Protein AF-A0A8S3Y6R0-F1 (afdb_monomer_lite)

Radius of gyration: 35.99 Å; chains: 1; bounding box: 86×63×118 Å

Structure (mmCIF, N/CA/C/O backbone):
data_AF-A0A8S3Y6R0-F1
#
_entry.id   AF-A0A8S3Y6R0-F1
#
loop_
_atom_site.group_PDB
_atom_site.id
_atom_site.type_symbol
_atom_site.label_atom_id
_atom_site.label_alt_id
_atom_site.label_comp_id
_atom_site.label_asym_id
_atom_site.label_entity_id
_atom_site.label_seq_id
_atom_site.pdbx_PDB_ins_code
_atom_site.Cartn_x
_atom_site.Cartn_y
_atom_site.Cartn_z
_atom_site.occupancy
_atom_site.B_iso_or_equiv
_atom_site.auth_seq_id
_atom_site.auth_comp_id
_atom_site.auth_asym_id
_atom_site.auth_atom_id
_atom_site.pdbx_PDB_model_num
ATOM 1 N N . MET A 1 1 ? -21.509 32.539 35.809 1.00 35.03 1 MET A N 1
ATOM 2 C CA . MET A 1 1 ? -20.696 31.309 35.693 1.00 35.03 1 MET A CA 1
ATOM 3 C C . MET A 1 1 ? -19.245 31.745 35.645 1.00 35.03 1 MET A C 1
ATOM 5 O O . MET A 1 1 ? -18.861 32.397 34.685 1.00 35.03 1 MET A O 1
ATOM 9 N N . VAL A 1 2 ? -18.490 31.516 36.717 1.00 31.42 2 VAL A N 1
ATOM 10 C CA . VAL A 1 2 ? -17.070 31.881 36.786 1.00 31.42 2 VAL A CA 1
ATOM 11 C C . VAL A 1 2 ? -16.285 30.729 36.167 1.00 31.42 2 VAL A C 1
ATOM 13 O O . VAL A 1 2 ? -16.270 29.633 36.720 1.00 31.42 2 VAL A O 1
ATOM 16 N N . CYS A 1 3 ? -15.688 30.940 34.996 1.00 41.03 3 CYS A N 1
ATOM 17 C CA . CYS A 1 3 ? -14.695 30.011 34.465 1.00 41.03 3 CYS A CA 1
ATOM 18 C C . CYS A 1 3 ? -13.420 30.182 35.296 1.00 41.03 3 CYS A C 1
ATOM 20 O O . CYS A 1 3 ? -12.807 31.248 35.270 1.00 41.03 3 CYS A O 1
ATOM 22 N N . GLY A 1 4 ? -13.058 29.162 36.075 1.00 45.16 4 GLY A N 1
ATOM 23 C CA . GLY A 1 4 ? -11.838 29.178 36.875 1.00 45.16 4 GLY A CA 1
ATOM 24 C C . GLY A 1 4 ? -10.602 29.279 35.981 1.00 45.16 4 GLY A C 1
ATOM 25 O O . GLY A 1 4 ? -10.435 28.489 35.058 1.00 45.16 4 GLY A O 1
ATOM 26 N N . THR A 1 5 ? -9.727 30.240 36.267 1.00 46.44 5 THR A N 1
ATOM 27 C CA . THR A 1 5 ? -8.434 30.458 35.591 1.00 46.44 5 THR A CA 1
ATOM 28 C C . THR A 1 5 ? -7.310 29.597 36.184 1.00 46.44 5 THR A C 1
ATOM 30 O O . THR A 1 5 ? -6.139 29.961 36.107 1.00 46.44 5 THR A O 1
ATOM 33 N N . GLY A 1 6 ? -7.657 28.489 36.842 1.00 59.38 6 GLY A N 1
ATOM 34 C CA . GLY A 1 6 ? -6.695 27.612 37.504 1.00 59.38 6 GLY A CA 1
ATOM 35 C C . GLY A 1 6 ? -5.974 26.681 36.522 1.00 59.38 6 GLY A C 1
ATOM 36 O O . GLY A 1 6 ? -6.516 26.380 35.453 1.00 59.38 6 GLY A O 1
ATOM 37 N N . PRO A 1 7 ? -4.767 26.197 36.872 1.00 64.19 7 PRO A N 1
ATOM 38 C CA . PRO A 1 7 ? -4.139 25.098 36.146 1.00 64.19 7 PRO A CA 1
ATOM 39 C C . PRO A 1 7 ? -5.074 23.880 36.125 1.00 64.19 7 PRO A C 1
ATOM 41 O O . PRO A 1 7 ? -5.887 23.694 37.033 1.00 64.19 7 PRO A O 1
ATOM 44 N N . ALA A 1 8 ? -4.978 23.060 35.073 1.00 62.59 8 ALA A N 1
ATOM 45 C CA . ALA A 1 8 ? -5.769 21.837 34.979 1.00 62.59 8 ALA A CA 1
ATOM 46 C C . ALA A 1 8 ? -5.551 20.976 36.242 1.00 62.59 8 ALA A C 1
ATOM 48 O O . ALA A 1 8 ? -4.398 20.824 36.659 1.00 62.59 8 ALA A O 1
ATOM 49 N N . PRO A 1 9 ? -6.622 20.434 36.855 1.00 68.75 9 PRO A N 1
ATOM 50 C CA . PRO A 1 9 ? -6.489 19.604 38.044 1.00 68.75 9 PRO A CA 1
ATOM 51 C C . PRO A 1 9 ? -5.610 18.396 37.728 1.00 68.75 9 PRO A C 1
ATOM 53 O O . PRO A 1 9 ? -5.658 17.846 36.622 1.00 68.75 9 PRO A O 1
ATOM 56 N N . ASN A 1 10 ? -4.788 17.992 38.696 1.00 77.50 10 ASN A N 1
ATOM 57 C CA . ASN A 1 10 ? -3.932 16.833 38.513 1.00 77.50 10 ASN A CA 1
ATOM 58 C C . ASN A 1 10 ? -4.805 15.559 38.361 1.00 77.50 10 ASN A C 1
ATOM 60 O O . ASN A 1 10 ? -5.987 15.525 38.735 1.00 77.50 10 ASN A O 1
ATOM 64 N N . GLN A 1 11 ? -4.238 14.500 37.778 1.00 72.94 11 GLN A N 1
ATOM 65 C CA . GLN A 1 11 ? -4.975 13.257 37.531 1.00 72.94 11 GLN A CA 1
ATOM 66 C C . GLN A 1 11 ? -5.464 12.598 38.832 1.00 72.94 11 GLN A C 1
ATOM 68 O O . GLN A 1 11 ? -6.577 12.078 38.858 1.00 72.94 11 GLN A O 1
ATOM 73 N N . ALA A 1 12 ? -4.666 12.636 39.901 1.00 75.56 12 ALA A N 1
ATOM 74 C CA . ALA A 1 12 ? -5.002 12.036 41.189 1.00 75.56 12 ALA A CA 1
ATOM 75 C C . ALA A 1 12 ? -6.194 12.741 41.856 1.00 75.56 12 ALA A C 1
ATOM 77 O O . ALA A 1 12 ? -7.135 12.068 42.262 1.00 75.56 12 ALA A O 1
ATOM 78 N N . ASP A 1 13 ? -6.213 14.072 41.871 1.00 80.69 13 ASP A N 1
ATOM 79 C CA . ASP A 1 13 ? -7.293 14.895 42.424 1.00 80.69 13 ASP A CA 1
ATOM 80 C C . ASP A 1 13 ? -8.588 14.682 41.640 1.00 80.69 13 ASP A C 1
ATOM 82 O O . ASP A 1 13 ? -9.667 14.550 42.213 1.00 80.69 13 ASP A O 1
ATOM 86 N N . THR A 1 14 ? -8.478 14.587 40.311 1.00 79.44 14 THR A N 1
ATOM 87 C CA . THR A 1 14 ? -9.626 14.312 39.440 1.00 79.44 14 THR A CA 1
ATOM 88 C C . THR A 1 14 ? -10.205 12.927 39.727 1.00 79.44 14 THR A C 1
ATOM 90 O O . THR A 1 14 ? -11.421 12.773 39.842 1.00 79.44 14 THR A O 1
ATOM 93 N N . VAL A 1 15 ? -9.348 11.912 39.873 1.00 77.31 15 VAL A N 1
ATOM 94 C CA . VAL A 1 15 ? -9.775 10.552 40.227 1.00 77.31 15 VAL A CA 1
ATOM 95 C C . VAL A 1 15 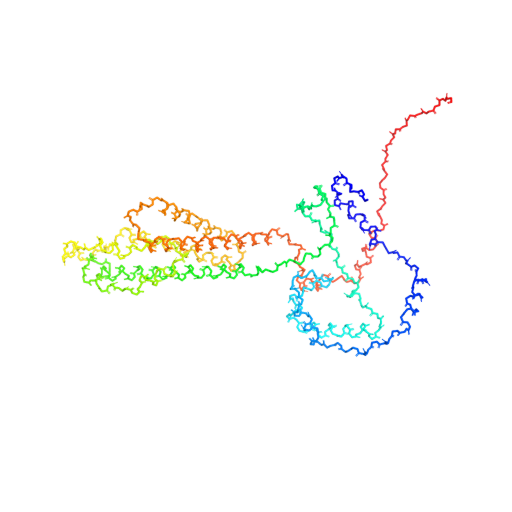? -10.381 10.518 41.628 1.00 77.31 15 VAL A C 1
ATOM 97 O O . VAL A 1 15 ? -11.434 9.911 41.795 1.00 77.31 15 VAL A O 1
ATOM 100 N N . ALA A 1 16 ? -9.768 11.177 42.612 1.00 81.81 16 ALA A N 1
ATOM 101 C CA . ALA A 1 16 ? -10.259 11.227 43.987 1.00 81.81 16 ALA A CA 1
ATOM 102 C C . ALA A 1 16 ? -11.643 11.886 44.069 1.00 81.81 16 ALA A C 1
ATOM 104 O O . ALA A 1 16 ? -12.551 11.328 44.685 1.00 81.81 16 ALA A O 1
ATOM 105 N N . PHE A 1 17 ? -11.832 13.012 43.375 1.00 83.12 17 PHE A N 1
ATOM 106 C CA . PHE A 1 17 ? -13.116 13.706 43.297 1.00 83.12 17 PHE A CA 1
ATOM 107 C C . PHE A 1 17 ? -14.223 12.810 42.728 1.00 83.12 17 PHE A C 1
ATOM 109 O O . PHE A 1 17 ? -15.272 12.640 43.349 1.00 83.12 17 PHE A O 1
ATOM 116 N N . TRP A 1 18 ? -13.994 12.199 41.559 1.00 81.25 18 TRP A N 1
ATOM 117 C CA . TRP A 1 18 ? -15.008 11.347 40.935 1.00 81.25 18 TRP A CA 1
ATOM 118 C C . TRP A 1 18 ? -15.233 10.046 41.709 1.00 81.25 18 TRP A C 1
ATOM 120 O O . TRP A 1 18 ? -16.369 9.593 41.815 1.00 81.25 18 TRP A O 1
ATOM 130 N N . ARG A 1 19 ? -14.188 9.461 42.300 1.00 78.94 19 ARG A N 1
ATOM 131 C CA . ARG A 1 19 ? -14.316 8.270 43.147 1.00 78.94 19 ARG A CA 1
ATOM 132 C C . ARG A 1 19 ? -15.222 8.537 44.348 1.00 78.94 19 ARG A C 1
ATOM 134 O O . ARG A 1 19 ? -16.120 7.741 44.594 1.00 78.94 19 ARG A O 1
ATOM 141 N N . GLY A 1 20 ? -15.056 9.673 45.025 1.00 80.69 20 GLY A N 1
ATOM 142 C CA . GLY A 1 20 ? -15.903 10.040 46.166 1.00 80.69 20 GLY A CA 1
ATOM 143 C C . GLY A 1 20 ? -17.387 10.215 45.818 1.00 80.69 20 GLY A C 1
ATOM 144 O O . GLY A 1 20 ? -18.236 10.032 46.680 1.00 80.69 20 GLY A O 1
ATOM 145 N N . LEU A 1 21 ? -17.712 10.536 44.560 1.00 79.69 21 LEU A N 1
ATOM 146 C CA . LEU A 1 21 ? -19.098 10.673 44.094 1.00 79.69 21 LEU A CA 1
ATOM 147 C C . LEU A 1 21 ? -19.716 9.355 43.614 1.00 79.69 21 LEU A C 1
ATOM 149 O O . LEU A 1 21 ? -20.906 9.139 43.813 1.00 79.69 21 LEU A O 1
ATOM 153 N N . TRP A 1 22 ? -18.938 8.515 42.925 1.00 74.69 22 TRP A N 1
ATOM 154 C CA . TRP A 1 22 ? -19.471 7.375 42.167 1.00 74.69 22 TRP A CA 1
ATOM 155 C C . TRP A 1 22 ? -19.109 6.004 42.743 1.00 74.69 22 TRP A C 1
ATOM 157 O O . TRP A 1 22 ? -19.702 5.011 42.330 1.00 74.69 22 TRP A O 1
ATOM 167 N N . SER A 1 23 ? -18.108 5.910 43.622 1.00 74.00 23 SER A N 1
ATOM 168 C CA . SER A 1 23 ? -17.627 4.626 44.159 1.00 74.00 23 SER A CA 1
ATOM 169 C C . SER A 1 23 ? -18.140 4.318 45.560 1.00 74.00 23 SER A C 1
ATOM 171 O O . SER A 1 23 ? -18.177 3.148 45.932 1.00 74.00 23 SER A O 1
ATOM 173 N N . GLU A 1 24 ? -18.558 5.334 46.312 1.00 77.44 24 GLU A N 1
ATOM 174 C CA . GLU A 1 24 ? -19.148 5.145 47.633 1.00 77.44 24 GLU A CA 1
ATOM 175 C C . GLU A 1 24 ? -20.645 4.819 47.494 1.00 77.44 24 GLU A C 1
ATOM 177 O O . GLU A 1 24 ? -21.389 5.604 46.897 1.00 77.44 24 GLU A O 1
ATOM 182 N N . PRO A 1 25 ? -21.123 3.671 48.006 1.00 73.56 25 PRO A N 1
ATOM 183 C CA . PRO A 1 25 ? -22.537 3.332 47.958 1.00 73.56 25 PRO A CA 1
ATOM 184 C C . PRO A 1 25 ? -23.331 4.273 48.870 1.00 73.56 25 PRO A C 1
ATOM 186 O O . PRO A 1 25 ? -23.147 4.292 50.086 1.00 73.56 25 PRO A O 1
ATOM 189 N N . VAL A 1 26 ? -24.247 5.042 48.282 1.00 76.38 26 VAL A N 1
ATOM 190 C CA . VAL A 1 26 ? -25.153 5.934 49.013 1.00 76.38 26 VAL A CA 1
ATOM 191 C C . VAL A 1 26 ? -26.560 5.343 48.999 1.00 76.38 26 VAL A C 1
ATOM 193 O O . VAL A 1 26 ? -27.099 5.021 47.942 1.00 76.38 26 VAL A O 1
ATOM 196 N N . ASN A 1 27 ? -27.182 5.225 50.173 1.00 75.62 27 ASN A N 1
ATOM 197 C CA . ASN A 1 27 ? -28.593 4.859 50.273 1.00 75.62 27 ASN A CA 1
ATOM 198 C C . ASN A 1 27 ? -29.457 6.081 49.951 1.00 75.62 27 ASN A C 1
ATOM 200 O O . ASN A 1 27 ? -29.492 7.051 50.710 1.00 75.62 27 ASN A O 1
ATOM 204 N N . HIS A 1 28 ? -30.160 6.037 48.825 1.00 69.50 28 HIS A N 1
ATOM 205 C CA . HIS A 1 28 ? -31.119 7.069 48.448 1.00 69.50 28 HIS A CA 1
ATOM 206 C C . HIS A 1 28 ? -32.488 6.778 49.088 1.00 69.50 28 HIS A C 1
ATOM 208 O O . HIS A 1 28 ? -32.971 5.651 49.029 1.00 69.50 28 HIS A O 1
ATOM 214 N N . SER A 1 29 ? -33.131 7.786 49.694 1.00 75.69 29 SER A N 1
ATOM 215 C CA . SER A 1 29 ? -34.541 7.684 50.110 1.00 75.69 29 SER A CA 1
ATOM 216 C C . SER A 1 29 ? -35.429 7.799 48.870 1.00 75.69 29 SER A C 1
ATOM 218 O O . SER A 1 29 ? -35.413 8.812 48.165 1.00 75.69 29 SER A O 1
ATOM 220 N N . GLU A 1 30 ? -36.198 6.751 48.584 1.00 67.88 30 GLU A N 1
ATOM 221 C CA . GLU A 1 30 ? -37.054 6.671 47.396 1.00 67.88 30 GLU A CA 1
ATOM 222 C C . GLU A 1 30 ? -38.461 7.258 47.616 1.00 67.88 30 GLU A C 1
ATOM 224 O O . GLU A 1 30 ? -39.283 7.289 46.704 1.00 67.88 30 GLU A O 1
ATOM 229 N N . ASP A 1 31 ? -38.770 7.768 48.807 1.00 70.94 31 ASP A N 1
ATOM 230 C CA . ASP A 1 31 ? -40.148 7.733 49.322 1.00 70.94 31 ASP A CA 1
ATOM 231 C C . ASP A 1 31 ? -41.088 8.827 48.782 1.00 70.94 31 ASP A C 1
ATOM 233 O O . ASP A 1 31 ? -42.316 8.710 48.893 1.00 70.94 31 ASP A O 1
ATOM 237 N N . LEU A 1 32 ? -40.532 9.905 48.219 1.00 75.62 32 LEU A N 1
ATOM 238 C CA . LEU A 1 32 ? -41.285 11.088 47.776 1.00 75.62 32 LEU A CA 1
ATOM 239 C C . LEU A 1 32 ? -41.438 11.170 46.255 1.00 75.62 32 LEU A C 1
ATOM 241 O O . LEU A 1 32 ? -42.547 11.365 45.760 1.00 75.62 32 LEU A O 1
ATOM 245 N N . TRP A 1 33 ? -40.353 11.008 45.497 1.00 81.12 33 TRP A N 1
ATOM 246 C CA . TRP A 1 33 ? -40.391 11.186 44.043 1.00 81.12 33 TRP A CA 1
ATOM 247 C C . TRP A 1 33 ? -41.024 9.985 43.323 1.00 81.12 33 TRP A C 1
ATOM 249 O O . TRP A 1 33 ? -41.727 10.179 42.332 1.00 81.12 33 TRP A O 1
ATOM 259 N N . THR A 1 34 ? -40.870 8.762 43.845 1.00 82.06 34 THR A N 1
ATOM 260 C CA . THR A 1 34 ? -41.471 7.552 43.250 1.00 82.06 34 THR A CA 1
ATOM 261 C C . THR A 1 34 ? -42.996 7.607 43.247 1.00 82.06 34 THR A C 1
ATOM 263 O O . THR A 1 34 ? -43.616 7.231 42.257 1.00 82.06 34 THR A O 1
ATOM 266 N N . LYS A 1 35 ? -43.617 8.152 44.303 1.00 84.31 35 LYS A N 1
ATOM 267 C CA . LYS A 1 35 ? -45.076 8.348 44.385 1.00 84.31 35 LYS A CA 1
ATOM 268 C C . LYS A 1 35 ? -45.582 9.350 43.353 1.00 84.31 35 LYS A C 1
ATOM 270 O O . LYS A 1 35 ? -46.641 9.141 42.765 1.00 84.31 35 LYS A O 1
ATOM 275 N N . VAL A 1 36 ? -44.818 10.418 43.119 1.00 85.38 36 VAL A N 1
ATOM 276 C CA . VAL A 1 36 ? -45.125 11.415 42.086 1.00 85.38 36 VAL A CA 1
ATOM 277 C C . VAL A 1 36 ? -45.015 10.786 40.700 1.00 85.38 36 VAL A C 1
ATOM 279 O O . VAL A 1 36 ? -45.915 10.952 39.887 1.00 85.38 36 VAL A O 1
ATOM 282 N N . VAL A 1 37 ? -43.959 10.020 40.425 1.00 84.69 37 VAL A N 1
ATOM 283 C CA . VAL A 1 37 ? -43.818 9.327 39.135 1.00 84.69 37 VAL A CA 1
ATOM 284 C C . VAL A 1 37 ? -44.927 8.287 38.950 1.00 84.69 37 VAL A C 1
ATOM 286 O O . VAL A 1 37 ? -45.548 8.249 37.893 1.00 84.69 37 VAL A O 1
ATOM 289 N N . ALA A 1 38 ? -45.256 7.510 39.985 1.00 84.06 38 ALA A N 1
ATOM 290 C CA . ALA A 1 38 ? -46.322 6.512 39.935 1.00 84.06 38 ALA A CA 1
ATOM 291 C C . ALA A 1 38 ? -47.696 7.127 39.621 1.00 84.06 38 ALA A C 1
ATOM 293 O O . ALA A 1 38 ? -48.441 6.563 38.822 1.00 84.06 38 ALA A O 1
ATOM 294 N N . SER A 1 39 ? -48.025 8.295 40.190 1.00 85.81 39 SER A N 1
ATOM 295 C CA . SER A 1 39 ? -49.285 8.983 39.880 1.00 85.81 39 SER A CA 1
ATOM 296 C C . SER A 1 39 ? -49.322 9.525 38.450 1.00 85.81 39 SER A C 1
ATOM 298 O O . SER A 1 39 ? -50.355 9.418 37.792 1.00 85.81 39 SER A O 1
ATOM 300 N N . HIS A 1 40 ? -48.198 10.034 37.934 1.00 86.06 40 HIS A N 1
ATOM 301 C CA . HIS A 1 40 ? -48.091 10.480 36.541 1.00 86.06 40 HIS A CA 1
ATOM 302 C C . HIS A 1 40 ? -48.142 9.313 35.547 1.00 86.06 40 HIS A C 1
ATOM 304 O O . HIS A 1 40 ? -48.641 9.476 34.437 1.00 86.06 40 HIS A O 1
ATOM 310 N N . CYS A 1 41 ? -47.658 8.132 35.937 1.00 84.50 41 CYS A N 1
ATOM 311 C CA . CYS A 1 41 ? -47.687 6.937 35.100 1.00 84.50 41 CYS A CA 1
ATOM 312 C C . CYS A 1 41 ? -49.024 6.177 35.147 1.00 84.50 41 CYS A C 1
ATOM 314 O O . CYS A 1 41 ? -49.244 5.321 34.295 1.00 84.50 41 CYS A O 1
ATOM 316 N N . ALA A 1 42 ? -49.927 6.483 36.087 1.00 85.31 42 ALA A N 1
ATOM 317 C CA . ALA A 1 42 ? -51.187 5.752 36.270 1.00 85.31 42 ALA A CA 1
ATOM 318 C C . ALA A 1 42 ? -52.137 5.823 35.058 1.00 85.31 42 ALA A C 1
ATOM 320 O O . ALA A 1 42 ? -52.956 4.929 34.865 1.00 85.31 42 ALA A O 1
ATOM 321 N N . SER A 1 43 ? -52.034 6.877 34.244 1.00 86.25 43 SER A N 1
ATOM 322 C CA . SER A 1 43 ? -52.830 7.063 33.024 1.00 86.25 43 SER A CA 1
ATOM 323 C C . SER A 1 43 ? -52.170 6.496 31.763 1.00 86.25 43 SER A C 1
ATOM 325 O O . SER A 1 43 ? -52.768 6.552 30.689 1.00 86.25 43 SER A O 1
ATOM 327 N N . ILE A 1 44 ? -50.944 5.972 31.864 1.00 87.44 44 ILE A N 1
ATOM 328 C CA . ILE A 1 44 ? -50.199 5.455 30.718 1.00 87.44 44 ILE A CA 1
ATOM 329 C C . ILE A 1 44 ? -50.649 4.021 30.447 1.00 87.44 44 ILE A C 1
ATOM 331 O O . ILE A 1 44 ? -50.528 3.144 31.304 1.00 87.44 44 ILE A O 1
ATOM 335 N N . THR A 1 45 ? -51.147 3.777 29.236 1.00 87.38 45 THR A N 1
ATOM 336 C CA . THR A 1 45 ? -51.498 2.431 28.778 1.00 87.38 45 THR A CA 1
ATOM 337 C C . THR A 1 45 ? -50.274 1.513 28.866 1.00 87.38 45 THR A C 1
ATOM 339 O O . THR A 1 45 ? -49.215 1.879 28.344 1.00 87.38 45 THR A O 1
ATOM 342 N N . PRO A 1 46 ? -50.390 0.329 29.498 1.00 80.81 46 PRO A N 1
ATOM 343 C CA . PRO A 1 46 ? -49.305 -0.639 29.545 1.00 80.81 46 PRO A CA 1
ATOM 344 C C . PRO A 1 46 ? -48.819 -1.000 28.141 1.00 80.81 46 PRO A C 1
ATOM 346 O O . PRO A 1 46 ? -49.613 -1.164 27.217 1.00 80.81 46 PRO A O 1
ATOM 349 N N . MET A 1 47 ? -47.504 -1.121 27.991 1.00 81.00 47 MET A N 1
ATOM 350 C CA . MET A 1 47 ? -46.896 -1.575 26.747 1.00 81.00 47 MET A CA 1
ATOM 351 C C . MET A 1 47 ? -47.282 -3.033 26.480 1.00 81.00 47 MET A C 1
ATOM 353 O O . MET A 1 47 ? -47.263 -3.856 27.397 1.00 81.00 47 MET A O 1
ATOM 357 N N . GLU A 1 48 ? -47.604 -3.343 25.224 1.00 83.81 48 GLU A N 1
ATOM 358 C CA . GLU A 1 48 ? -47.868 -4.716 24.791 1.00 83.81 48 GLU A CA 1
ATOM 359 C C . GLU A 1 48 ? -46.654 -5.629 25.052 1.00 83.81 48 GLU A C 1
ATOM 361 O O . GLU A 1 48 ? -45.511 -5.153 25.027 1.00 83.81 48 GLU A O 1
ATOM 366 N N . PRO A 1 49 ? -46.864 -6.937 25.292 1.00 81.81 49 PRO A N 1
ATOM 367 C CA . PRO A 1 49 ? -45.773 -7.876 25.521 1.00 81.81 49 PRO A CA 1
ATOM 368 C C . PRO A 1 49 ? -44.775 -7.886 24.355 1.00 81.81 49 PRO A C 1
ATOM 370 O O . PRO A 1 49 ? -45.117 -8.235 23.226 1.00 81.81 49 PRO A O 1
ATOM 373 N N . ILE A 1 50 ? -43.521 -7.527 24.639 1.00 84.94 50 ILE A N 1
ATOM 374 C CA . ILE A 1 50 ? -42.425 -7.590 23.668 1.00 84.94 50 ILE A CA 1
ATOM 375 C C . ILE A 1 50 ? -41.768 -8.967 23.759 1.00 84.94 50 ILE A C 1
ATOM 377 O O . ILE A 1 50 ? -41.355 -9.402 24.838 1.00 84.94 50 ILE A O 1
ATOM 381 N N . ILE A 1 51 ? -41.643 -9.628 22.608 1.00 90.44 51 ILE A N 1
ATOM 382 C CA . ILE A 1 51 ? -40.865 -10.857 22.452 1.00 90.44 51 ILE A CA 1
ATOM 383 C C . ILE A 1 51 ? -39.546 -10.482 21.783 1.00 90.44 51 ILE A C 1
ATOM 385 O O . ILE A 1 51 ? -39.549 -9.990 20.660 1.00 90.44 51 ILE A O 1
ATOM 389 N N . THR A 1 52 ? -38.430 -10.702 22.476 1.00 90.38 52 THR A N 1
ATOM 390 C CA . THR A 1 52 ? -37.088 -10.456 21.932 1.00 90.38 52 THR A CA 1
ATOM 391 C C . THR A 1 52 ? -36.547 -11.735 21.309 1.00 90.38 52 THR A C 1
ATOM 393 O O . THR A 1 52 ? -36.335 -12.730 22.003 1.00 90.38 52 THR A O 1
ATOM 396 N N . THR A 1 53 ? -36.300 -11.718 20.003 1.00 93.44 53 THR A N 1
ATOM 397 C CA . THR A 1 53 ? -35.754 -12.860 19.262 1.00 93.44 53 THR A CA 1
ATOM 398 C C . THR A 1 53 ? -34.247 -12.708 19.006 1.00 93.44 53 THR A C 1
ATOM 400 O O . THR A 1 53 ? -33.705 -11.600 19.075 1.00 93.44 53 THR A O 1
ATOM 403 N N . PRO A 1 54 ? -33.526 -13.803 18.693 1.00 93.38 54 PRO A N 1
ATOM 404 C CA . PRO A 1 54 ? -32.126 -13.717 18.279 1.00 93.38 54 PRO A CA 1
ATOM 405 C C . PRO A 1 54 ? -31.920 -12.845 17.032 1.00 93.38 54 PRO A C 1
ATOM 407 O O . PRO A 1 54 ? -30.888 -12.186 16.928 1.00 93.38 54 PRO A O 1
ATOM 410 N N . ASP A 1 55 ? -32.899 -12.794 16.125 1.00 93.25 55 ASP A N 1
ATOM 411 C CA . ASP A 1 55 ? -32.839 -11.971 14.913 1.00 93.25 55 ASP A CA 1
ATOM 412 C C . ASP A 1 55 ? -32.922 -10.473 15.237 1.00 93.25 55 ASP A C 1
ATOM 414 O O . ASP A 1 55 ? -32.196 -9.672 14.643 1.00 93.25 55 ASP A O 1
ATOM 418 N N . ASP A 1 56 ? -33.721 -10.092 16.241 1.00 93.44 56 ASP A N 1
ATOM 419 C CA . ASP A 1 56 ? -33.766 -8.711 16.742 1.00 93.44 56 ASP A CA 1
ATOM 420 C C . ASP A 1 56 ? -32.397 -8.282 17.285 1.00 93.44 56 ASP A C 1
ATOM 422 O O . ASP A 1 56 ? -31.913 -7.179 17.009 1.00 93.44 56 ASP A O 1
ATOM 426 N N . VAL A 1 57 ? -31.733 -9.185 18.017 1.00 92.31 57 VAL A N 1
ATOM 427 C CA . VAL A 1 57 ? -30.373 -8.960 18.519 1.00 92.31 57 VAL A CA 1
ATOM 428 C C . VAL A 1 57 ? -29.379 -8.887 17.364 1.00 92.31 57 VAL A C 1
ATOM 430 O O . VAL A 1 57 ? -28.547 -7.981 17.347 1.00 92.31 57 VAL A O 1
ATOM 433 N N . ALA A 1 58 ? -29.468 -9.781 16.380 1.00 92.81 58 ALA A N 1
ATOM 434 C CA . ALA A 1 58 ? -28.589 -9.773 15.217 1.00 92.81 58 ALA A CA 1
ATOM 435 C C . ALA A 1 58 ? -28.695 -8.447 14.447 1.00 92.81 58 ALA A C 1
ATOM 437 O O . ALA A 1 58 ? -27.673 -7.837 14.117 1.00 92.81 58 ALA A O 1
ATOM 438 N N . GLU A 1 59 ? -29.912 -7.947 14.224 1.00 93.94 59 GLU A N 1
ATOM 439 C CA . GLU A 1 59 ? -30.145 -6.680 13.533 1.00 93.94 59 GLU A CA 1
ATOM 440 C C . GLU A 1 59 ? -29.650 -5.475 14.349 1.00 93.94 59 GLU A C 1
ATOM 442 O O . GLU A 1 59 ? -29.009 -4.569 13.798 1.00 93.94 59 GLU A O 1
ATOM 447 N N . ALA A 1 60 ? -29.868 -5.476 15.667 1.00 91.88 60 ALA A N 1
ATOM 448 C CA . ALA A 1 60 ? -29.353 -4.438 16.557 1.00 91.88 60 ALA A CA 1
ATOM 449 C C . ALA A 1 60 ? -27.814 -4.416 16.575 1.00 91.88 60 ALA A C 1
ATOM 451 O O . ALA A 1 60 ? -27.187 -3.368 16.379 1.00 91.88 60 ALA A O 1
ATOM 452 N N . VAL A 1 61 ? -27.190 -5.584 16.737 1.00 90.31 61 VAL A N 1
ATOM 453 C CA . VAL A 1 61 ? -25.733 -5.747 16.786 1.00 90.31 61 VAL A CA 1
ATOM 454 C C . VAL A 1 61 ? -25.098 -5.397 15.444 1.00 90.31 61 VAL A C 1
ATOM 456 O O . VAL A 1 61 ? -24.059 -4.738 15.421 1.00 90.31 61 VAL A O 1
ATOM 459 N N . ARG A 1 62 ? -25.731 -5.732 14.312 1.00 90.12 62 ARG A N 1
ATOM 460 C CA . ARG A 1 62 ? -25.261 -5.371 12.962 1.00 90.12 62 ARG A CA 1
ATOM 461 C C . ARG A 1 62 ? -25.072 -3.861 12.804 1.00 90.12 62 ARG A C 1
ATOM 463 O O . ARG A 1 62 ? -24.066 -3.432 12.226 1.00 90.12 62 ARG A O 1
ATOM 470 N N . ARG A 1 63 ? -25.999 -3.065 13.349 1.00 90.62 63 ARG A N 1
ATOM 471 C CA . ARG A 1 63 ? -25.965 -1.590 13.330 1.00 90.62 63 ARG A CA 1
ATOM 472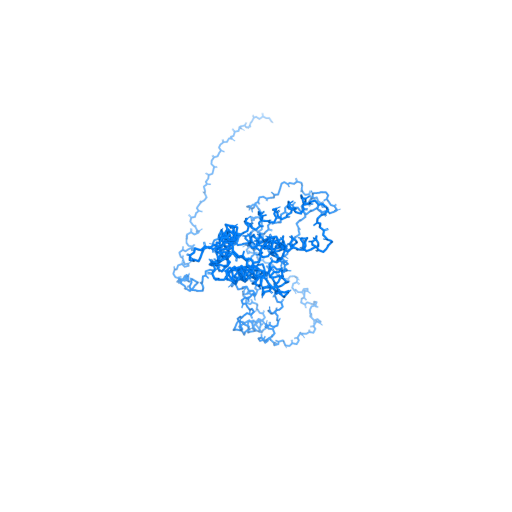 C C . ARG A 1 63 ? -24.962 -1.000 14.325 1.00 90.62 63 ARG A C 1
ATOM 474 O O . ARG A 1 63 ? -24.547 0.147 14.161 1.00 90.62 63 ARG A O 1
ATOM 481 N N . ALA A 1 64 ? -24.541 -1.766 15.329 1.00 84.12 64 ALA A N 1
ATOM 482 C CA . ALA A 1 64 ? -23.620 -1.290 16.348 1.00 84.12 64 ALA A CA 1
ATOM 483 C C . ALA A 1 64 ? -22.195 -1.079 15.780 1.00 84.12 64 ALA A C 1
ATOM 485 O O . ALA A 1 64 ? -21.708 -1.886 14.983 1.00 84.12 64 ALA A O 1
ATOM 486 N N . PRO A 1 65 ? -21.477 -0.008 16.158 1.00 83.88 65 PRO A N 1
ATOM 487 C CA . PRO A 1 65 ? -20.099 0.207 15.718 1.00 83.88 65 PRO A CA 1
ATOM 488 C C . PRO A 1 65 ? -19.152 -0.834 16.331 1.00 83.88 65 PRO A C 1
ATOM 490 O O . PRO A 1 65 ? -19.195 -1.071 17.535 1.00 83.88 65 PRO A O 1
ATOM 493 N N . ASN A 1 66 ? -18.281 -1.420 15.499 1.00 79.06 66 ASN A N 1
ATOM 494 C CA . ASN A 1 66 ? -17.453 -2.593 15.831 1.00 79.06 66 ASN A CA 1
ATOM 495 C C . ASN A 1 66 ? -16.587 -2.431 17.091 1.00 79.06 66 ASN A C 1
ATOM 497 O O . ASN A 1 66 ? -16.457 -3.366 17.872 1.00 79.06 66 ASN A O 1
ATOM 501 N N . TRP A 1 67 ? -15.996 -1.253 17.275 1.00 80.56 67 TRP A N 1
ATOM 502 C CA . TRP A 1 67 ? -14.957 -1.005 18.280 1.00 80.56 67 TRP A CA 1
ATOM 503 C C . TRP A 1 67 ? -15.439 -0.068 19.386 1.00 80.56 67 TRP A C 1
ATOM 505 O O . TRP A 1 67 ? -14.740 0.860 19.785 1.00 80.56 67 TRP A O 1
ATOM 515 N N . LYS A 1 68 ? -16.675 -0.266 19.851 1.00 76.56 68 LYS A N 1
ATOM 516 C CA . LYS A 1 68 ? -17.109 0.342 21.112 1.00 76.56 68 LYS A CA 1
ATOM 517 C C . LYS A 1 68 ? -16.429 -0.358 22.273 1.00 76.56 68 LYS A C 1
ATOM 519 O O . LYS A 1 68 ? -16.244 -1.569 22.210 1.00 76.56 68 LYS A O 1
ATOM 524 N N . SER A 1 69 ? -16.091 0.418 23.302 1.00 67.81 69 SER A N 1
ATOM 525 C CA . SER A 1 69 ? -15.601 -0.110 24.571 1.00 67.81 69 SER A CA 1
ATOM 526 C C . SER A 1 69 ? -16.520 -1.245 25.033 1.00 67.81 69 SER A C 1
ATOM 528 O O . SER A 1 69 ? -17.740 -1.048 25.021 1.00 67.81 69 SER A O 1
ATOM 530 N N . PRO A 1 70 ? -15.960 -2.418 25.358 1.00 74.25 70 PRO A N 1
ATOM 531 C CA . PRO A 1 70 ? -16.745 -3.555 25.792 1.00 74.25 70 PRO A CA 1
ATOM 532 C C . PRO A 1 70 ? -17.326 -3.287 27.183 1.00 74.25 70 PRO A C 1
ATOM 534 O O . PRO A 1 70 ? -16.867 -2.392 27.901 1.00 74.25 70 PRO A O 1
ATOM 537 N N . GLY A 1 71 ? -18.333 -4.072 27.561 1.00 72.25 71 GLY A N 1
ATOM 538 C CA . GLY A 1 71 ? -18.776 -4.126 28.948 1.00 72.25 71 GLY A CA 1
ATOM 539 C C . GLY A 1 71 ? -17.723 -4.796 29.834 1.00 72.25 71 GLY A C 1
ATOM 540 O O . GLY A 1 71 ? -16.595 -5.069 29.416 1.00 72.25 71 GLY A O 1
ATOM 541 N N . PHE A 1 72 ? -18.096 -5.120 31.070 1.00 72.31 72 PHE A N 1
ATOM 542 C CA . PHE A 1 72 ? -17.221 -5.910 31.947 1.00 72.31 72 PHE A CA 1
ATOM 543 C C . PHE A 1 72 ? -16.981 -7.340 31.431 1.00 72.31 72 PHE A C 1
ATOM 545 O O . PHE A 1 72 ? -16.073 -8.013 31.906 1.00 72.31 72 PHE A O 1
ATOM 552 N N . ASP A 1 73 ? -17.781 -7.802 30.466 1.00 75.94 73 ASP A N 1
ATOM 553 C CA . ASP A 1 73 ? -17.603 -9.073 29.764 1.00 75.94 73 ASP A CA 1
ATOM 554 C C . ASP A 1 73 ? -16.423 -9.062 28.774 1.00 75.94 73 ASP A C 1
ATOM 556 O O . ASP A 1 73 ? -16.047 -10.110 28.250 1.00 75.94 73 ASP A O 1
ATOM 560 N N . GLY A 1 74 ? -15.836 -7.892 28.497 1.00 76.62 74 GLY A N 1
ATOM 561 C CA . GLY A 1 74 ? -14.724 -7.740 27.560 1.00 76.62 74 GLY A CA 1
ATOM 562 C C . GLY A 1 74 ? -15.109 -7.964 26.092 1.00 76.62 74 GLY A C 1
ATOM 563 O O . GLY A 1 74 ? -14.232 -7.972 25.222 1.00 76.62 74 GLY A O 1
ATOM 564 N N . LEU A 1 75 ? -16.402 -8.122 25.779 1.00 79.56 75 LEU A N 1
ATOM 565 C CA . LEU A 1 75 ? -16.854 -8.491 24.444 1.00 79.56 75 LEU A CA 1
ATOM 566 C C . LEU A 1 75 ? -17.145 -7.256 23.583 1.00 79.56 75 LEU A C 1
ATOM 568 O O . LEU A 1 75 ? -18.134 -6.544 23.746 1.00 79.56 75 LEU A O 1
ATOM 572 N N . TYR A 1 76 ? -16.282 -7.014 22.600 1.00 81.75 76 TYR A N 1
ATOM 573 C CA . TYR A 1 76 ? -16.500 -5.961 21.609 1.00 81.75 76 TYR A CA 1
ATOM 574 C C . TYR A 1 76 ? -17.644 -6.317 20.650 1.00 81.75 76 TYR A C 1
ATOM 576 O O . TYR A 1 76 ? -17.802 -7.472 20.245 1.00 81.75 76 TYR A O 1
ATOM 584 N N . HIS A 1 77 ? -18.363 -5.299 20.162 1.00 85.38 77 HIS A N 1
ATOM 585 C CA . HIS A 1 77 ? -19.409 -5.484 19.147 1.00 85.38 77 HIS A CA 1
ATOM 586 C C . HIS A 1 77 ? -18.908 -6.196 17.882 1.00 85.38 77 HIS A C 1
ATOM 588 O O . HIS A 1 77 ? -19.683 -6.887 17.229 1.00 85.38 77 HIS A O 1
ATOM 594 N N . TYR A 1 78 ? -17.628 -6.040 17.520 1.00 86.75 78 TYR A N 1
ATOM 595 C CA . TYR A 1 78 ? -17.012 -6.777 16.414 1.00 86.75 78 TYR A CA 1
ATOM 596 C C . TYR A 1 78 ? -17.197 -8.293 16.557 1.00 86.75 78 TYR A C 1
ATOM 598 O O . TYR A 1 78 ? -17.665 -8.947 15.628 1.00 86.75 78 TYR A O 1
ATOM 606 N N . TRP A 1 79 ? -16.876 -8.833 17.733 1.00 85.56 79 TRP A N 1
ATOM 607 C CA . TRP A 1 79 ? -17.019 -10.256 18.031 1.00 85.56 79 TRP A CA 1
ATOM 608 C C . TRP A 1 79 ? -18.481 -10.644 18.172 1.00 85.56 79 TRP A C 1
ATOM 610 O O . TRP A 1 79 ? -18.899 -11.673 17.648 1.00 85.56 79 TRP A O 1
ATOM 620 N N . LEU A 1 80 ? -19.282 -9.768 18.779 1.00 87.25 80 LEU A N 1
ATOM 621 C CA . LEU A 1 80 ? -20.708 -9.998 18.931 1.00 87.25 80 LEU A CA 1
ATOM 622 C C . LEU A 1 80 ? -21.427 -10.122 17.579 1.00 87.25 80 LEU A C 1
ATOM 624 O O . LEU A 1 80 ? -22.366 -10.895 17.471 1.00 87.25 80 LEU A O 1
ATOM 628 N N . LYS A 1 81 ? -20.964 -9.443 16.521 1.00 90.69 81 LYS A N 1
ATOM 629 C CA . LYS A 1 81 ? -21.481 -9.629 15.151 1.00 90.69 81 LYS A CA 1
ATOM 630 C C . LYS A 1 81 ? -21.189 -11.013 14.574 1.00 90.69 81 LYS A C 1
ATOM 632 O O . LYS A 1 81 ? -21.986 -11.507 13.787 1.00 90.69 81 LYS A O 1
ATOM 637 N N . GLY A 1 82 ? -20.041 -11.599 14.912 1.00 85.00 82 GLY A N 1
ATOM 638 C CA . GLY A 1 82 ? -19.619 -12.904 14.398 1.00 85.00 82 GLY A CA 1
ATOM 639 C C . GLY A 1 82 ? -20.147 -14.084 15.214 1.00 85.00 82 GLY A C 1
ATOM 640 O O . GLY A 1 82 ? -20.363 -15.165 14.673 1.00 85.00 82 GLY A O 1
ATOM 641 N N . PHE A 1 83 ? -20.373 -13.893 16.514 1.00 87.12 83 PHE A N 1
ATOM 642 C CA . PHE A 1 83 ? -20.802 -14.954 17.419 1.00 87.12 83 PHE A CA 1
ATOM 643 C C . PHE A 1 83 ? -22.325 -15.041 17.508 1.00 87.12 83 PHE A C 1
ATOM 645 O O . PHE A 1 83 ? -22.936 -14.585 18.471 1.00 87.12 83 PHE A O 1
ATOM 652 N N . MET A 1 84 ? -22.933 -15.711 16.528 1.00 84.19 84 MET A N 1
ATOM 653 C CA . MET A 1 84 ? -24.386 -15.944 16.487 1.00 84.19 84 MET A CA 1
ATOM 654 C C . MET A 1 84 ? -24.911 -16.646 17.754 1.00 84.19 84 MET A C 1
ATOM 656 O O . MET A 1 84 ? -26.025 -16.391 18.198 1.00 84.19 84 MET A O 1
ATOM 660 N N . VAL A 1 85 ? -24.085 -17.484 18.394 1.00 86.19 85 VAL A N 1
ATOM 661 C CA . VAL A 1 85 ? -24.423 -18.144 19.670 1.00 86.19 85 VAL A CA 1
ATOM 662 C C . VAL A 1 85 ? -24.704 -17.121 20.780 1.00 86.19 85 VAL A C 1
ATOM 664 O O . VAL A 1 85 ? -25.597 -17.331 21.600 1.00 86.19 85 VAL A O 1
ATOM 667 N N . CYS A 1 86 ? -24.003 -15.983 20.789 1.00 87.19 86 CYS A N 1
ATOM 668 C CA . CYS A 1 86 ? -24.237 -14.918 21.762 1.00 87.19 86 CYS A CA 1
ATOM 669 C C . CYS A 1 86 ? -25.595 -14.237 21.554 1.00 87.19 86 CYS A C 1
ATOM 671 O O . CYS A 1 86 ? -26.186 -13.785 22.532 1.00 87.19 86 CYS A O 1
ATOM 673 N N . HIS A 1 87 ? -26.122 -14.188 20.323 1.00 92.75 87 HIS A N 1
ATOM 674 C CA . HIS A 1 87 ? -27.414 -13.545 20.037 1.00 92.75 87 HIS A CA 1
ATOM 675 C C . HIS A 1 87 ? -28.560 -14.250 20.753 1.00 92.75 87 HIS A C 1
ATOM 677 O O . HIS A 1 87 ? -29.404 -13.587 21.348 1.00 92.75 87 HIS A O 1
ATOM 683 N N . ALA A 1 88 ? -28.543 -15.585 20.776 1.00 91.00 88 ALA A N 1
ATOM 684 C CA . ALA A 1 88 ? -29.540 -16.372 21.495 1.00 91.00 88 ALA A CA 1
ATOM 685 C C . ALA A 1 88 ? -29.491 -16.127 23.013 1.00 91.00 88 ALA A C 1
ATOM 687 O O . ALA A 1 88 ? -30.530 -15.976 23.655 1.00 91.00 88 ALA A O 1
ATOM 688 N N . VAL A 1 89 ? -28.286 -16.040 23.586 1.00 89.38 89 VAL A N 1
ATOM 689 C CA . VAL A 1 89 ? -28.098 -15.767 25.020 1.00 89.38 89 VAL A CA 1
ATOM 690 C C . VAL A 1 89 ? -28.557 -14.352 25.379 1.00 89.38 89 VAL A C 1
ATOM 692 O O . VAL A 1 89 ? -29.260 -14.171 26.369 1.00 89.38 89 VAL A O 1
ATOM 695 N N . LEU A 1 90 ? -28.210 -13.355 24.561 1.00 89.62 90 LEU A N 1
ATOM 696 C CA . LEU A 1 90 ? -28.642 -11.967 24.745 1.00 89.62 90 LEU A CA 1
ATOM 697 C C . LEU A 1 90 ? -30.158 -11.823 24.636 1.00 89.62 90 LEU A C 1
ATOM 699 O O . LEU A 1 90 ? -30.755 -11.198 25.506 1.00 89.62 90 LEU A O 1
ATOM 703 N N . ALA A 1 91 ? -30.780 -12.428 23.622 1.00 92.12 91 ALA A N 1
ATOM 704 C CA . ALA A 1 91 ? -32.230 -12.397 23.448 1.00 92.12 91 ALA A CA 1
ATOM 705 C C . ALA A 1 91 ? -32.946 -12.979 24.673 1.00 92.12 91 ALA A C 1
ATOM 707 O O . ALA A 1 91 ? -33.869 -12.362 25.202 1.00 92.12 91 ALA A O 1
ATOM 708 N N . ARG A 1 92 ? -32.453 -14.113 25.194 1.00 90.06 92 ARG A N 1
ATOM 709 C CA . ARG A 1 92 ? -32.963 -14.700 26.438 1.00 90.06 92 ARG A CA 1
ATOM 710 C C . ARG A 1 92 ? -32.795 -13.755 27.627 1.00 90.06 92 ARG A C 1
ATOM 712 O O . ARG A 1 92 ? -33.757 -13.546 28.352 1.00 90.06 92 ARG A O 1
ATOM 719 N N . ASN A 1 93 ? -31.618 -13.158 27.810 1.00 88.25 93 ASN A N 1
ATOM 720 C CA . ASN A 1 93 ? -31.366 -12.244 28.929 1.00 88.25 93 ASN A CA 1
ATOM 721 C C . ASN A 1 93 ? -32.242 -10.980 28.857 1.00 88.25 93 ASN A C 1
ATOM 723 O O . ASN A 1 93 ? -32.726 -10.515 29.886 1.00 88.25 93 ASN A O 1
ATOM 727 N N . PHE A 1 94 ? -32.479 -10.433 27.659 1.00 89.31 94 PHE A N 1
ATOM 728 C CA . PHE A 1 94 ? -33.428 -9.332 27.466 1.00 89.31 94 PHE A CA 1
ATOM 729 C C . PHE A 1 94 ? -34.855 -9.762 27.808 1.00 89.31 94 PHE A C 1
ATOM 731 O O . PHE A 1 94 ? -35.552 -9.054 28.531 1.00 89.31 94 PHE A O 1
ATOM 738 N N . GLN A 1 95 ? -35.275 -10.944 27.353 1.00 90.62 95 GLN A N 1
ATOM 739 C CA . GLN A 1 95 ? -36.604 -11.464 27.660 1.00 90.62 95 GLN A CA 1
ATOM 740 C C . GLN A 1 95 ? -36.799 -11.710 29.161 1.00 90.62 95 GLN A C 1
ATOM 742 O O . GLN A 1 95 ? -37.834 -11.353 29.722 1.00 90.62 95 GLN A O 1
ATOM 747 N N . GLU A 1 96 ? -35.803 -12.291 29.827 1.00 87.88 96 GLU A N 1
ATOM 748 C CA . GLU A 1 96 ? -35.813 -12.505 31.274 1.00 87.88 96 GLU A CA 1
ATOM 749 C C . GLU A 1 96 ? -35.888 -11.180 32.035 1.00 87.88 96 GLU A C 1
ATOM 751 O O . GLU A 1 96 ? -36.666 -11.081 32.983 1.00 87.88 96 GLU A O 1
ATOM 756 N N . ALA A 1 97 ? -35.172 -10.145 31.585 1.00 87.06 97 ALA A N 1
ATOM 757 C CA . ALA A 1 97 ? -35.235 -8.818 32.188 1.00 87.06 97 ALA A CA 1
ATOM 758 C C . ALA A 1 97 ? -36.639 -8.195 32.110 1.00 87.06 97 ALA A C 1
ATOM 760 O O . ALA A 1 97 ? -37.123 -7.633 33.097 1.00 87.06 97 ALA A O 1
ATOM 761 N N . PHE A 1 98 ? -37.326 -8.337 30.970 1.00 84.00 98 PHE A N 1
ATOM 762 C CA . PHE A 1 98 ? -38.717 -7.893 30.836 1.00 84.00 98 PHE A CA 1
ATOM 763 C C . PHE A 1 98 ? -39.665 -8.688 31.745 1.00 84.00 98 PHE A C 1
ATOM 765 O O . PHE A 1 98 ? -40.537 -8.102 32.386 1.00 84.00 98 PHE A O 1
ATOM 772 N N . ASN A 1 99 ? -39.470 -10.005 31.848 1.00 84.81 99 ASN A N 1
ATOM 773 C CA . ASN A 1 99 ? -40.345 -10.886 32.623 1.00 84.81 99 ASN A CA 1
ATOM 774 C C . ASN A 1 99 ? -40.175 -10.710 34.141 1.00 84.81 99 ASN A C 1
ATOM 776 O O . ASN A 1 99 ? -41.160 -10.679 34.877 1.00 84.81 99 ASN A O 1
ATOM 780 N N . GLN A 1 100 ? -38.934 -10.599 34.620 1.00 81.75 100 GLN A N 1
ATOM 781 C CA . GLN A 1 100 ? -38.608 -10.522 36.049 1.00 81.75 100 GLN A CA 1
ATOM 782 C C . GLN A 1 100 ? -38.700 -9.095 36.609 1.00 81.75 100 GLN A C 1
ATOM 784 O O . GLN A 1 100 ? -38.567 -8.911 37.818 1.00 81.75 100 GLN A O 1
ATOM 789 N N . LYS A 1 101 ? -38.918 -8.082 35.750 1.00 76.69 101 LYS A N 1
ATOM 790 C CA . LYS A 1 101 ? -38.877 -6.646 36.097 1.00 76.69 101 LYS A CA 1
ATOM 791 C C . LYS A 1 101 ? -37.591 -6.243 36.834 1.00 76.69 101 LYS A C 1
ATOM 793 O O . LYS A 1 101 ? -37.586 -5.298 37.618 1.00 76.69 101 LYS A O 1
ATOM 798 N N . SER A 1 102 ? -36.509 -6.972 36.585 1.00 77.69 102 SER A N 1
ATOM 799 C CA . SER A 1 102 ? -35.204 -6.789 37.209 1.00 77.69 102 SER A CA 1
ATOM 800 C C . SER A 1 102 ? -34.138 -6.919 36.134 1.00 77.69 102 SER A C 1
ATOM 802 O O . SER A 1 102 ? -34.177 -7.840 35.318 1.00 77.69 102 SER A O 1
ATOM 804 N N . LEU A 1 103 ? -33.203 -5.971 36.102 1.00 78.12 103 LEU A N 1
ATOM 805 C CA . LEU A 1 103 ? -32.118 -5.971 35.131 1.00 78.12 103 LEU A CA 1
ATOM 806 C C . LEU A 1 103 ? -30.925 -6.746 35.708 1.00 78.12 103 LEU A C 1
ATOM 808 O O . LEU A 1 103 ? -30.450 -6.388 36.789 1.00 78.12 103 LEU A O 1
ATOM 812 N N . PRO A 1 104 ? -30.397 -7.772 35.013 1.00 74.94 104 PRO A N 1
ATOM 813 C CA . PRO A 1 104 ? -29.163 -8.421 35.433 1.00 74.94 104 PRO A CA 1
ATOM 814 C C . PRO A 1 104 ? -28.009 -7.416 35.498 1.00 74.94 104 PRO A C 1
ATOM 816 O O . PRO A 1 104 ? -27.980 -6.430 34.756 1.00 74.94 104 PRO A O 1
ATOM 819 N N . SER A 1 105 ? -27.014 -7.719 36.338 1.00 71.12 105 SER A N 1
ATOM 820 C CA . SER A 1 105 ? -25.797 -6.906 36.494 1.00 71.12 105 SER A CA 1
ATOM 821 C C . SER A 1 105 ? -25.110 -6.608 35.160 1.00 71.12 105 SER A C 1
ATOM 823 O O . SER A 1 105 ? -24.516 -5.545 35.007 1.00 71.12 105 SER A O 1
ATOM 825 N N . LEU A 1 106 ? -25.269 -7.495 34.167 1.00 69.25 106 LEU A N 1
ATOM 826 C CA . LEU A 1 106 ? -24.835 -7.287 32.785 1.00 69.25 106 LEU A CA 1
ATOM 827 C C . LEU A 1 106 ? -25.277 -5.947 32.180 1.00 69.25 106 LEU A C 1
ATOM 829 O O . LEU A 1 106 ? -24.497 -5.310 31.481 1.00 69.25 106 LEU A O 1
ATOM 833 N N . PHE A 1 107 ? -26.507 -5.513 32.452 1.00 70.31 107 PHE A N 1
ATOM 834 C CA . PHE A 1 107 ? -27.051 -4.270 31.901 1.00 70.31 107 PHE A CA 1
ATOM 835 C C . PHE A 1 107 ? -26.827 -3.054 32.798 1.00 70.31 107 PHE A C 1
ATOM 837 O O . PHE A 1 107 ? -26.944 -1.924 32.328 1.00 70.31 107 PHE A O 1
ATOM 844 N N . THR A 1 108 ? -26.538 -3.267 34.080 1.00 73.69 108 THR A N 1
ATOM 845 C CA . THR A 1 108 ? -26.465 -2.192 35.080 1.00 73.69 108 THR A CA 1
ATOM 846 C C . THR A 1 108 ? -25.042 -1.871 35.520 1.00 73.69 108 THR A C 1
ATOM 848 O O . THR A 1 108 ? -24.827 -0.858 36.182 1.00 73.69 108 THR A O 1
ATOM 851 N N . THR A 1 109 ? -24.058 -2.684 35.129 1.00 66.06 109 THR A N 1
ATOM 852 C CA . THR A 1 109 ? -22.646 -2.482 35.462 1.00 66.06 109 THR A CA 1
ATOM 853 C C . THR A 1 109 ? -21.814 -2.277 34.198 1.00 66.06 109 THR A C 1
ATOM 855 O O . THR A 1 109 ? -22.033 -2.908 33.166 1.00 66.06 109 THR A O 1
ATOM 858 N N . GLY A 1 110 ? -20.852 -1.359 34.260 1.00 64.81 110 GLY A N 1
ATOM 859 C CA . GLY A 1 110 ? -19.985 -1.022 33.137 1.00 64.81 110 GLY A CA 1
ATOM 860 C C . GLY A 1 110 ? -18.644 -0.491 33.620 1.00 64.81 110 GLY A C 1
ATOM 861 O O . GLY A 1 110 ? -18.523 -0.012 34.747 1.00 64.81 110 GLY A O 1
ATOM 862 N N . ILE A 1 111 ? -17.628 -0.588 32.764 1.00 67.56 111 ILE A N 1
ATOM 863 C CA . ILE A 1 111 ? -16.305 -0.037 33.052 1.00 67.56 111 ILE A CA 1
ATOM 864 C C . ILE A 1 111 ? -16.303 1.435 32.639 1.00 67.56 111 ILE A C 1
ATOM 866 O O . ILE A 1 111 ? -16.449 1.774 31.463 1.00 67.56 111 ILE A O 1
ATOM 870 N N . THR A 1 112 ? -16.127 2.318 33.617 1.00 65.81 112 THR A N 1
ATOM 871 C CA . THR A 1 112 ? -16.027 3.760 33.381 1.00 65.81 112 THR A CA 1
ATOM 872 C C . THR A 1 112 ? -14.562 4.159 33.276 1.00 65.81 112 THR A C 1
ATOM 874 O O . THR A 1 112 ? -13.801 4.019 34.231 1.00 65.81 112 THR A O 1
ATOM 877 N N . HIS A 1 113 ? -14.167 4.698 32.122 1.00 63.56 113 HIS A N 1
ATOM 878 C CA . HIS A 1 113 ? -12.824 5.234 31.908 1.00 63.56 113 HIS A CA 1
ATOM 879 C C . HIS A 1 113 ? -12.831 6.762 31.984 1.00 63.56 113 HIS A C 1
ATOM 881 O O . HIS A 1 113 ? -13.622 7.426 31.310 1.00 63.56 113 HIS A O 1
ATOM 887 N N . LEU A 1 114 ? -11.909 7.327 32.766 1.00 63.59 114 LEU A N 1
ATOM 888 C CA . LEU A 1 114 ? -11.672 8.767 32.817 1.00 63.59 114 LEU A CA 1
ATOM 889 C C . LEU A 1 114 ? -10.672 9.155 31.716 1.00 63.59 114 LEU A C 1
ATOM 891 O O . LEU A 1 114 ? -9.497 8.809 31.803 1.00 63.59 114 LEU A O 1
ATOM 895 N N . VAL A 1 115 ? -11.130 9.864 30.678 1.00 61.22 115 VAL A N 1
ATOM 896 C CA . VAL A 1 115 ? -10.286 10.270 29.539 1.00 61.22 115 VAL A CA 1
ATOM 897 C C . VAL A 1 115 ? -10.201 11.802 29.450 1.00 61.22 115 VAL A C 1
ATOM 899 O O . VAL A 1 115 ? -11.226 12.447 29.208 1.00 61.22 115 VAL A O 1
ATOM 902 N N . PRO A 1 116 ? -9.011 12.411 29.618 1.00 55.38 116 PRO A N 1
ATOM 903 C CA . PRO A 1 116 ? -8.824 13.848 29.427 1.00 55.38 116 PRO A CA 1
ATOM 904 C C . PRO A 1 116 ? -8.868 14.220 27.933 1.00 55.38 116 PRO A C 1
ATOM 906 O O . PRO A 1 116 ? -8.382 13.479 27.082 1.00 55.38 116 PRO A O 1
ATOM 909 N N . LYS A 1 117 ? -9.440 15.382 27.589 1.00 51.41 117 LYS A N 1
ATOM 910 C CA . LYS A 1 117 ? -9.355 15.941 26.224 1.00 51.41 117 LYS A CA 1
ATOM 911 C C . LYS A 1 117 ? -8.024 16.677 26.032 1.00 51.41 117 LYS A C 1
ATOM 913 O O . LYS A 1 117 ? -7.585 17.391 26.928 1.00 51.41 117 LYS A O 1
ATOM 918 N N . GLU A 1 118 ? -7.424 16.553 24.848 1.00 51.56 118 GLU A N 1
ATOM 919 C CA . GLU A 1 118 ? -6.237 17.329 24.459 1.00 51.56 118 GLU A CA 1
ATOM 920 C C . GLU A 1 118 ? -6.533 18.843 24.388 1.00 51.56 118 GLU A C 1
ATOM 922 O O . GLU A 1 118 ? -7.640 19.269 24.055 1.00 51.56 118 GLU A O 1
ATOM 927 N N . GLN A 1 119 ? -5.518 19.661 24.689 1.00 49.34 119 GLN A N 1
ATOM 928 C CA . GLN A 1 119 ? -5.605 21.094 25.024 1.00 49.34 119 GLN A CA 1
ATOM 929 C C . GLN A 1 119 ? -6.026 22.073 23.904 1.00 49.34 119 GLN A C 1
ATOM 931 O O . GLN A 1 119 ? -6.001 23.276 24.138 1.00 49.34 119 GLN A O 1
ATOM 936 N N . ASN A 1 120 ? -6.440 21.641 22.711 1.00 42.81 120 ASN A N 1
ATOM 937 C CA . ASN A 1 120 ? -6.679 22.572 21.595 1.00 42.81 120 ASN A CA 1
ATOM 938 C C . ASN A 1 120 ? -8.098 22.509 21.023 1.00 42.81 120 ASN A C 1
ATOM 940 O O . ASN A 1 120 ? -8.334 22.010 19.924 1.00 42.81 120 ASN A O 1
ATOM 944 N N . ILE A 1 121 ? -9.054 23.097 21.746 1.00 42.44 121 ILE A N 1
ATOM 945 C CA . ILE A 1 121 ? -10.357 23.461 21.177 1.00 42.44 121 ILE A CA 1
ATOM 946 C C . ILE A 1 121 ? -10.508 24.979 21.281 1.00 42.44 121 ILE A C 1
ATOM 948 O O . ILE A 1 121 ? -10.845 25.514 22.333 1.00 42.44 121 ILE A O 1
ATOM 952 N N . ASN A 1 122 ? -10.255 25.664 20.164 1.00 38.25 122 ASN A N 1
ATOM 953 C CA . ASN A 1 122 ? -10.485 27.098 20.001 1.00 38.25 122 ASN A CA 1
ATOM 954 C C . ASN A 1 122 ? -12.000 27.370 20.088 1.00 38.25 122 ASN A C 1
ATOM 956 O O . ASN A 1 122 ? -12.745 27.188 19.119 1.00 38.25 122 ASN A O 1
ATOM 960 N N . CYS A 1 123 ? -12.483 27.728 21.277 1.00 38.53 123 CYS A N 1
ATOM 961 C CA . CYS A 1 123 ? -13.892 28.004 21.523 1.00 38.53 123 CYS A CA 1
ATOM 962 C C . CYS A 1 123 ? -14.217 29.424 21.036 1.00 38.53 123 CYS A C 1
ATOM 964 O O . CYS A 1 123 ? -13.744 30.406 21.595 1.00 38.53 123 CYS A O 1
ATOM 966 N N . ARG A 1 124 ? -15.039 29.561 19.988 1.00 37.47 124 ARG A N 1
ATOM 967 C CA . ARG A 1 124 ? -15.288 30.847 19.300 1.00 37.47 124 ARG A CA 1
ATOM 968 C C . ARG A 1 124 ? -16.046 31.901 20.137 1.00 37.47 124 ARG A C 1
ATOM 970 O O . ARG A 1 124 ? -16.246 33.009 19.660 1.00 37.47 124 ARG A O 1
ATOM 977 N N . PHE A 1 125 ? -16.448 31.568 21.366 1.00 42.59 125 PHE A N 1
ATOM 978 C CA . PHE A 1 125 ? -17.127 32.470 22.309 1.00 42.59 125 PHE A CA 1
ATOM 979 C C . PHE A 1 125 ? -16.339 32.745 23.598 1.00 42.59 125 PHE A C 1
ATOM 981 O O . PHE A 1 125 ? -16.719 33.623 24.367 1.00 42.59 125 PHE A O 1
ATOM 988 N N . CYS A 1 126 ? -15.223 32.052 23.827 1.00 35.69 126 CYS A N 1
ATOM 989 C CA . CYS A 1 126 ? -14.331 32.324 24.948 1.00 35.69 126 CYS A CA 1
ATOM 990 C C . CYS A 1 126 ? -12.899 32.194 24.442 1.00 35.69 126 CYS A C 1
ATOM 992 O O . CYS A 1 126 ? -12.460 31.085 24.134 1.00 35.69 126 CYS A O 1
ATOM 994 N N . GLY A 1 127 ? -12.173 33.314 24.365 1.00 37.81 127 GLY A N 1
ATOM 995 C CA . GLY A 1 127 ? -10.718 33.265 24.246 1.00 37.81 127 GLY A CA 1
ATOM 996 C C . GLY A 1 127 ? -10.176 32.296 25.296 1.00 37.81 127 GLY A C 1
ATOM 997 O O . GLY A 1 127 ? -10.536 32.415 26.463 1.00 37.81 127 GLY A O 1
ATOM 998 N N . ASN A 1 128 ? -9.434 31.287 24.831 1.00 38.88 128 ASN A N 1
ATOM 999 C CA . ASN A 1 128 ? -8.813 30.202 25.594 1.00 38.88 128 ASN A CA 1
ATOM 1000 C C . ASN A 1 128 ? -9.481 29.894 26.944 1.00 38.88 128 ASN A C 1
ATOM 1002 O O . ASN A 1 128 ? -8.973 30.270 27.998 1.00 38.88 128 ASN A O 1
ATOM 1006 N N . SER A 1 129 ? -10.605 29.174 26.923 1.00 37.16 129 SER A N 1
ATOM 1007 C CA . SER A 1 129 ? -11.152 28.585 28.147 1.00 37.16 129 SER A CA 1
ATOM 1008 C C . SER A 1 129 ? -11.603 27.143 27.933 1.00 37.16 129 SER A C 1
ATOM 1010 O O . SER A 1 129 ? -12.248 26.795 26.938 1.00 37.16 129 SER A O 1
ATOM 1012 N N . THR A 1 130 ? -11.208 26.300 28.884 1.00 38.56 130 THR A N 1
ATOM 1013 C CA . THR A 1 130 ? -11.406 24.853 28.949 1.00 38.56 130 THR A CA 1
ATOM 1014 C C . THR A 1 130 ? -12.873 24.526 29.220 1.00 38.56 130 THR A C 1
ATOM 1016 O O . THR A 1 130 ? -13.349 24.495 30.351 1.00 38.56 130 THR A O 1
ATOM 1019 N N . SER A 1 131 ? -13.617 24.254 28.149 1.00 34.03 131 SER A N 1
ATOM 1020 C CA . SER A 1 131 ? -14.974 23.718 28.245 1.00 34.03 131 SER A CA 1
ATOM 1021 C C . SER A 1 131 ? -14.932 22.191 28.360 1.00 34.03 131 SER A C 1
ATOM 1023 O O . SER A 1 131 ? -14.577 21.484 27.411 1.00 34.03 131 SER A O 1
ATOM 1025 N N . PHE A 1 132 ? -15.320 21.667 29.525 1.00 36.19 132 PHE A N 1
ATOM 1026 C CA . PHE A 1 132 ? -15.570 20.242 29.726 1.00 36.19 132 PHE A CA 1
ATOM 1027 C C . PHE A 1 132 ? -16.890 19.862 29.056 1.00 36.19 132 PHE A C 1
ATOM 1029 O O . PHE A 1 132 ? -17.974 20.099 29.581 1.00 36.19 132 PHE A O 1
ATOM 1036 N N . LYS A 1 133 ? -16.797 19.253 27.874 1.00 37.69 133 LYS A N 1
ATOM 1037 C CA . LYS A 1 133 ? -17.936 18.598 27.228 1.00 37.69 133 LYS A CA 1
ATOM 1038 C C . LYS A 1 133 ? -17.657 17.106 27.133 1.00 37.69 133 LYS A C 1
ATOM 1040 O O . LYS A 1 133 ? -16.793 16.693 26.353 1.00 37.69 133 LYS A O 1
ATOM 1045 N N . MET A 1 134 ? -18.396 16.332 27.924 1.00 35.25 134 MET A N 1
ATOM 1046 C CA . MET A 1 134 ? -18.457 14.874 27.873 1.00 35.25 134 MET A CA 1
ATOM 1047 C C . MET A 1 134 ? -18.966 14.473 26.491 1.00 35.25 134 MET A C 1
ATOM 1049 O O . MET A 1 134 ? -20.097 14.759 26.104 1.00 35.25 134 MET A O 1
ATOM 1053 N N . GLN A 1 135 ? -18.073 13.908 25.693 1.00 32.09 135 GLN A N 1
ATOM 1054 C CA . GLN A 1 135 ? -18.375 13.472 24.344 1.00 32.09 135 GLN A CA 1
ATOM 1055 C C . GLN A 1 135 ? -17.795 12.079 24.220 1.00 32.09 135 GLN A C 1
ATOM 1057 O O . GLN A 1 135 ? -16.580 11.902 24.262 1.00 32.09 135 GLN A O 1
ATOM 1062 N N . VAL A 1 136 ? -18.678 11.095 24.093 1.00 33.72 136 VAL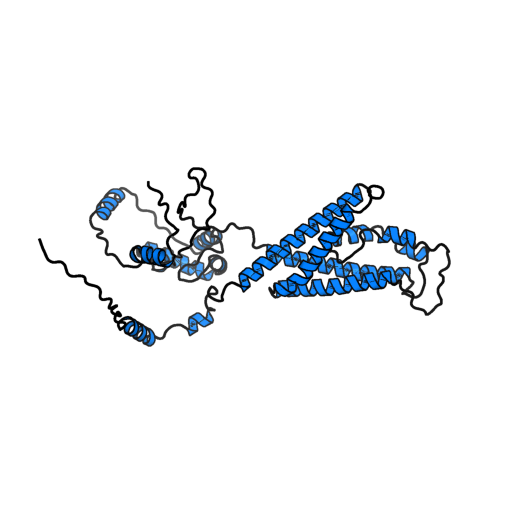 A N 1
ATOM 1063 C CA . VAL A 1 136 ? -18.300 9.747 23.695 1.00 33.72 136 VAL A CA 1
ATOM 1064 C C . VAL A 1 136 ? -17.738 9.872 22.285 1.00 33.72 136 VAL A C 1
ATOM 1066 O O . VAL A 1 136 ? -18.488 10.060 21.326 1.00 33.72 136 VAL A O 1
ATOM 1069 N N . ILE A 1 137 ? -16.412 9.853 22.164 1.00 32.34 137 ILE A N 1
ATOM 1070 C CA . ILE A 1 137 ? -15.734 9.877 20.874 1.00 32.34 137 ILE A CA 1
ATOM 1071 C C . ILE A 1 137 ? -16.061 8.549 20.198 1.00 32.34 137 ILE A C 1
ATOM 1073 O O . ILE A 1 137 ? -15.434 7.521 20.425 1.00 32.34 137 ILE A O 1
ATOM 1077 N N . THR A 1 138 ? -17.089 8.559 19.356 1.00 32.84 138 THR A N 1
ATOM 1078 C CA . THR A 1 138 ? -17.168 7.634 18.236 1.00 32.84 138 THR A CA 1
ATOM 1079 C C . THR A 1 138 ? -15.995 7.987 17.334 1.00 32.84 138 THR A C 1
ATOM 1081 O O . THR A 1 138 ? -16.040 8.989 16.614 1.00 32.84 138 THR A O 1
ATOM 1084 N N . SER A 1 139 ? -14.911 7.218 17.424 1.00 31.92 139 SER A N 1
ATOM 1085 C CA . SER A 1 139 ? -13.835 7.295 16.449 1.00 31.92 139 SER A CA 1
ATOM 1086 C C . SER A 1 139 ? -14.455 7.063 15.071 1.00 31.92 139 SER A C 1
ATOM 1088 O O . SER A 1 139 ? -15.057 6.030 14.775 1.00 31.92 139 SER A O 1
ATOM 1090 N N . LYS A 1 140 ? -14.407 8.111 14.250 1.00 34.50 140 LYS A N 1
ATOM 1091 C CA . LYS A 1 140 ? -14.858 8.091 12.864 1.00 34.50 140 LYS A CA 1
ATOM 1092 C C . LYS A 1 140 ? -14.115 6.974 12.124 1.00 34.50 140 LYS A C 1
ATOM 1094 O O . LYS A 1 140 ? -12.899 7.042 11.962 1.00 34.50 140 LYS A O 1
ATOM 1099 N N . PHE A 1 141 ? -14.849 5.981 11.627 1.00 35.44 141 PHE A N 1
ATOM 1100 C CA . PHE A 1 141 ? -14.434 5.221 10.445 1.00 35.44 141 PHE A CA 1
ATOM 1101 C C . PHE A 1 141 ? -14.343 6.207 9.266 1.00 35.44 141 PHE A C 1
ATOM 1103 O O . PHE A 1 141 ? -15.243 7.036 9.122 1.00 35.44 141 PHE A O 1
ATOM 1110 N N . PRO A 1 142 ? -13.253 6.179 8.472 1.00 41.38 142 PRO A N 1
ATOM 1111 C CA . PRO A 1 142 ? -12.995 5.055 7.572 1.00 41.38 142 PRO A CA 1
ATOM 1112 C C . PRO A 1 142 ? -11.492 4.742 7.459 1.00 41.38 142 PRO A C 1
ATOM 1114 O O . PRO A 1 142 ? -10.783 5.365 6.679 1.00 41.38 142 PRO A O 1
ATOM 1117 N N . TYR A 1 143 ? -10.954 3.800 8.238 1.00 47.00 143 TYR A N 1
ATOM 1118 C CA . TYR A 1 143 ? -9.498 3.584 8.227 1.00 47.00 143 TYR A CA 1
ATOM 1119 C C . TYR A 1 143 ? -9.032 2.141 8.438 1.00 47.00 143 TYR A C 1
ATOM 1121 O O . TYR A 1 143 ? -7.835 1.920 8.604 1.00 47.00 143 TYR A O 1
ATOM 1129 N N . LEU A 1 144 ? -9.924 1.155 8.317 1.00 47.03 144 LEU A N 1
ATOM 1130 C CA . LEU A 1 144 ? -9.549 -0.266 8.268 1.00 47.03 144 LEU A CA 1
ATOM 1131 C C . LEU A 1 144 ? -8.830 -0.676 6.961 1.00 47.03 144 LEU A C 1
ATOM 1133 O O . LEU A 1 144 ? -8.389 -1.811 6.840 1.00 47.03 144 LEU A O 1
ATOM 1137 N N . ASN A 1 145 ? -8.671 0.237 5.994 1.00 64.44 145 ASN A N 1
ATOM 1138 C CA . ASN A 1 145 ? -8.144 -0.085 4.665 1.00 64.44 145 ASN A CA 1
ATOM 1139 C C . ASN A 1 145 ? -6.622 0.097 4.504 1.00 64.44 145 ASN A C 1
ATOM 1141 O O . ASN A 1 145 ? -6.085 -0.293 3.478 1.00 64.44 145 ASN A O 1
ATOM 1145 N N . SER A 1 146 ? -5.884 0.681 5.461 1.00 77.62 146 SER A N 1
ATOM 1146 C CA . SER A 1 146 ? -4.465 1.020 5.214 1.00 77.62 146 SER A CA 1
ATOM 1147 C C . SER A 1 146 ? -3.560 -0.207 5.062 1.00 77.62 146 SER A C 1
ATOM 1149 O O . SER A 1 146 ? -2.673 -0.198 4.216 1.00 77.62 146 SER A O 1
ATOM 1151 N N . LEU A 1 147 ? -3.798 -1.269 5.842 1.00 85.75 147 LEU A N 1
ATOM 1152 C CA . LEU A 1 147 ? -3.026 -2.512 5.737 1.00 85.75 147 LEU A CA 1
ATOM 1153 C C . LEU A 1 147 ? -3.354 -3.258 4.434 1.00 85.75 147 LEU A C 1
ATOM 1155 O O . LEU A 1 147 ? -2.446 -3.689 3.731 1.00 85.75 147 LEU A O 1
ATOM 1159 N N . ALA A 1 148 ? -4.641 -3.338 4.074 1.00 87.44 148 ALA A N 1
ATOM 1160 C CA . ALA A 1 148 ? -5.095 -3.905 2.803 1.00 87.44 148 ALA A CA 1
ATOM 1161 C C . ALA A 1 148 ? -4.507 -3.148 1.602 1.00 87.44 148 ALA A C 1
ATOM 1163 O O . ALA A 1 148 ? -3.985 -3.760 0.676 1.00 87.44 148 ALA A O 1
ATOM 1164 N N . MET A 1 149 ? -4.493 -1.815 1.654 1.00 88.75 149 MET A N 1
ATOM 1165 C CA . MET A 1 149 ? -3.863 -0.989 0.624 1.00 88.75 149 MET A CA 1
ATOM 1166 C C . MET A 1 149 ? -2.347 -1.201 0.569 1.00 88.75 149 MET A C 1
ATOM 1168 O O . MET A 1 149 ? -1.793 -1.263 -0.521 1.00 88.75 149 MET A O 1
ATOM 1172 N N . CYS A 1 150 ? -1.660 -1.388 1.702 1.00 91.19 150 CYS A N 1
ATOM 1173 C CA . CYS A 1 150 ? -0.242 -1.763 1.695 1.00 91.19 150 CYS A CA 1
ATOM 1174 C C . CYS A 1 150 ? 0.013 -3.145 1.082 1.00 91.19 150 CYS A C 1
ATOM 1176 O O . CYS A 1 150 ? 1.031 -3.309 0.411 1.00 91.19 150 CYS A O 1
ATOM 1178 N N . PHE A 1 151 ? -0.894 -4.113 1.254 1.00 92.94 151 PHE A N 1
ATOM 1179 C CA . PHE A 1 151 ? -0.823 -5.376 0.517 1.00 92.94 151 PHE A CA 1
ATOM 1180 C C . PHE A 1 151 ? -0.969 -5.148 -0.986 1.00 92.94 151 PHE A C 1
ATOM 1182 O O . PHE A 1 151 ? -0.115 -5.604 -1.740 1.00 92.94 151 PHE A O 1
ATOM 1189 N N . VAL A 1 152 ? -1.992 -4.402 -1.417 1.00 92.12 152 VAL A N 1
ATOM 1190 C CA . VAL A 1 152 ? -2.209 -4.078 -2.839 1.00 92.12 152 VAL A CA 1
ATOM 1191 C C . VAL A 1 152 ? -0.977 -3.399 -3.433 1.00 92.12 152 VAL A C 1
ATOM 1193 O O . VAL A 1 152 ? -0.473 -3.853 -4.453 1.00 92.12 152 VAL A O 1
ATOM 1196 N N . ILE A 1 153 ? -0.442 -2.377 -2.760 1.00 91.94 153 ILE A N 1
ATOM 1197 C CA . ILE A 1 153 ? 0.782 -1.677 -3.170 1.00 91.94 153 ILE A CA 1
ATOM 1198 C C . ILE A 1 153 ? 1.943 -2.670 -3.285 1.00 91.94 153 ILE A C 1
ATOM 1200 O O . ILE A 1 153 ? 2.592 -2.733 -4.325 1.00 91.94 153 ILE A O 1
ATOM 1204 N N . GLY A 1 154 ? 2.181 -3.488 -2.254 1.00 93.12 154 GLY A N 1
ATOM 1205 C CA . GLY A 1 154 ? 3.252 -4.484 -2.258 1.00 93.12 154 GLY A CA 1
ATOM 1206 C C . GLY A 1 154 ? 3.157 -5.453 -3.440 1.00 93.12 154 GLY A C 1
ATOM 1207 O O . GLY A 1 154 ? 4.137 -5.634 -4.159 1.00 93.12 154 GLY A O 1
ATOM 1208 N N . TYR A 1 155 ? 1.979 -6.031 -3.685 1.00 94.31 155 TYR A N 1
ATOM 1209 C CA . TYR A 1 155 ? 1.765 -6.959 -4.799 1.00 94.31 155 TYR A CA 1
ATOM 1210 C C . TYR A 1 155 ? 1.824 -6.279 -6.171 1.00 94.31 155 TYR A C 1
ATOM 1212 O O . TYR A 1 155 ? 2.329 -6.884 -7.115 1.00 94.31 155 TYR A O 1
ATOM 1220 N N . LEU A 1 156 ? 1.387 -5.024 -6.286 1.00 91.69 156 LEU A N 1
ATOM 1221 C CA . LEU A 1 156 ? 1.526 -4.243 -7.516 1.00 91.69 156 LEU A CA 1
ATOM 1222 C C . LEU A 1 156 ? 3.010 -3.990 -7.836 1.00 91.69 156 LEU A C 1
ATOM 1224 O O . LEU A 1 156 ? 3.436 -4.198 -8.969 1.00 91.69 156 LEU A O 1
ATOM 1228 N N . HIS A 1 157 ? 3.822 -3.634 -6.830 1.00 91.25 157 HIS A N 1
ATOM 1229 C CA . HIS A 1 157 ? 5.280 -3.527 -6.969 1.00 91.25 157 HIS A CA 1
ATOM 1230 C C . HIS A 1 157 ? 5.927 -4.864 -7.350 1.00 91.25 157 HIS A C 1
ATOM 1232 O O . HIS A 1 157 ? 6.863 -4.884 -8.152 1.00 91.25 157 HIS A O 1
ATOM 1238 N N . LEU A 1 158 ? 5.449 -5.976 -6.783 1.00 93.75 158 LEU A N 1
ATOM 1239 C CA . LEU A 1 158 ? 5.966 -7.308 -7.094 1.00 93.75 158 LEU A CA 1
ATOM 1240 C C . LEU A 1 158 ? 5.705 -7.654 -8.559 1.00 93.75 158 LEU A C 1
ATOM 1242 O O . LEU A 1 158 ? 6.642 -7.996 -9.272 1.00 93.75 158 LEU A O 1
ATOM 1246 N N . LEU A 1 159 ? 4.459 -7.491 -9.009 1.00 91.44 159 LEU A N 1
ATOM 1247 C CA . LEU A 1 159 ? 4.057 -7.740 -10.390 1.00 91.44 159 LEU A CA 1
ATOM 1248 C C . LEU A 1 159 ? 4.864 -6.876 -11.367 1.00 91.44 159 LEU A C 1
ATOM 1250 O O . LEU A 1 159 ? 5.487 -7.411 -12.279 1.00 91.44 159 LEU A O 1
ATOM 1254 N N . SER A 1 160 ? 4.908 -5.563 -11.127 1.00 88.88 160 SER A N 1
ATOM 1255 C CA . SER A 1 160 ? 5.699 -4.593 -11.895 1.00 88.88 160 SER A CA 1
ATOM 1256 C C . SER A 1 160 ? 7.160 -5.027 -12.043 1.00 88.88 160 SER A C 1
ATOM 1258 O O . SER A 1 160 ? 7.687 -5.123 -13.151 1.00 88.88 160 SER A O 1
ATOM 1260 N N . THR A 1 161 ? 7.816 -5.349 -10.926 1.00 88.38 161 THR A N 1
ATOM 1261 C CA . THR A 1 161 ? 9.247 -5.672 -10.925 1.00 88.38 161 THR A CA 1
ATOM 1262 C C . THR A 1 161 ? 9.524 -7.015 -11.593 1.00 88.38 161 THR A C 1
ATOM 1264 O O . THR A 1 161 ? 10.488 -7.130 -12.347 1.00 88.38 161 THR A O 1
ATOM 1267 N N . THR A 1 162 ? 8.680 -8.025 -11.361 1.00 90.44 162 THR A N 1
ATOM 1268 C CA . THR A 1 162 ? 8.800 -9.326 -12.029 1.00 90.44 162 THR A CA 1
ATOM 1269 C C . THR A 1 162 ? 8.645 -9.180 -13.538 1.00 90.44 162 THR A C 1
ATOM 1271 O O . THR A 1 162 ? 9.501 -9.668 -14.273 1.00 90.44 162 THR A O 1
ATOM 1274 N N . VAL A 1 163 ? 7.620 -8.455 -14.000 1.00 87.81 163 VAL A N 1
ATOM 1275 C CA . VAL A 1 163 ? 7.409 -8.208 -15.433 1.00 87.81 163 VAL A CA 1
ATOM 1276 C C . VAL A 1 163 ? 8.592 -7.445 -16.031 1.00 87.81 163 VAL A C 1
ATOM 1278 O O . VAL A 1 163 ? 9.099 -7.859 -17.066 1.00 87.81 163 VAL A O 1
ATOM 1281 N N . ASN A 1 164 ? 9.112 -6.413 -15.359 1.00 83.75 164 ASN A N 1
ATOM 1282 C CA . ASN A 1 164 ? 10.279 -5.666 -15.845 1.00 83.75 164 ASN A CA 1
ATOM 1283 C C . ASN A 1 164 ? 11.527 -6.537 -16.000 1.00 83.75 164 ASN A C 1
ATOM 1285 O O . ASN A 1 164 ? 12.217 -6.438 -17.011 1.00 83.75 164 ASN A O 1
ATOM 1289 N N . ILE A 1 165 ? 11.826 -7.389 -15.016 1.00 87.12 165 ILE A N 1
ATOM 1290 C CA . ILE A 1 165 ? 12.981 -8.295 -15.076 1.00 87.12 165 ILE A CA 1
ATOM 1291 C C . ILE A 1 165 ? 12.810 -9.289 -16.227 1.00 87.12 165 ILE A C 1
ATOM 1293 O O . ILE A 1 165 ? 13.742 -9.485 -17.007 1.00 87.12 165 ILE A O 1
ATOM 1297 N N . SER A 1 166 ? 11.624 -9.891 -16.352 1.00 87.81 166 SER A N 1
ATOM 1298 C CA . SER A 1 166 ? 11.319 -10.845 -17.419 1.00 87.81 166 SER A CA 1
ATOM 1299 C C . SER A 1 166 ? 11.390 -10.197 -18.801 1.00 87.81 166 SER A C 1
ATOM 1301 O O . SER A 1 166 ? 12.046 -10.740 -19.686 1.00 87.81 166 SER A O 1
ATOM 1303 N N . CYS A 1 167 ? 10.780 -9.024 -18.986 1.00 83.56 167 CYS A N 1
ATOM 1304 C CA . CYS A 1 167 ? 10.825 -8.287 -20.244 1.00 83.56 167 CYS A CA 1
ATOM 1305 C C . CYS A 1 167 ? 12.249 -7.849 -20.588 1.00 83.56 167 CYS A C 1
ATOM 1307 O O . CYS A 1 167 ? 12.674 -8.083 -21.710 1.00 83.56 167 CYS A O 1
ATOM 1309 N N . HIS A 1 168 ? 13.017 -7.295 -19.644 1.00 82.00 168 HIS A N 1
ATOM 1310 C CA . HIS A 1 168 ? 14.414 -6.911 -19.890 1.00 82.00 168 HIS A CA 1
ATOM 1311 C C . HIS A 1 168 ? 15.259 -8.111 -20.324 1.00 82.00 168 HIS A C 1
ATOM 1313 O O . HIS A 1 168 ? 15.964 -8.043 -21.325 1.00 82.00 168 HIS A O 1
ATOM 1319 N N . PHE A 1 169 ? 15.144 -9.236 -19.614 1.00 84.31 169 PHE A N 1
ATOM 1320 C CA . PHE A 1 169 ? 15.860 -10.459 -19.966 1.00 84.31 169 PHE A CA 1
ATOM 1321 C C . PHE A 1 169 ? 15.485 -10.963 -21.366 1.00 84.31 169 PHE A C 1
ATOM 1323 O O . PHE A 1 169 ? 16.374 -11.285 -22.154 1.00 84.31 169 PHE A O 1
ATOM 1330 N N . LEU A 1 170 ? 14.189 -10.999 -21.694 1.00 83.12 170 LEU A N 1
ATOM 1331 C CA . LEU A 1 170 ? 13.702 -11.423 -23.009 1.00 83.12 170 LEU A CA 1
ATOM 1332 C C . LEU A 1 170 ? 14.155 -10.475 -24.123 1.00 83.12 170 LEU A C 1
ATOM 1334 O O . LEU A 1 170 ? 14.654 -10.943 -25.141 1.00 83.12 170 LEU A O 1
ATOM 1338 N N . LEU A 1 171 ? 14.032 -9.161 -23.922 1.00 77.94 171 LEU A N 1
ATOM 1339 C CA . LEU A 1 171 ? 14.440 -8.143 -24.891 1.00 77.94 171 LEU A CA 1
ATOM 1340 C C . LEU A 1 171 ? 15.931 -8.247 -25.197 1.00 77.94 171 LEU A C 1
ATOM 1342 O O . LEU A 1 171 ? 16.304 -8.359 -26.361 1.00 77.94 171 LEU A O 1
ATOM 1346 N N . VAL A 1 172 ? 16.779 -8.283 -24.164 1.00 77.38 172 VAL A N 1
ATOM 1347 C CA . VAL A 1 172 ? 18.225 -8.425 -24.365 1.00 77.38 172 VAL A CA 1
ATOM 1348 C C . VAL A 1 172 ? 18.531 -9.757 -25.048 1.00 77.38 172 VAL A C 1
ATOM 1350 O O . VAL A 1 172 ? 19.304 -9.767 -26.000 1.00 77.38 172 VAL A O 1
ATOM 1353 N N . SER A 1 173 ? 17.887 -10.858 -24.647 1.00 79.69 173 SER A N 1
ATOM 1354 C CA . SER A 1 173 ? 18.090 -12.175 -25.273 1.00 79.69 173 SER A CA 1
ATOM 1355 C C . SER A 1 173 ? 17.728 -12.185 -26.760 1.00 79.69 173 SER A C 1
ATOM 1357 O O . SER A 1 173 ? 18.471 -12.752 -27.552 1.00 79.69 173 SER A O 1
ATOM 1359 N N . ILE A 1 174 ? 16.617 -11.559 -27.158 1.00 76.94 174 ILE A N 1
ATOM 1360 C CA . ILE A 1 174 ? 16.188 -11.504 -28.564 1.00 76.94 174 ILE A CA 1
ATOM 1361 C C . ILE A 1 174 ? 17.131 -10.609 -29.369 1.00 76.94 174 ILE A C 1
ATOM 1363 O O . ILE A 1 174 ? 17.633 -11.020 -30.410 1.00 76.94 174 ILE A O 1
ATOM 1367 N N . VAL A 1 175 ? 17.408 -9.405 -28.867 1.00 71.81 175 VAL A N 1
ATOM 1368 C CA . VAL A 1 175 ? 18.175 -8.387 -29.596 1.00 71.81 175 VAL A CA 1
ATOM 1369 C C . VAL A 1 175 ? 19.644 -8.785 -29.788 1.00 71.81 175 VAL A C 1
ATOM 1371 O O . VAL A 1 175 ? 20.245 -8.424 -30.795 1.00 71.81 175 VAL A O 1
ATOM 1374 N N . SER A 1 176 ? 20.219 -9.538 -28.849 1.00 72.38 176 SER A N 1
ATOM 1375 C CA . SER A 1 176 ? 21.619 -9.992 -28.902 1.00 72.38 176 SER A CA 1
ATOM 1376 C C . SER A 1 176 ? 21.800 -11.411 -29.462 1.00 72.38 176 SER A C 1
ATOM 1378 O O . SER A 1 176 ? 22.889 -11.983 -29.353 1.00 72.38 176 SER A O 1
ATOM 1380 N N . GLY A 1 177 ? 20.736 -12.025 -29.997 1.00 72.94 177 GLY A N 1
ATOM 1381 C CA . GLY A 1 177 ? 20.787 -13.400 -30.504 1.00 72.94 177 GLY A CA 1
ATOM 1382 C C . GLY A 1 177 ? 21.199 -14.421 -29.434 1.00 72.94 177 GLY A C 1
ATOM 1383 O O . GLY A 1 177 ? 21.982 -15.327 -29.701 1.00 72.94 177 GLY A O 1
ATOM 1384 N N . GLY A 1 178 ? 20.723 -14.248 -28.199 1.00 74.88 178 GLY A N 1
ATOM 1385 C CA . GLY A 1 178 ? 21.102 -15.073 -27.052 1.00 74.88 178 GLY A CA 1
ATOM 1386 C C . GLY A 1 178 ? 22.412 -14.644 -26.389 1.00 74.88 178 GLY A C 1
ATOM 1387 O O . GLY A 1 178 ? 23.162 -15.501 -25.926 1.00 74.88 178 GLY A O 1
ATOM 1388 N N . PHE A 1 179 ? 22.670 -13.333 -26.317 1.00 75.25 179 PHE A N 1
ATOM 1389 C CA . PHE A 1 179 ? 23.847 -12.695 -25.707 1.00 75.25 179 PHE A CA 1
ATOM 1390 C C . PHE A 1 179 ? 25.171 -12.901 -26.462 1.00 75.25 179 PHE A C 1
ATOM 1392 O O . PHE A 1 179 ? 26.245 -12.714 -25.891 1.00 75.25 179 PHE A O 1
ATOM 1399 N N . GLN A 1 180 ? 25.112 -13.290 -27.737 1.00 70.88 180 GLN A N 1
ATOM 1400 C CA . GLN A 1 180 ? 26.286 -13.693 -28.522 1.00 70.88 180 GLN A CA 1
ATOM 1401 C C . GLN A 1 180 ? 26.773 -12.618 -29.498 1.00 70.88 180 GLN A C 1
ATOM 1403 O O . GLN A 1 180 ? 27.946 -12.630 -29.873 1.00 70.88 180 GLN A O 1
ATOM 1408 N N . CYS A 1 181 ? 25.896 -11.710 -29.928 1.00 68.06 181 CYS A N 1
ATOM 1409 C CA . CYS A 1 181 ? 26.197 -10.760 -30.993 1.00 68.06 181 CYS A CA 1
ATOM 1410 C C . CYS A 1 181 ? 25.712 -9.342 -30.683 1.00 68.06 181 CYS A C 1
ATOM 1412 O O . CYS A 1 181 ? 24.824 -9.130 -29.855 1.00 68.06 181 CYS A O 1
ATOM 1414 N N . ASP A 1 182 ? 26.307 -8.370 -31.378 1.00 66.19 182 ASP A N 1
ATOM 1415 C CA . ASP A 1 182 ? 25.809 -6.997 -31.393 1.00 66.19 182 ASP A CA 1
ATOM 1416 C C . ASP A 1 182 ? 24.421 -6.910 -32.034 1.00 66.19 182 ASP A C 1
ATOM 1418 O O . ASP A 1 182 ? 24.039 -7.721 -32.877 1.00 66.19 182 ASP A O 1
ATOM 1422 N N . VAL A 1 183 ? 23.702 -5.867 -31.629 1.00 66.31 183 VAL A N 1
ATOM 1423 C CA . VAL A 1 183 ? 22.368 -5.499 -32.095 1.00 66.31 183 VAL A CA 1
ATOM 1424 C C . VAL A 1 183 ? 22.316 -5.442 -33.626 1.00 66.31 183 VAL A C 1
ATOM 1426 O O . VAL A 1 183 ? 22.928 -4.563 -34.235 1.00 66.31 183 VAL A O 1
ATOM 1429 N N . ASP A 1 184 ? 21.544 -6.331 -34.252 1.00 66.19 184 ASP A N 1
ATOM 1430 C CA . ASP A 1 184 ? 21.238 -6.245 -35.680 1.00 66.19 184 ASP A CA 1
ATOM 1431 C C . ASP A 1 184 ? 19.914 -5.482 -35.924 1.00 66.19 184 ASP A C 1
ATOM 1433 O O . ASP A 1 184 ? 18.986 -5.492 -35.107 1.00 66.19 184 ASP A O 1
ATOM 1437 N N . ALA A 1 185 ? 19.814 -4.788 -37.063 1.00 67.75 185 ALA A N 1
ATOM 1438 C CA . ALA A 1 185 ? 18.652 -3.958 -37.392 1.00 67.75 185 ALA A CA 1
ATOM 1439 C C . ALA A 1 185 ? 17.349 -4.761 -37.612 1.00 67.75 185 ALA A C 1
ATOM 1441 O O . ALA A 1 185 ? 16.257 -4.208 -37.478 1.00 67.75 185 ALA A O 1
ATOM 1442 N N . ASN A 1 186 ? 17.442 -6.049 -37.949 1.00 69.62 186 ASN A N 1
ATOM 1443 C CA . ASN A 1 186 ? 16.295 -6.926 -38.192 1.00 69.62 186 ASN A CA 1
ATOM 1444 C C . ASN A 1 186 ? 15.717 -7.472 -36.875 1.00 69.62 186 ASN A C 1
ATOM 1446 O O . ASN A 1 186 ? 14.499 -7.509 -36.710 1.00 69.62 186 ASN A O 1
ATOM 1450 N N . SER A 1 187 ? 16.573 -7.813 -35.915 1.00 68.00 187 SER A N 1
ATOM 1451 C CA . SER A 1 187 ? 16.237 -8.216 -34.550 1.00 68.00 187 SER A CA 1
ATOM 1452 C C . SER A 1 187 ? 15.608 -7.061 -33.774 1.00 68.00 187 SER A C 1
ATOM 1454 O O . SER A 1 187 ? 14.677 -7.272 -33.001 1.00 68.00 187 SER A O 1
ATOM 1456 N N . LEU A 1 188 ? 16.026 -5.820 -34.052 1.00 66.12 188 LEU A N 1
ATOM 1457 C CA . LEU A 1 188 ? 15.361 -4.617 -33.542 1.00 66.12 188 LEU A CA 1
ATOM 1458 C C . LEU A 1 188 ? 13.911 -4.492 -34.034 1.00 66.12 188 LEU A C 1
ATOM 1460 O O . LEU A 1 188 ? 13.013 -4.213 -33.245 1.00 66.12 188 LEU A O 1
ATOM 1464 N N . ARG A 1 189 ? 13.678 -4.731 -35.333 1.00 67.62 189 ARG A N 1
ATOM 1465 C CA . ARG A 1 189 ? 12.337 -4.688 -35.945 1.00 67.62 189 ARG A CA 1
ATOM 1466 C C . ARG A 1 189 ? 11.435 -5.818 -35.457 1.00 67.62 189 ARG A C 1
ATOM 1468 O O . ARG A 1 189 ? 10.235 -5.623 -35.318 1.00 67.62 189 ARG A O 1
ATOM 1475 N N . ALA A 1 190 ? 11.999 -6.986 -35.148 1.00 66.50 190 ALA A N 1
ATOM 1476 C CA . ALA A 1 190 ? 11.248 -8.094 -34.557 1.00 66.50 190 ALA A CA 1
ATOM 1477 C C . ALA A 1 190 ? 10.696 -7.763 -33.154 1.00 66.50 190 ALA A C 1
ATOM 1479 O O . ALA A 1 190 ? 9.725 -8.370 -32.707 1.00 66.50 190 ALA A O 1
ATOM 1480 N N . VAL A 1 191 ? 11.310 -6.791 -32.473 1.00 63.53 191 VAL A N 1
ATOM 1481 C CA . VAL A 1 191 ? 10.997 -6.362 -31.104 1.00 63.53 191 VAL A CA 1
ATOM 1482 C C . VAL A 1 191 ? 10.193 -5.054 -31.070 1.00 63.53 191 VAL A C 1
ATOM 1484 O O . VAL A 1 191 ? 9.848 -4.574 -29.994 1.00 63.53 191 VAL A O 1
ATOM 1487 N N . GLU A 1 192 ? 9.811 -4.508 -32.227 1.00 62.41 192 GLU A N 1
ATOM 1488 C CA . GLU A 1 192 ? 8.991 -3.296 -32.393 1.00 62.41 192 GLU A CA 1
ATOM 1489 C C . GLU A 1 192 ? 7.515 -3.535 -31.979 1.00 62.41 192 GLU A C 1
ATOM 1491 O O . GLU A 1 192 ? 6.553 -3.255 -32.693 1.00 62.41 192 GLU A O 1
ATOM 1496 N N . GLY A 1 193 ? 7.315 -4.126 -30.800 1.00 60.53 193 GLY A N 1
ATOM 1497 C CA . GLY A 1 193 ? 6.032 -4.409 -30.190 1.00 60.53 193 GLY A CA 1
ATOM 1498 C C . GLY A 1 193 ? 5.438 -3.139 -29.604 1.00 60.53 193 GLY A C 1
ATOM 1499 O O . GLY A 1 193 ? 5.543 -2.907 -28.405 1.00 60.53 193 GLY A O 1
ATOM 1500 N N . GLN A 1 194 ? 4.735 -2.369 -30.437 1.00 63.50 194 GLN A N 1
ATOM 1501 C CA . GLN A 1 194 ? 3.985 -1.161 -30.047 1.00 63.50 194 GLN A CA 1
ATOM 1502 C C . GLN A 1 194 ? 3.016 -1.370 -28.863 1.00 63.50 194 GLN A C 1
ATOM 1504 O O . GLN A 1 194 ? 2.575 -0.412 -28.236 1.00 63.50 194 GLN A O 1
ATOM 1509 N N . TRP A 1 195 ? 2.669 -2.621 -28.552 1.00 70.44 195 TRP A N 1
ATOM 1510 C CA . TRP A 1 195 ? 1.800 -3.004 -27.441 1.00 70.44 195 TRP A CA 1
ATOM 1511 C C . TRP A 1 195 ? 2.541 -3.176 -26.104 1.00 70.44 195 TRP A C 1
ATOM 1513 O O . TRP A 1 195 ? 1.919 -3.073 -25.048 1.00 70.44 195 TRP A O 1
ATOM 1523 N N . LEU A 1 196 ? 3.851 -3.443 -26.121 1.00 73.62 196 LEU A N 1
ATOM 1524 C CA . LEU A 1 196 ? 4.624 -3.745 -24.917 1.00 73.62 196 LEU A CA 1
ATOM 1525 C C . LEU A 1 196 ? 4.921 -2.475 -24.114 1.00 73.62 196 LEU A C 1
ATOM 1527 O O . LEU A 1 196 ? 4.777 -2.473 -22.893 1.00 73.62 196 LEU A O 1
ATOM 1531 N N . ASP A 1 197 ? 5.266 -1.382 -24.792 1.00 72.81 197 ASP A N 1
ATOM 1532 C CA . ASP A 1 197 ? 5.560 -0.098 -24.156 1.00 72.81 197 ASP A CA 1
ATOM 1533 C C . ASP A 1 197 ? 4.397 0.484 -23.344 1.00 72.81 197 ASP A C 1
ATOM 1535 O O . ASP A 1 197 ? 4.626 0.807 -22.182 1.00 72.81 197 ASP A O 1
ATOM 1539 N N . PRO A 1 198 ? 3.147 0.587 -23.843 1.00 75.88 198 PRO A N 1
ATOM 1540 C CA . PRO A 1 198 ? 2.040 1.097 -23.033 1.00 75.88 198 PRO A CA 1
ATOM 1541 C C . PRO A 1 198 ? 1.717 0.193 -21.834 1.00 75.88 198 PRO A C 1
ATOM 1543 O O . PRO A 1 198 ? 1.348 0.691 -20.770 1.00 75.88 198 PRO A O 1
ATOM 1546 N N . ILE A 1 199 ? 1.906 -1.125 -21.961 1.00 78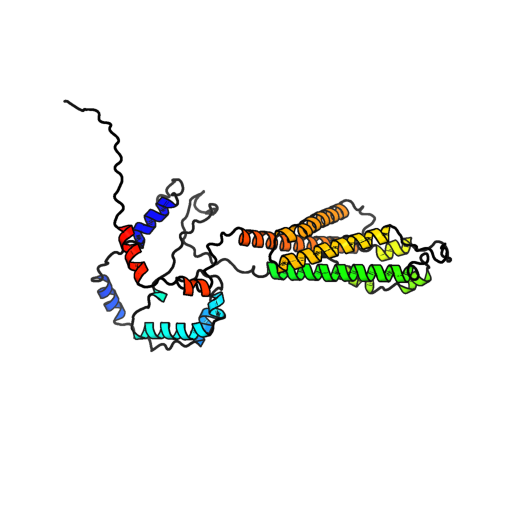.19 199 ILE A N 1
ATOM 1547 C CA . ILE A 1 199 ? 1.735 -2.067 -20.846 1.00 78.19 199 ILE A CA 1
ATOM 1548 C C . ILE A 1 199 ? 2.817 -1.845 -19.787 1.00 78.19 199 ILE A C 1
ATOM 1550 O O . ILE A 1 199 ? 2.502 -1.715 -18.601 1.00 78.19 199 ILE A O 1
ATOM 1554 N N . LEU A 1 200 ? 4.080 -1.752 -20.210 1.00 76.88 200 LEU A N 1
ATOM 1555 C CA . LEU A 1 200 ? 5.211 -1.442 -19.339 1.00 76.88 200 LEU A CA 1
ATOM 1556 C C . LEU A 1 200 ? 5.173 -0.006 -18.816 1.00 76.88 200 LEU A C 1
ATOM 1558 O O . LEU A 1 200 ? 5.814 0.271 -17.819 1.00 76.88 200 LEU A O 1
ATOM 1562 N N . LEU A 1 201 ? 4.444 0.914 -19.433 1.00 77.00 201 LEU A N 1
ATOM 1563 C CA . LEU A 1 201 ? 4.205 2.247 -18.887 1.00 77.00 201 LEU A CA 1
ATOM 1564 C C . LEU A 1 201 ? 3.204 2.165 -17.729 1.00 77.00 201 LEU A C 1
ATOM 1566 O O . LEU A 1 201 ? 3.438 2.663 -16.628 1.00 77.00 201 LEU A O 1
ATOM 1570 N N . PHE A 1 202 ? 2.086 1.483 -17.979 1.00 80.69 202 PHE A N 1
ATOM 1571 C CA . PHE A 1 202 ? 0.962 1.402 -17.057 1.00 80.69 202 PHE A CA 1
ATOM 1572 C C . PHE A 1 202 ? 1.269 0.583 -15.801 1.00 80.69 202 PHE A C 1
ATOM 1574 O O . PHE A 1 202 ? 0.943 1.015 -14.700 1.00 80.69 202 PHE A O 1
ATOM 1581 N N . LEU A 1 203 ? 1.932 -0.572 -15.939 1.00 80.00 203 LEU A N 1
ATOM 1582 C CA . LEU A 1 203 ? 2.251 -1.497 -14.831 1.00 80.00 203 LEU A CA 1
ATOM 1583 C C . LEU A 1 203 ? 3.111 -0.893 -13.714 1.00 80.00 203 LEU A C 1
ATOM 1585 O O . LEU A 1 203 ? 3.353 -1.514 -12.684 1.00 80.00 203 LEU A O 1
ATOM 1589 N N . ASN A 1 204 ? 3.631 0.284 -13.969 1.00 79.50 204 ASN A N 1
ATOM 1590 C CA . ASN A 1 204 ? 4.960 0.693 -13.590 1.00 79.50 204 ASN A CA 1
ATOM 1591 C C . ASN A 1 204 ? 4.881 2.127 -13.040 1.00 79.50 204 ASN A C 1
ATOM 1593 O O . ASN A 1 204 ? 5.564 2.476 -12.073 1.00 79.50 204 ASN A O 1
ATOM 1597 N N . LEU A 1 205 ? 3.895 2.880 -13.535 1.00 81.50 205 LEU A N 1
ATOM 1598 C CA . LEU A 1 205 ? 3.274 4.026 -12.889 1.00 81.50 205 LEU A CA 1
ATOM 1599 C C . LEU A 1 205 ? 3.134 3.841 -11.362 1.00 81.50 205 LEU A C 1
ATOM 1601 O O . LEU A 1 205 ? 2.433 2.959 -10.862 1.00 81.50 205 LEU A O 1
ATOM 1605 N N . GLY A 1 206 ? 3.845 4.664 -10.598 1.00 72.00 206 GLY A N 1
ATOM 1606 C CA . GLY A 1 206 ? 3.911 4.640 -9.139 1.00 72.00 206 GLY A CA 1
ATOM 1607 C C . GLY A 1 206 ? 4.719 3.487 -8.525 1.00 72.00 206 GLY A C 1
ATOM 1608 O O . GLY A 1 206 ? 5.255 3.646 -7.426 1.00 72.00 206 GLY A O 1
ATOM 1609 N N . THR A 1 207 ? 4.868 2.346 -9.206 1.00 71.25 207 THR A N 1
ATOM 1610 C CA . THR A 1 207 ? 5.439 1.094 -8.666 1.00 71.25 207 THR A CA 1
ATOM 1611 C C . THR A 1 207 ? 6.888 0.796 -9.043 1.00 71.25 207 THR A C 1
ATOM 1613 O O . THR A 1 207 ? 7.507 -0.125 -8.504 1.00 71.25 207 THR A O 1
ATOM 1616 N N . HIS A 1 208 ? 7.482 1.590 -9.917 1.00 63.41 208 HIS A N 1
ATOM 1617 C CA . HIS A 1 208 ? 8.827 1.337 -10.420 1.00 63.41 208 HIS A CA 1
ATOM 1618 C C . HIS A 1 208 ? 9.929 1.201 -9.343 1.00 63.41 208 HIS A C 1
ATOM 1620 O O . HIS A 1 208 ? 10.096 2.093 -8.506 1.00 63.41 208 HIS A O 1
ATOM 1626 N N . GLY A 1 209 ? 10.762 0.156 -9.446 1.00 54.88 209 GLY A N 1
ATOM 1627 C CA . GLY A 1 209 ? 12.215 0.296 -9.231 1.00 54.88 209 GLY A CA 1
ATOM 1628 C C . GLY A 1 209 ? 12.811 1.138 -10.362 1.00 54.88 209 GLY A C 1
ATOM 1629 O O . GLY A 1 209 ? 12.138 1.268 -11.370 1.00 54.88 209 GLY A O 1
ATOM 1630 N N . PHE A 1 210 ? 13.985 1.765 -10.194 1.00 53.94 210 PHE A N 1
ATOM 1631 C CA . PHE A 1 210 ? 14.588 2.761 -11.113 1.00 53.94 210 PHE A CA 1
ATOM 1632 C C . PHE A 1 210 ? 14.539 2.386 -12.611 1.00 53.94 210 PHE A C 1
ATOM 1634 O O . PHE A 1 210 ? 15.526 1.959 -13.204 1.00 53.94 210 PHE A O 1
ATOM 1641 N N . TYR A 1 211 ? 13.384 2.572 -13.232 1.00 48.31 211 TYR A N 1
ATOM 1642 C CA . TYR A 1 211 ? 13.145 2.278 -14.625 1.00 48.31 211 TYR A CA 1
ATOM 1643 C C . TYR A 1 211 ? 13.192 3.600 -15.379 1.00 48.31 211 TYR A C 1
ATOM 1645 O O . TYR A 1 211 ? 12.545 4.568 -14.962 1.00 48.31 211 TYR A O 1
ATOM 1653 N N . PRO A 1 212 ? 13.946 3.680 -16.476 1.00 47.84 212 PRO A N 1
ATOM 1654 C CA . PRO A 1 212 ? 13.964 4.869 -17.301 1.00 47.84 212 PRO A CA 1
ATOM 1655 C C . PRO A 1 212 ? 12.679 4.924 -18.153 1.00 47.84 212 PRO A C 1
ATOM 1657 O O . PRO A 1 212 ? 12.603 4.368 -19.246 1.00 47.84 212 PRO A O 1
ATOM 1660 N N . PHE A 1 213 ? 11.650 5.599 -17.640 1.00 40.22 213 PHE A N 1
ATOM 1661 C CA . PHE A 1 213 ? 10.472 6.047 -18.401 1.00 40.22 213 PHE A CA 1
ATOM 1662 C C . PHE A 1 213 ? 10.900 6.877 -19.632 1.00 40.22 213 PHE A C 1
ATOM 1664 O O . PHE A 1 213 ? 11.860 7.643 -19.522 1.00 40.22 213 PHE A O 1
ATOM 1671 N N . PRO A 1 214 ? 10.126 6.887 -20.732 1.00 44.06 214 PRO A N 1
ATOM 1672 C CA . PRO A 1 214 ? 10.045 5.873 -21.782 1.00 44.06 214 PRO A CA 1
ATOM 1673 C C . PRO A 1 214 ? 11.282 5.962 -22.696 1.00 44.06 214 PRO A C 1
ATOM 1675 O O . PRO A 1 214 ? 11.279 6.603 -23.745 1.00 44.06 214 PRO A O 1
ATOM 1678 N N . ILE A 1 215 ? 12.390 5.366 -22.269 1.00 45.00 215 ILE A N 1
ATOM 1679 C CA . ILE A 1 215 ? 13.659 5.488 -22.996 1.00 45.00 215 ILE A CA 1
ATOM 1680 C C . ILE A 1 215 ? 13.961 4.243 -23.834 1.00 45.00 215 ILE A C 1
ATOM 1682 O O . ILE A 1 215 ? 14.885 4.273 -24.635 1.00 45.00 215 ILE A O 1
ATOM 1686 N N . ILE A 1 216 ? 13.186 3.161 -23.721 1.00 48.50 216 ILE A N 1
ATOM 1687 C CA . ILE A 1 216 ? 13.477 1.934 -24.473 1.00 48.50 216 ILE A CA 1
ATOM 1688 C C . ILE A 1 216 ? 13.357 2.178 -25.980 1.00 48.50 216 ILE A C 1
ATOM 1690 O O . ILE A 1 216 ? 14.346 1.958 -26.665 1.00 48.50 216 ILE A O 1
ATOM 1694 N N . ILE A 1 217 ? 12.283 2.784 -26.500 1.00 43.78 217 ILE A N 1
ATOM 1695 C CA . ILE A 1 217 ? 12.215 3.081 -27.945 1.00 43.78 217 ILE A CA 1
ATOM 1696 C C . ILE A 1 217 ? 13.244 4.148 -28.363 1.00 43.78 217 ILE A C 1
ATOM 1698 O O . ILE A 1 217 ? 13.973 3.961 -29.334 1.00 43.78 217 ILE A O 1
ATOM 1702 N N . THR A 1 218 ? 13.386 5.255 -27.628 1.00 44.03 218 THR A N 1
ATOM 1703 C CA . THR A 1 218 ? 14.301 6.346 -28.028 1.00 44.03 218 THR A CA 1
ATOM 1704 C C . THR A 1 218 ? 15.785 6.014 -27.851 1.00 44.03 218 THR A C 1
ATOM 1706 O O . THR A 1 218 ? 16.614 6.537 -28.600 1.00 44.03 218 THR A O 1
ATOM 1709 N N . ARG A 1 219 ? 16.167 5.129 -26.917 1.00 45.09 219 ARG A N 1
ATOM 1710 C CA . ARG A 1 219 ? 17.530 4.569 -26.869 1.00 45.09 219 ARG A CA 1
ATOM 1711 C C . ARG A 1 219 ? 17.719 3.444 -27.863 1.00 45.09 219 ARG A C 1
ATOM 1713 O O . ARG A 1 219 ? 18.801 3.407 -28.426 1.00 45.09 219 ARG A O 1
ATOM 1720 N N . ILE A 1 220 ? 16.723 2.607 -28.147 1.00 42.88 220 ILE A N 1
ATOM 1721 C CA . ILE A 1 220 ? 16.801 1.645 -29.257 1.00 42.88 220 ILE A CA 1
ATOM 1722 C C . ILE A 1 220 ? 17.073 2.387 -30.579 1.00 42.88 220 ILE A C 1
ATOM 1724 O O . ILE A 1 220 ? 17.945 1.978 -31.339 1.00 42.88 220 ILE A O 1
ATOM 1728 N N . ILE A 1 221 ? 16.475 3.567 -30.783 1.00 43.91 221 ILE A N 1
ATOM 1729 C CA . ILE A 1 221 ? 16.798 4.465 -31.908 1.00 43.91 221 ILE A CA 1
ATOM 1730 C C . ILE A 1 221 ? 18.258 4.980 -31.854 1.00 43.91 221 ILE A C 1
ATOM 1732 O O . ILE A 1 221 ? 18.881 5.182 -32.894 1.00 43.91 221 ILE A O 1
ATOM 1736 N N . LYS A 1 222 ? 18.864 5.145 -30.668 1.00 44.88 222 LYS A N 1
ATOM 1737 C CA . LYS A 1 222 ? 20.313 5.423 -30.518 1.00 44.88 222 LYS A CA 1
ATOM 1738 C C . LYS A 1 222 ? 21.207 4.181 -30.648 1.00 44.88 222 LYS A C 1
ATOM 1740 O O . LYS A 1 222 ? 22.403 4.344 -30.873 1.00 44.88 222 LYS A O 1
ATOM 1745 N N . TYR A 1 223 ? 20.643 2.983 -30.510 1.00 47.94 223 TYR A N 1
ATOM 1746 C CA . TYR A 1 223 ? 21.293 1.692 -30.740 1.00 47.94 223 TYR A CA 1
ATOM 1747 C C . TYR A 1 223 ? 21.181 1.224 -32.192 1.00 47.94 223 TYR A C 1
ATOM 1749 O O . TYR A 1 223 ? 21.675 0.141 -32.486 1.00 47.94 223 TYR A O 1
ATOM 1757 N N . ILE A 1 224 ? 20.589 2.015 -33.103 1.00 53.69 224 ILE A N 1
ATOM 1758 C CA . ILE A 1 224 ? 20.615 1.707 -34.537 1.00 53.69 224 ILE A CA 1
ATOM 1759 C C . ILE A 1 224 ? 22.087 1.558 -34.938 1.00 53.69 224 ILE A C 1
ATOM 1761 O O . ILE A 1 224 ? 22.832 2.549 -34.912 1.00 53.69 224 ILE A O 1
ATOM 1765 N N . PRO A 1 225 ? 22.541 0.340 -35.275 1.00 51.84 225 PRO A N 1
ATOM 1766 C CA . PRO A 1 225 ? 23.912 0.152 -35.689 1.00 51.84 225 PRO A CA 1
ATOM 1767 C C . PRO A 1 225 ? 24.114 0.979 -36.962 1.00 51.84 225 PRO A C 1
ATOM 1769 O O . PRO A 1 225 ? 23.311 0.938 -37.893 1.00 51.84 225 PRO A O 1
ATOM 1772 N N . LYS A 1 226 ? 25.202 1.755 -37.025 1.00 52.59 226 LYS A N 1
ATOM 1773 C CA . LYS A 1 226 ? 25.566 2.521 -38.234 1.00 52.59 226 LYS A CA 1
ATOM 1774 C C . LYS A 1 226 ? 25.881 1.621 -39.445 1.00 52.59 226 LYS A C 1
ATOM 1776 O O . LYS A 1 226 ? 26.150 2.138 -40.524 1.00 52.59 226 LYS A O 1
ATOM 1781 N N . SER A 1 227 ? 25.883 0.300 -39.263 1.00 55.16 227 SER A N 1
ATOM 1782 C CA . SER A 1 227 ? 26.240 -0.724 -40.242 1.00 55.16 227 SER A CA 1
ATOM 1783 C C . SER A 1 227 ? 25.251 -1.890 -40.170 1.00 55.16 227 SER A C 1
ATOM 1785 O O . SER A 1 227 ? 24.796 -2.251 -39.090 1.00 55.16 227 SER A O 1
ATOM 1787 N N . ASN A 1 228 ? 24.966 -2.519 -41.313 1.00 59.28 228 ASN A N 1
ATOM 1788 C CA . ASN A 1 228 ? 24.122 -3.718 -41.413 1.00 59.28 228 ASN A CA 1
ATOM 1789 C C . ASN A 1 228 ? 24.822 -5.007 -40.934 1.00 59.28 228 ASN A C 1
ATOM 1791 O O . ASN A 1 228 ? 24.233 -6.081 -41.028 1.00 59.28 228 ASN A O 1
ATOM 1795 N N . GLN A 1 229 ? 26.076 -4.928 -40.475 1.00 57.12 229 GLN A N 1
ATOM 1796 C CA . GLN A 1 229 ? 26.849 -6.076 -40.001 1.00 57.12 229 GLN A CA 1
ATOM 1797 C C . GLN A 1 229 ? 27.290 -5.870 -38.543 1.00 57.12 229 GLN A C 1
ATOM 1799 O O . GLN A 1 229 ? 27.870 -4.821 -38.242 1.00 57.12 229 GLN A O 1
ATOM 1804 N N . PRO A 1 230 ? 27.028 -6.839 -37.646 1.00 60.72 230 PRO A N 1
ATOM 1805 C CA . PRO A 1 230 ? 27.422 -6.754 -36.245 1.00 60.72 230 PRO A CA 1
ATOM 1806 C C . PRO A 1 230 ? 28.937 -6.982 -36.087 1.00 60.72 230 PRO A C 1
ATOM 1808 O O . PRO A 1 230 ? 29.508 -7.892 -36.688 1.00 60.72 230 PRO A O 1
ATOM 1811 N N . ASN A 1 231 ? 29.602 -6.155 -35.273 1.00 61.22 231 ASN A N 1
ATOM 1812 C CA . ASN A 1 231 ? 31.048 -6.220 -35.027 1.00 61.22 231 ASN A CA 1
ATOM 1813 C C . ASN A 1 231 ? 31.354 -7.154 -33.848 1.00 61.22 231 ASN A C 1
ATOM 1815 O O . ASN A 1 231 ? 31.887 -6.731 -32.826 1.00 61.22 231 ASN A O 1
ATOM 1819 N N . CYS A 1 232 ? 31.010 -8.433 -33.961 1.00 68.94 232 CYS A N 1
ATOM 1820 C CA . CYS A 1 232 ? 31.173 -9.378 -32.856 1.00 68.94 232 CYS A CA 1
ATOM 1821 C C . CYS A 1 232 ? 31.870 -10.669 -33.290 1.00 68.94 232 CYS A C 1
ATOM 1823 O O . CYS A 1 232 ? 31.584 -11.233 -34.346 1.00 68.94 232 CYS A O 1
ATOM 1825 N N . TYR A 1 233 ? 32.780 -11.145 -32.437 1.00 65.56 233 TYR A N 1
ATOM 1826 C CA . TYR A 1 233 ? 33.418 -12.448 -32.584 1.00 65.56 233 TYR A CA 1
ATOM 1827 C C . TYR A 1 233 ? 32.495 -13.540 -32.024 1.00 65.56 233 TYR A C 1
ATOM 1829 O O . TYR A 1 233 ? 32.046 -13.417 -30.881 1.00 65.56 233 TYR A O 1
ATOM 1837 N N . PRO A 1 234 ? 32.226 -14.618 -32.780 1.00 61.97 234 PRO A N 1
ATOM 1838 C CA . PRO A 1 234 ? 31.385 -15.707 -32.301 1.00 61.97 234 PRO A CA 1
ATOM 1839 C C . PRO A 1 234 ? 32.000 -16.359 -31.052 1.00 61.97 234 PRO A C 1
ATOM 1841 O O . PRO A 1 234 ? 33.185 -16.688 -31.032 1.00 61.97 234 PRO A O 1
ATOM 1844 N N . GLY A 1 235 ? 31.183 -16.545 -30.010 1.00 62.03 235 GLY A N 1
ATOM 1845 C CA . GLY A 1 235 ? 31.577 -17.189 -28.750 1.00 62.03 235 GLY A CA 1
ATOM 1846 C C . GLY A 1 235 ? 31.951 -16.243 -27.601 1.00 62.03 235 GLY A C 1
ATOM 1847 O O . GLY A 1 235 ? 32.226 -16.725 -26.503 1.00 62.03 235 GLY A O 1
ATOM 1848 N N . ILE A 1 236 ? 31.933 -14.921 -27.809 1.00 68.06 236 ILE A N 1
ATOM 1849 C CA . ILE A 1 236 ? 32.150 -13.931 -26.743 1.00 68.06 236 ILE A CA 1
ATOM 1850 C C . ILE A 1 236 ? 30.801 -13.350 -26.310 1.00 68.06 236 ILE A C 1
ATOM 1852 O O . ILE A 1 236 ? 30.058 -12.815 -27.126 1.00 68.06 236 ILE A O 1
ATOM 1856 N N . LEU A 1 237 ? 30.493 -13.449 -25.014 1.00 71.69 237 LEU A N 1
ATOM 1857 C CA . LEU A 1 237 ? 29.287 -12.869 -24.424 1.00 71.69 237 LEU A CA 1
ATOM 1858 C C . LEU A 1 237 ? 29.358 -11.334 -24.501 1.00 71.69 237 LEU A C 1
ATOM 1860 O O . LEU A 1 237 ? 30.221 -10.732 -23.859 1.00 71.69 237 LEU A O 1
ATOM 1864 N N . HIS A 1 238 ? 28.451 -10.702 -25.248 1.00 66.88 238 HIS A N 1
ATOM 1865 C CA . HIS A 1 238 ? 28.399 -9.245 -25.381 1.00 66.88 238 HIS A CA 1
ATOM 1866 C C . HIS A 1 238 ? 27.153 -8.702 -24.671 1.00 66.88 238 HIS A C 1
ATOM 1868 O O . HIS A 1 238 ? 26.026 -8.901 -25.116 1.00 66.88 238 HIS A O 1
ATOM 1874 N N . ILE A 1 239 ? 27.351 -8.047 -23.523 1.00 73.44 239 ILE A N 1
ATOM 1875 C CA . ILE A 1 239 ? 26.277 -7.404 -22.753 1.00 73.44 239 ILE A CA 1
ATOM 1876 C C . ILE A 1 239 ? 26.736 -6.001 -22.392 1.00 73.44 239 ILE A C 1
ATOM 1878 O O . ILE A 1 239 ? 27.806 -5.822 -21.804 1.00 73.44 239 ILE A O 1
ATOM 1882 N N . TYR A 1 240 ? 25.922 -4.993 -22.702 1.00 74.12 240 TYR A N 1
ATOM 1883 C CA . TYR A 1 240 ? 26.244 -3.632 -22.303 1.00 74.12 240 TYR A CA 1
ATOM 1884 C C . TYR A 1 240 ? 26.224 -3.513 -20.779 1.00 74.12 240 TYR A C 1
ATOM 1886 O O . TYR A 1 240 ? 25.287 -3.950 -20.108 1.00 74.12 240 TYR A O 1
ATOM 1894 N N . LEU A 1 241 ? 27.233 -2.838 -20.224 1.00 76.38 241 LEU A N 1
ATOM 1895 C CA . LEU A 1 241 ? 27.319 -2.559 -18.786 1.00 76.38 241 LEU A CA 1
ATOM 1896 C C . LEU A 1 241 ? 26.037 -1.900 -18.252 1.00 76.38 241 LEU A C 1
ATOM 1898 O O . LEU A 1 241 ? 25.610 -2.170 -17.132 1.00 76.38 241 LEU A O 1
ATOM 1902 N N . ASN A 1 242 ? 25.400 -1.064 -19.076 1.00 73.56 242 ASN A N 1
ATOM 1903 C CA . ASN A 1 242 ? 24.138 -0.429 -18.736 1.00 73.56 242 ASN A CA 1
ATOM 1904 C C . ASN A 1 242 ? 23.010 -1.456 -18.524 1.00 73.56 242 ASN A C 1
ATOM 1906 O O . ASN A 1 242 ? 22.263 -1.316 -17.559 1.00 73.56 242 ASN A O 1
ATOM 1910 N N . ASP A 1 243 ? 22.911 -2.498 -19.351 1.00 76.56 243 ASP A N 1
ATOM 1911 C CA . ASP A 1 243 ? 21.876 -3.535 -19.229 1.00 76.56 243 ASP A CA 1
ATOM 1912 C C . ASP A 1 243 ? 22.101 -4.423 -18.007 1.00 76.56 243 ASP A C 1
ATOM 1914 O O . ASP A 1 243 ? 21.142 -4.768 -17.313 1.00 76.56 243 ASP A O 1
ATOM 1918 N N . VAL A 1 244 ? 23.365 -4.729 -17.694 1.00 81.12 244 VAL A N 1
ATOM 1919 C CA . VAL A 1 244 ? 23.740 -5.427 -16.455 1.00 81.12 244 VAL A CA 1
ATOM 1920 C C . VAL A 1 244 ? 23.341 -4.594 -15.238 1.00 81.12 244 VAL A C 1
ATOM 1922 O O . VAL A 1 244 ? 22.714 -5.108 -14.312 1.00 81.12 244 VAL A O 1
ATOM 1925 N N . LEU A 1 245 ? 23.654 -3.296 -15.241 1.00 80.56 245 LEU A N 1
ATOM 1926 C CA . LEU A 1 245 ? 23.320 -2.398 -14.138 1.00 80.56 245 LEU A CA 1
ATOM 1927 C C . LEU A 1 245 ? 21.800 -2.278 -13.943 1.00 80.56 245 LEU A C 1
ATOM 1929 O O . LEU A 1 245 ? 21.323 -2.389 -12.814 1.00 80.56 245 LEU A O 1
ATOM 1933 N N . HIS A 1 246 ? 21.033 -2.117 -15.025 1.00 79.00 246 HIS A N 1
ATOM 1934 C CA . HIS A 1 246 ? 19.567 -2.055 -14.967 1.00 79.00 246 HIS A CA 1
ATOM 1935 C C . HIS A 1 246 ? 18.965 -3.355 -14.427 1.00 79.00 246 HIS A C 1
ATOM 1937 O O . HIS A 1 246 ? 18.084 -3.322 -13.563 1.00 79.00 246 HIS A O 1
ATOM 1943 N N . PHE A 1 247 ? 19.464 -4.504 -14.885 1.00 82.62 247 PHE A N 1
ATOM 1944 C CA . PHE A 1 247 ? 19.036 -5.804 -14.382 1.00 82.62 247 PHE A CA 1
ATOM 1945 C C . PHE A 1 247 ? 19.309 -5.941 -12.877 1.00 82.62 247 PHE A C 1
ATOM 1947 O O . PHE A 1 247 ? 18.403 -6.274 -12.112 1.00 82.62 247 PHE A O 1
ATOM 1954 N N . LEU A 1 248 ? 20.525 -5.613 -12.429 1.00 85.19 248 LEU A N 1
ATOM 1955 C CA . LEU A 1 248 ? 20.904 -5.686 -11.016 1.00 85.19 248 LEU A CA 1
ATOM 1956 C C . LEU A 1 248 ? 20.049 -4.772 -10.136 1.00 85.19 248 LEU A C 1
ATOM 1958 O O . LEU A 1 248 ? 19.598 -5.204 -9.075 1.00 85.19 248 LEU A O 1
ATOM 1962 N N . ILE A 1 249 ? 19.777 -3.539 -10.573 1.00 84.69 249 ILE A N 1
ATOM 1963 C CA . ILE A 1 249 ? 18.926 -2.608 -9.823 1.00 84.69 249 ILE A CA 1
ATOM 1964 C C . ILE A 1 249 ? 17.513 -3.177 -9.652 1.00 84.69 249 ILE A C 1
ATOM 1966 O O . ILE A 1 249 ? 16.980 -3.158 -8.541 1.00 84.69 249 ILE A O 1
ATOM 1970 N N . ASN A 1 250 ? 16.922 -3.737 -10.710 1.00 85.00 250 ASN A N 1
ATOM 1971 C CA . ASN A 1 250 ? 15.597 -4.353 -10.630 1.00 85.00 250 ASN A CA 1
ATOM 1972 C C . ASN A 1 250 ? 15.586 -5.602 -9.733 1.00 85.00 250 ASN A C 1
ATOM 1974 O O . ASN A 1 250 ? 14.651 -5.787 -8.956 1.00 85.00 250 ASN A O 1
ATOM 1978 N N . VAL A 1 251 ? 16.637 -6.428 -9.762 1.00 88.50 251 VAL A N 1
ATOM 1979 C CA . VAL A 1 251 ? 16.774 -7.590 -8.862 1.00 88.50 251 VAL A CA 1
ATOM 1980 C C . VAL A 1 251 ? 16.906 -7.158 -7.397 1.00 88.50 251 VAL A C 1
ATOM 1982 O O . VAL A 1 251 ? 16.281 -7.753 -6.514 1.00 88.50 251 VAL A O 1
ATOM 1985 N N . ILE A 1 252 ? 17.686 -6.110 -7.117 1.00 89.69 252 ILE A N 1
ATOM 1986 C CA . ILE A 1 252 ? 17.793 -5.530 -5.772 1.00 89.69 252 ILE A CA 1
ATOM 1987 C C . ILE A 1 252 ? 16.427 -5.003 -5.327 1.00 89.69 252 ILE A C 1
ATOM 1989 O O . ILE A 1 252 ? 15.984 -5.306 -4.218 1.00 89.69 252 ILE A O 1
ATOM 1993 N N . TRP A 1 253 ? 15.724 -4.279 -6.200 1.00 89.50 253 TRP A N 1
ATOM 1994 C CA . TRP A 1 253 ? 14.384 -3.773 -5.920 1.00 89.50 253 TRP A CA 1
ATOM 1995 C C . TRP A 1 253 ? 13.388 -4.899 -5.621 1.00 89.50 253 TRP A C 1
ATOM 1997 O O . TRP A 1 253 ? 12.670 -4.833 -4.625 1.00 89.50 253 TRP A O 1
ATOM 2007 N N . LEU A 1 254 ? 13.409 -5.988 -6.397 1.00 91.62 254 LEU A N 1
ATOM 2008 C CA . LEU A 1 254 ? 12.570 -7.166 -6.166 1.00 91.62 254 LEU A CA 1
ATOM 2009 C C . LEU A 1 254 ? 12.781 -7.741 -4.761 1.00 91.62 254 LEU A C 1
ATOM 2011 O O . LEU A 1 254 ? 11.814 -8.033 -4.056 1.00 91.62 254 LEU A O 1
ATOM 2015 N N . ARG A 1 255 ? 14.039 -7.862 -4.316 1.00 93.19 255 ARG A N 1
ATOM 2016 C CA . ARG A 1 255 ? 14.347 -8.333 -2.955 1.00 93.19 255 ARG A CA 1
ATOM 2017 C C . ARG A 1 255 ? 13.748 -7.424 -1.882 1.00 93.19 255 ARG A C 1
ATOM 2019 O O . ARG A 1 255 ? 13.236 -7.923 -0.879 1.00 93.19 255 ARG A O 1
ATOM 2026 N N . LEU A 1 256 ? 13.775 -6.110 -2.091 1.00 92.56 256 LEU A N 1
ATOM 2027 C CA . LEU A 1 256 ? 13.186 -5.137 -1.168 1.00 92.56 256 LEU A CA 1
ATOM 2028 C C . LEU A 1 256 ? 11.663 -5.233 -1.129 1.00 92.56 256 LEU A C 1
ATOM 2030 O O . LEU A 1 256 ? 11.078 -5.193 -0.049 1.00 92.56 256 LEU A O 1
ATOM 2034 N N . VAL A 1 257 ? 11.028 -5.417 -2.285 1.00 93.50 257 VAL A N 1
ATOM 2035 C CA . VAL A 1 257 ? 9.577 -5.596 -2.399 1.00 93.50 257 VAL A CA 1
ATOM 2036 C C . VAL A 1 257 ? 9.124 -6.890 -1.722 1.00 93.50 257 VAL A C 1
ATOM 2038 O O . VAL A 1 257 ? 8.169 -6.870 -0.948 1.00 93.50 257 VAL A O 1
ATOM 2041 N N . ILE A 1 258 ? 9.836 -8.002 -1.924 1.00 94.44 258 ILE A N 1
ATOM 2042 C CA . ILE A 1 258 ? 9.550 -9.274 -1.239 1.00 94.44 258 ILE A CA 1
ATOM 2043 C C . ILE A 1 258 ? 9.697 -9.111 0.279 1.00 94.44 258 ILE A C 1
ATOM 2045 O O . ILE A 1 258 ? 8.835 -9.553 1.042 1.00 94.44 258 ILE A O 1
ATOM 2049 N N . SER A 1 259 ? 10.763 -8.437 0.725 1.00 94.56 259 SER A N 1
ATOM 2050 C CA . SER A 1 259 ? 10.970 -8.124 2.142 1.00 94.56 259 SER A CA 1
ATOM 2051 C C . SER A 1 259 ? 9.824 -7.279 2.704 1.00 94.56 259 SER A C 1
ATOM 2053 O O . SER A 1 259 ? 9.298 -7.590 3.772 1.00 94.56 259 SER A O 1
ATOM 2055 N N . PHE A 1 260 ? 9.371 -6.269 1.957 1.00 94.56 260 PHE A N 1
ATOM 2056 C CA . PHE A 1 260 ? 8.233 -5.434 2.326 1.00 94.56 260 PHE A CA 1
ATOM 2057 C C . PHE A 1 260 ? 6.935 -6.236 2.425 1.00 94.56 260 PHE A C 1
ATOM 2059 O O . PHE A 1 260 ? 6.272 -6.161 3.452 1.00 94.56 260 PHE A O 1
ATOM 2066 N N . ILE A 1 261 ? 6.584 -7.051 1.426 1.00 95.00 261 ILE A N 1
ATOM 2067 C CA . ILE A 1 261 ? 5.378 -7.895 1.475 1.00 95.00 261 ILE A CA 1
ATOM 2068 C C . ILE A 1 261 ? 5.436 -8.835 2.681 1.00 95.00 261 ILE A C 1
ATOM 2070 O O . ILE A 1 261 ? 4.467 -8.939 3.435 1.00 95.00 261 ILE A O 1
ATOM 2074 N N . SER A 1 262 ? 6.584 -9.482 2.911 1.00 94.06 262 SER A N 1
ATOM 2075 C CA . SER A 1 262 ? 6.770 -10.320 4.096 1.00 94.06 262 SER A CA 1
ATOM 2076 C C . SER A 1 262 ? 6.614 -9.518 5.389 1.00 94.06 262 SER A C 1
ATOM 2078 O O . SER A 1 262 ? 6.119 -10.073 6.368 1.00 94.06 262 SER A O 1
ATOM 2080 N N . ALA A 1 263 ? 7.045 -8.258 5.420 1.00 92.62 263 ALA A N 1
ATOM 2081 C CA . ALA A 1 263 ? 6.916 -7.382 6.576 1.00 92.62 263 ALA A CA 1
ATOM 2082 C C . ALA A 1 263 ? 5.463 -6.965 6.826 1.00 92.62 263 ALA A C 1
ATOM 2084 O O . ALA A 1 263 ? 5.029 -6.977 7.973 1.00 92.62 263 ALA A O 1
ATOM 2085 N N . VAL A 1 26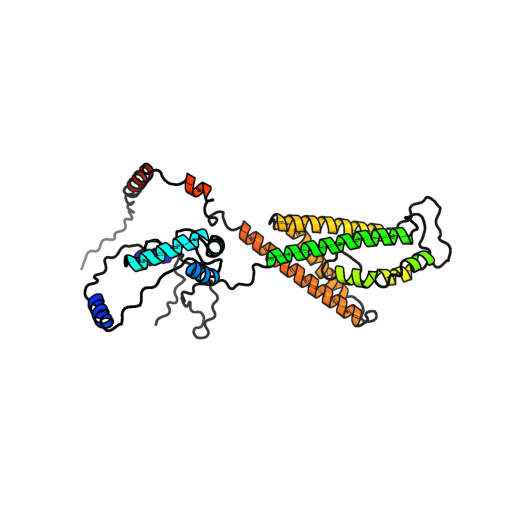4 ? 4.696 -6.672 5.772 1.00 91.56 264 VAL A N 1
ATOM 2086 C CA . VAL A 1 264 ? 3.258 -6.377 5.873 1.00 91.56 264 VAL A CA 1
ATOM 2087 C C . VAL A 1 264 ? 2.506 -7.599 6.415 1.00 91.56 264 VAL A C 1
ATOM 2089 O O . VAL A 1 264 ? 1.729 -7.459 7.357 1.00 91.56 264 VAL A O 1
ATOM 2092 N N . HIS A 1 265 ? 2.804 -8.807 5.912 1.00 90.38 265 HIS A N 1
ATOM 2093 C CA . HIS A 1 265 ? 2.245 -10.068 6.436 1.00 90.38 265 HIS A CA 1
ATOM 2094 C C . HIS A 1 265 ? 2.600 -10.305 7.905 1.00 90.38 265 HIS A C 1
ATOM 2096 O O . HIS A 1 265 ? 1.738 -10.648 8.708 1.00 90.38 265 HIS A O 1
ATOM 2102 N N . LYS A 1 266 ? 3.865 -10.081 8.275 1.00 91.06 266 LYS A N 1
ATOM 2103 C CA . LYS A 1 266 ? 4.361 -10.254 9.651 1.00 91.06 266 LYS A CA 1
ATOM 2104 C C . LYS A 1 266 ? 4.047 -9.071 10.572 1.00 91.06 266 LYS A C 1
ATOM 2106 O O . LYS A 1 266 ? 4.469 -9.094 11.725 1.00 91.06 266 LYS A O 1
ATOM 2111 N N . ARG A 1 267 ? 3.349 -8.040 10.077 1.00 87.88 267 ARG A N 1
ATOM 2112 C CA . ARG A 1 267 ? 3.073 -6.781 10.793 1.00 87.88 267 ARG A CA 1
ATOM 2113 C C . ARG A 1 267 ? 4.328 -6.168 11.428 1.00 87.88 267 ARG A C 1
ATOM 2115 O O . ARG A 1 267 ? 4.309 -5.682 12.558 1.00 87.88 267 ARG A O 1
ATOM 2122 N N . ASP A 1 268 ? 5.443 -6.204 10.703 1.00 88.00 268 ASP A N 1
ATOM 2123 C CA . ASP A 1 268 ? 6.736 -5.730 11.185 1.00 88.00 268 ASP A CA 1
ATOM 2124 C C . ASP A 1 268 ? 7.108 -4.365 10.572 1.00 88.00 268 ASP A C 1
ATOM 2126 O O . ASP A 1 268 ? 7.639 -4.316 9.458 1.00 88.00 268 ASP A O 1
ATOM 2130 N N . PRO A 1 269 ? 6.862 -3.238 11.273 1.00 89.06 269 PRO A N 1
ATOM 2131 C CA . PRO A 1 269 ? 7.072 -1.906 10.717 1.00 89.06 269 PRO A CA 1
ATOM 2132 C C . PRO A 1 269 ? 8.538 -1.602 10.396 1.00 89.06 269 PRO A C 1
ATOM 2134 O O . PRO A 1 269 ? 8.793 -0.779 9.521 1.00 89.06 269 PRO A O 1
ATOM 2137 N N . GLU A 1 270 ? 9.510 -2.246 11.052 1.00 88.56 270 GLU A N 1
ATOM 2138 C CA . GLU A 1 270 ? 10.927 -1.922 10.845 1.00 88.56 270 GLU A CA 1
ATOM 2139 C C . GLU A 1 270 ? 11.430 -2.384 9.477 1.00 88.56 270 GLU A C 1
ATOM 2141 O O . GLU A 1 270 ? 12.081 -1.617 8.766 1.00 88.56 270 GLU A O 1
ATOM 2146 N N . ARG A 1 271 ? 11.036 -3.583 9.035 1.00 87.75 271 ARG A N 1
ATOM 2147 C CA . ARG A 1 271 ? 11.363 -4.074 7.687 1.00 87.75 271 ARG A CA 1
ATOM 2148 C C . ARG A 1 271 ? 10.654 -3.284 6.585 1.00 87.75 271 ARG A C 1
ATOM 2150 O O . ARG A 1 271 ? 11.190 -3.156 5.487 1.00 87.75 271 ARG A O 1
ATOM 2157 N N . MET A 1 272 ? 9.491 -2.695 6.877 1.00 90.19 272 MET A N 1
ATOM 2158 C CA . MET A 1 272 ? 8.773 -1.839 5.924 1.00 90.19 272 MET A CA 1
ATOM 2159 C C . MET A 1 272 ? 9.499 -0.513 5.642 1.00 90.19 272 MET A C 1
ATOM 2161 O O . MET A 1 272 ? 9.339 0.054 4.558 1.00 90.19 272 MET A O 1
ATOM 2165 N N . ARG A 1 273 ? 10.321 -0.017 6.582 1.00 89.44 273 ARG A N 1
ATOM 2166 C CA . ARG A 1 273 ? 11.017 1.277 6.451 1.00 89.44 273 ARG A CA 1
ATOM 2167 C C . ARG A 1 273 ? 11.973 1.333 5.278 1.00 89.44 273 ARG A C 1
ATOM 2169 O O . ARG A 1 273 ? 12.145 2.407 4.716 1.00 89.44 273 ARG A O 1
ATOM 2176 N N . MET A 1 274 ? 12.623 0.219 4.950 1.00 89.19 274 MET A N 1
ATOM 2177 C CA . MET A 1 274 ? 13.660 0.210 3.923 1.00 89.19 274 MET A CA 1
ATOM 2178 C C . MET A 1 274 ? 13.061 0.533 2.552 1.00 89.19 274 MET A C 1
ATOM 2180 O O . MET A 1 274 ? 13.536 1.445 1.880 1.00 89.19 274 MET A O 1
ATOM 2184 N N . LEU A 1 275 ? 11.963 -0.141 2.185 1.00 89.62 275 LEU A N 1
ATOM 2185 C CA . LEU A 1 275 ? 11.247 0.165 0.947 1.00 89.62 275 LEU A CA 1
ATOM 2186 C C . LEU A 1 275 ? 10.631 1.569 1.000 1.00 89.62 275 LEU A C 1
ATOM 2188 O O . LEU A 1 275 ? 10.766 2.319 0.045 1.00 89.62 275 LEU A O 1
ATOM 2192 N N . TYR A 1 276 ? 10.026 1.965 2.126 1.00 92.62 276 TYR A N 1
ATOM 2193 C CA . TYR A 1 276 ? 9.476 3.318 2.294 1.00 92.62 276 TYR A CA 1
ATOM 2194 C C . TYR A 1 276 ? 10.527 4.421 2.080 1.00 92.62 276 TYR A C 1
ATOM 2196 O O . TYR A 1 276 ? 10.281 5.378 1.348 1.00 92.62 276 TYR A O 1
ATOM 2204 N N . GLY A 1 277 ? 11.703 4.285 2.697 1.00 90.69 277 GLY A N 1
ATOM 2205 C CA . GLY A 1 277 ? 12.787 5.259 2.591 1.00 90.69 277 GLY A CA 1
ATOM 2206 C C . GLY A 1 277 ? 13.325 5.361 1.167 1.00 90.69 277 GLY A C 1
ATOM 2207 O O . GLY A 1 277 ? 13.507 6.464 0.659 1.00 90.69 277 GLY A O 1
ATOM 2208 N N . LEU A 1 278 ? 13.504 4.225 0.490 1.00 88.50 278 LEU A N 1
ATOM 2209 C CA . LEU A 1 278 ? 13.928 4.210 -0.910 1.00 88.50 278 LEU A CA 1
ATOM 2210 C C . LEU A 1 278 ? 12.864 4.798 -1.844 1.00 88.50 278 LEU A C 1
ATOM 2212 O O . LEU A 1 278 ? 13.214 5.564 -2.739 1.00 88.50 278 LEU A O 1
ATOM 2216 N N . SER A 1 279 ? 11.579 4.530 -1.604 1.00 89.31 279 SER A N 1
ATOM 2217 C CA . SER A 1 279 ? 10.479 5.159 -2.345 1.00 89.31 279 SER A CA 1
ATOM 2218 C C . SER A 1 279 ? 10.434 6.678 -2.149 1.00 89.31 279 SER A C 1
ATOM 2220 O O . SER A 1 279 ? 10.120 7.400 -3.092 1.00 89.31 279 SER A O 1
ATOM 2222 N N . LEU A 1 280 ? 10.795 7.184 -0.965 1.00 91.06 280 LEU A N 1
ATOM 2223 C CA . LEU A 1 280 ? 10.889 8.623 -0.707 1.00 91.06 280 LEU A CA 1
ATOM 2224 C C . LEU A 1 280 ? 12.063 9.269 -1.459 1.00 91.06 280 LEU A C 1
ATOM 2226 O O . LEU A 1 280 ? 11.884 10.305 -2.096 1.00 91.06 280 LEU A O 1
ATOM 2230 N N . VAL A 1 281 ? 13.248 8.648 -1.420 1.00 89.62 281 VAL A N 1
ATOM 2231 C CA . VAL A 1 281 ? 14.426 9.113 -2.178 1.00 89.62 281 VAL A CA 1
ATOM 2232 C C . VAL A 1 281 ? 14.131 9.116 -3.675 1.00 89.62 281 VAL A C 1
ATOM 2234 O O . VAL A 1 281 ? 14.447 10.080 -4.369 1.00 89.62 281 VAL A O 1
ATOM 2237 N N . LYS A 1 282 ? 13.469 8.066 -4.168 1.00 84.94 282 LYS A N 1
ATOM 2238 C CA . LYS A 1 282 ? 13.020 7.972 -5.557 1.00 84.94 282 LYS A CA 1
ATOM 2239 C C . LYS A 1 282 ? 12.067 9.114 -5.916 1.00 84.94 282 LYS A C 1
ATOM 2241 O O . LYS A 1 282 ? 12.301 9.790 -6.911 1.00 84.94 282 LYS A O 1
ATOM 2246 N N . LEU A 1 283 ? 11.027 9.346 -5.112 1.00 89.19 283 LEU A N 1
ATOM 2247 C CA . LEU A 1 283 ? 10.066 10.428 -5.344 1.00 89.19 283 LEU A CA 1
ATOM 2248 C C . LEU A 1 283 ? 10.771 11.790 -5.418 1.00 89.19 283 LEU A C 1
ATOM 2250 O O . LEU A 1 283 ? 10.500 12.579 -6.319 1.00 89.19 283 LEU A O 1
ATOM 2254 N N . ALA A 1 284 ? 11.728 12.043 -4.520 1.00 89.25 284 ALA A N 1
ATOM 2255 C CA . ALA A 1 284 ? 12.531 13.262 -4.550 1.00 89.25 284 ALA A CA 1
ATOM 2256 C C . ALA A 1 284 ? 13.359 13.373 -5.842 1.00 89.25 284 ALA A C 1
ATOM 2258 O O . ALA A 1 284 ? 13.364 14.425 -6.477 1.00 89.25 284 ALA A O 1
ATOM 2259 N N . ALA A 1 285 ? 14.006 12.287 -6.273 1.00 84.88 285 ALA A N 1
ATOM 2260 C CA . ALA A 1 285 ? 14.762 12.256 -7.523 1.00 84.88 285 ALA A CA 1
ATOM 2261 C C . ALA A 1 285 ? 13.875 12.517 -8.756 1.00 84.88 285 ALA A C 1
ATOM 2263 O O . ALA A 1 285 ? 14.304 13.224 -9.664 1.00 84.88 285 ALA A O 1
ATOM 2264 N N . GLN A 1 286 ? 12.639 12.006 -8.778 1.00 83.69 286 GLN A N 1
ATOM 2265 C CA . GLN A 1 286 ? 11.674 12.254 -9.859 1.00 83.69 286 GLN A CA 1
ATOM 2266 C C . GLN A 1 286 ? 11.248 13.723 -9.926 1.00 83.69 286 GLN A C 1
ATOM 2268 O O . GLN A 1 286 ? 11.213 14.304 -11.008 1.00 83.69 286 GLN A O 1
ATOM 2273 N N . VAL A 1 287 ? 10.982 14.342 -8.772 1.00 87.06 287 VAL A N 1
ATOM 2274 C CA . VAL A 1 287 ? 10.650 15.772 -8.695 1.00 87.06 287 VAL A CA 1
ATOM 2275 C C . VAL A 1 287 ? 11.830 16.628 -9.156 1.00 87.06 287 VAL A C 1
ATOM 2277 O O . VAL A 1 287 ? 11.645 17.523 -9.974 1.00 87.06 287 VAL A O 1
ATOM 2280 N N . ILE A 1 288 ? 13.049 16.330 -8.693 1.00 86.06 288 ILE A N 1
ATOM 2281 C CA . ILE A 1 288 ? 14.271 17.022 -9.133 1.00 86.06 288 ILE A CA 1
ATOM 2282 C C . ILE A 1 288 ? 14.438 16.874 -10.648 1.00 86.06 288 ILE A C 1
ATOM 2284 O O . ILE A 1 288 ? 14.642 17.865 -11.341 1.00 86.06 288 ILE A O 1
ATOM 2288 N N . TYR A 1 289 ? 14.306 15.658 -11.179 1.00 82.69 289 TYR A N 1
ATOM 2289 C CA . TYR A 1 289 ? 14.414 15.419 -12.614 1.00 82.69 289 TYR A CA 1
ATOM 2290 C C . TYR A 1 289 ? 13.412 16.259 -13.413 1.00 82.69 289 TYR A C 1
ATOM 2292 O O . TYR A 1 289 ? 13.800 16.863 -14.407 1.00 82.69 289 TYR A O 1
ATOM 2300 N N . LEU A 1 290 ? 12.158 16.353 -12.958 1.00 82.12 290 LEU A N 1
ATOM 2301 C CA . LEU A 1 290 ? 11.138 17.170 -13.614 1.00 82.12 290 LEU A CA 1
ATOM 2302 C C . LEU A 1 290 ? 11.478 18.669 -13.578 1.00 82.12 290 LEU A C 1
ATOM 2304 O O . LEU A 1 290 ? 11.272 19.354 -14.571 1.00 82.12 290 LEU A O 1
ATOM 2308 N N . VAL A 1 291 ? 12.022 19.168 -12.463 1.00 84.25 291 VAL A N 1
ATOM 2309 C CA . VAL A 1 291 ? 12.380 20.588 -12.284 1.00 84.25 291 VAL A CA 1
ATOM 2310 C C . VAL A 1 291 ? 13.590 20.999 -13.127 1.00 84.25 291 VAL A C 1
ATOM 2312 O O . VAL A 1 291 ? 13.633 22.115 -13.634 1.00 84.25 291 VAL A O 1
ATOM 2315 N N . PHE A 1 292 ? 14.588 20.124 -13.265 1.00 82.31 292 PHE A N 1
ATOM 2316 C CA . PHE A 1 292 ? 15.841 20.440 -13.963 1.00 82.31 292 PHE A CA 1
ATOM 2317 C C . PHE A 1 292 ? 15.852 20.038 -15.444 1.00 82.31 292 PHE A C 1
ATOM 2319 O O . PHE A 1 292 ? 16.846 20.277 -16.134 1.00 82.31 292 PHE A O 1
ATOM 2326 N N . LYS A 1 293 ? 14.785 19.413 -15.955 1.00 75.75 293 LYS A N 1
ATOM 2327 C CA . LYS A 1 293 ? 14.697 19.043 -17.370 1.00 75.75 293 LYS A CA 1
ATOM 2328 C C . LYS A 1 293 ? 14.354 20.295 -18.199 1.00 75.75 293 LYS A C 1
ATOM 2330 O O . LYS A 1 293 ? 13.366 20.953 -17.898 1.00 75.75 293 LYS A O 1
ATOM 2335 N N . PRO A 1 294 ? 15.149 20.646 -19.227 1.00 73.50 294 PRO A N 1
ATOM 2336 C CA . PRO A 1 294 ? 14.931 21.865 -20.005 1.00 73.50 294 PRO A CA 1
ATOM 2337 C C . PRO A 1 294 ? 13.622 21.812 -20.811 1.00 73.50 294 PRO A C 1
ATOM 2339 O O . PRO A 1 294 ? 13.332 20.801 -21.456 1.00 73.50 294 PRO A O 1
ATOM 2342 N N . ASP A 1 295 ? 12.883 22.928 -20.826 1.00 65.62 295 ASP A N 1
ATOM 2343 C CA . ASP A 1 295 ? 11.554 23.085 -21.453 1.00 65.62 295 ASP A CA 1
ATOM 2344 C C . ASP A 1 295 ? 11.513 22.747 -22.955 1.00 65.62 295 ASP A C 1
ATOM 2346 O O . ASP A 1 295 ? 10.461 22.444 -23.510 1.00 65.62 295 ASP A O 1
ATOM 2350 N N . THR A 1 296 ? 12.660 22.750 -23.637 1.00 60.34 296 THR A N 1
ATOM 2351 C CA . THR A 1 296 ? 12.767 22.482 -25.080 1.00 60.34 296 THR A CA 1
ATOM 2352 C C . THR A 1 296 ? 12.651 21.001 -25.462 1.00 60.34 296 THR A C 1
ATOM 2354 O O . THR A 1 296 ? 12.658 20.682 -26.649 1.00 60.34 296 THR A O 1
ATOM 2357 N N . LEU A 1 297 ? 12.562 20.091 -24.486 1.00 59.03 297 LEU A N 1
ATOM 2358 C CA . LEU A 1 297 ? 12.652 18.637 -24.682 1.00 59.03 297 LEU A CA 1
ATOM 2359 C C . LEU A 1 297 ? 11.411 17.853 -24.233 1.00 59.03 297 LEU A C 1
ATOM 2361 O O . LEU A 1 297 ? 11.468 16.625 -24.208 1.00 59.03 297 LEU A O 1
ATOM 2365 N N . ILE A 1 298 ? 10.321 18.524 -23.847 1.00 62.69 298 ILE A N 1
ATOM 2366 C CA . ILE A 1 298 ? 9.143 17.864 -23.271 1.00 62.69 298 ILE A CA 1
ATOM 2367 C C . ILE A 1 298 ? 7.909 18.157 -24.123 1.00 62.69 298 ILE A C 1
ATOM 2369 O O . ILE A 1 298 ? 7.491 19.304 -24.274 1.00 62.69 298 ILE A O 1
ATOM 2373 N N . THR A 1 299 ? 7.295 17.106 -24.662 1.00 70.44 299 THR A N 1
ATOM 2374 C CA . THR A 1 299 ? 5.946 17.198 -25.226 1.00 70.44 299 THR A CA 1
ATOM 2375 C C . THR A 1 299 ? 4.928 17.309 -24.088 1.00 70.44 299 THR A C 1
ATOM 2377 O O . THR A 1 299 ? 5.123 16.760 -23.002 1.00 70.44 299 THR A O 1
ATOM 2380 N N . SER A 1 300 ? 3.809 18.003 -24.319 1.00 74.38 300 SER A N 1
ATOM 2381 C CA . SER A 1 300 ? 2.753 18.180 -23.303 1.00 74.38 300 SER A CA 1
ATOM 2382 C C . SER A 1 300 ? 2.274 16.855 -22.684 1.00 74.38 300 SER A C 1
ATOM 2384 O O . SER A 1 300 ? 1.843 16.832 -21.532 1.00 74.38 300 SER A O 1
ATOM 2386 N N . GLU A 1 301 ? 2.336 15.760 -23.439 1.00 76.06 301 GLU A N 1
ATOM 2387 C CA . GLU A 1 301 ? 1.900 14.428 -23.012 1.00 76.06 301 GLU A CA 1
ATOM 2388 C C . GLU A 1 301 ? 2.903 13.763 -22.058 1.00 76.06 301 GLU A C 1
ATOM 2390 O O . GLU A 1 301 ? 2.507 13.209 -21.031 1.00 76.06 301 GLU A O 1
ATOM 2395 N N . GLU A 1 302 ? 4.206 13.872 -22.338 1.00 74.62 302 GLU A N 1
ATOM 2396 C CA . GLU A 1 302 ? 5.261 13.352 -21.460 1.00 74.62 302 GLU A CA 1
ATOM 2397 C C . GLU A 1 302 ? 5.258 14.051 -20.100 1.00 74.62 302 GLU A C 1
ATOM 2399 O O . GLU A 1 302 ? 5.404 13.401 -19.063 1.00 74.62 302 GLU A O 1
ATOM 2404 N N . PHE A 1 303 ? 5.044 15.370 -20.096 1.00 79.00 303 PHE A N 1
ATOM 2405 C CA . PHE A 1 303 ? 4.932 16.140 -18.861 1.00 79.00 303 PHE A CA 1
ATOM 2406 C C . PHE A 1 303 ? 3.787 15.626 -17.982 1.00 79.00 303 PHE A C 1
ATOM 2408 O O . PHE A 1 303 ? 3.973 15.371 -16.790 1.00 79.00 303 PHE A O 1
ATOM 2415 N N . LEU A 1 304 ? 2.607 15.434 -18.579 1.00 81.75 304 LEU A N 1
ATOM 2416 C CA . LEU A 1 304 ? 1.414 14.971 -17.875 1.00 81.75 304 LEU A CA 1
ATOM 2417 C C . LEU A 1 304 ? 1.619 13.574 -17.275 1.00 81.75 304 LEU A C 1
ATOM 2419 O O . LEU A 1 304 ? 1.275 13.349 -16.115 1.00 81.75 304 LEU A O 1
ATOM 2423 N N . LEU A 1 305 ? 2.237 12.657 -18.023 1.00 80.69 305 LEU A N 1
ATOM 2424 C CA . LEU A 1 305 ? 2.577 11.321 -17.529 1.00 80.69 305 LEU A CA 1
ATOM 2425 C C . LEU A 1 305 ? 3.545 11.370 -16.340 1.00 80.69 305 LEU A C 1
ATOM 2427 O O . LEU A 1 305 ? 3.316 10.679 -15.347 1.00 80.69 305 LEU A O 1
ATOM 2431 N N . CYS A 1 306 ? 4.581 12.214 -16.395 1.00 81.44 306 CYS A N 1
ATOM 2432 C CA . CYS A 1 306 ? 5.504 12.397 -15.273 1.00 81.44 306 CYS A CA 1
ATOM 2433 C C . CYS A 1 306 ? 4.796 12.938 -14.023 1.00 81.44 306 CYS A C 1
ATOM 2435 O O . CYS A 1 306 ? 5.055 12.465 -12.917 1.00 81.44 306 CYS A O 1
ATOM 2437 N N . VAL A 1 307 ? 3.886 13.902 -14.181 1.00 85.56 307 VAL A N 1
ATOM 2438 C CA . VAL A 1 307 ? 3.110 14.450 -13.058 1.00 85.56 307 VAL A CA 1
ATOM 2439 C C . VAL A 1 307 ? 2.200 13.383 -12.449 1.00 85.56 307 VAL A C 1
ATOM 2441 O O . VAL A 1 307 ? 2.173 13.233 -11.228 1.00 85.56 307 VAL A O 1
ATOM 2444 N N . ILE A 1 308 ? 1.495 12.607 -13.277 1.00 86.50 308 ILE A N 1
ATOM 2445 C CA . ILE A 1 308 ? 0.633 11.512 -12.810 1.00 86.50 308 ILE A CA 1
ATOM 2446 C C . ILE A 1 308 ? 1.451 10.471 -12.035 1.00 86.50 308 ILE A C 1
ATOM 2448 O O . ILE A 1 308 ? 1.038 10.060 -10.949 1.00 86.50 308 ILE A O 1
ATOM 2452 N N . ASP A 1 309 ? 2.619 10.081 -12.551 1.00 85.56 309 ASP A N 1
ATOM 2453 C CA . ASP A 1 309 ? 3.518 9.139 -11.880 1.00 85.56 309 ASP A CA 1
ATOM 2454 C C . ASP A 1 309 ? 3.947 9.651 -10.495 1.00 85.56 309 ASP A C 1
ATOM 2456 O O . ASP A 1 309 ? 3.816 8.937 -9.498 1.00 85.56 309 ASP A O 1
ATOM 2460 N N . ILE A 1 310 ? 4.364 10.920 -10.406 1.00 88.69 310 ILE A N 1
ATOM 2461 C CA . ILE A 1 310 ? 4.732 11.574 -9.140 1.00 88.69 310 ILE A CA 1
ATOM 2462 C C . ILE A 1 310 ? 3.549 11.580 -8.164 1.00 88.69 310 ILE A C 1
ATOM 2464 O O . ILE A 1 310 ? 3.723 11.269 -6.983 1.00 88.69 310 ILE A O 1
ATOM 2468 N N . CYS A 1 311 ? 2.339 11.898 -8.632 1.00 90.69 311 CYS A N 1
ATOM 2469 C CA . CYS A 1 311 ? 1.141 11.900 -7.794 1.00 90.69 311 CYS A CA 1
ATOM 2470 C C . CYS A 1 311 ? 0.829 10.507 -7.229 1.00 90.69 311 CYS A C 1
ATOM 2472 O O . CYS A 1 311 ? 0.538 10.378 -6.036 1.00 90.69 311 CYS A O 1
ATOM 2474 N N . ILE A 1 312 ? 0.916 9.459 -8.052 1.00 90.19 312 ILE A N 1
ATOM 2475 C CA . ILE A 1 312 ? 0.657 8.078 -7.620 1.00 90.19 312 ILE A CA 1
ATOM 2476 C C . ILE A 1 312 ? 1.754 7.602 -6.663 1.00 90.19 312 ILE A C 1
ATOM 2478 O O . ILE A 1 312 ? 1.451 7.035 -5.611 1.00 90.19 312 ILE A O 1
ATOM 2482 N N . ALA A 1 313 ? 3.023 7.889 -6.959 1.00 89.81 313 ALA A N 1
ATOM 2483 C CA . ALA A 1 313 ? 4.134 7.569 -6.070 1.00 89.81 313 ALA A CA 1
ATOM 2484 C C . ALA A 1 313 ? 3.988 8.267 -4.703 1.00 89.81 313 ALA A C 1
ATOM 2486 O O . ALA A 1 313 ? 4.150 7.630 -3.657 1.00 89.81 313 ALA A O 1
ATOM 2487 N N . ALA A 1 314 ? 3.600 9.547 -4.682 1.00 91.38 314 ALA A N 1
ATOM 2488 C CA . ALA A 1 314 ? 3.326 10.285 -3.450 1.00 91.38 314 ALA A CA 1
ATOM 2489 C C . ALA A 1 314 ? 2.161 9.674 -2.651 1.00 91.38 314 ALA A C 1
ATOM 2491 O O . ALA A 1 314 ? 2.251 9.547 -1.425 1.00 91.38 314 ALA A O 1
ATOM 2492 N N . LEU A 1 315 ? 1.094 9.239 -3.332 1.00 91.50 315 LEU A N 1
ATOM 2493 C CA . LEU A 1 315 ? -0.025 8.527 -2.713 1.00 91.50 315 LEU A CA 1
ATOM 2494 C C . LEU A 1 315 ? 0.448 7.225 -2.044 1.00 91.50 315 LEU A C 1
ATOM 2496 O O . LEU A 1 315 ? 0.122 6.982 -0.880 1.00 91.50 315 LEU A O 1
ATOM 2500 N N . PHE A 1 316 ? 1.247 6.407 -2.735 1.00 92.19 316 PHE A N 1
ATOM 2501 C CA . PHE A 1 316 ? 1.772 5.153 -2.185 1.00 92.19 316 PHE A CA 1
ATOM 2502 C C . PHE A 1 316 ? 2.659 5.391 -0.966 1.00 92.19 316 PHE A C 1
ATOM 2504 O O . PHE A 1 316 ? 2.444 4.771 0.078 1.00 92.19 316 PHE A O 1
ATOM 2511 N N . VAL A 1 317 ? 3.592 6.345 -1.047 1.00 92.62 317 VAL A N 1
ATOM 2512 C CA . VAL A 1 317 ? 4.446 6.739 0.084 1.00 92.62 317 VAL A CA 1
ATOM 2513 C C . VAL A 1 317 ? 3.597 7.210 1.266 1.00 92.62 317 VAL A C 1
ATOM 2515 O O . VAL A 1 317 ? 3.864 6.833 2.412 1.00 92.62 317 VAL A O 1
ATOM 2518 N N . ARG A 1 318 ? 2.528 7.976 1.015 1.00 92.62 318 ARG A N 1
ATOM 2519 C CA . ARG A 1 318 ? 1.613 8.431 2.068 1.00 92.62 318 ARG A CA 1
ATOM 2520 C C . ARG A 1 318 ? 0.881 7.268 2.735 1.00 92.62 318 ARG A C 1
ATOM 2522 O O . ARG A 1 318 ? 0.815 7.229 3.965 1.00 92.62 318 ARG A O 1
ATOM 2529 N N . ILE A 1 319 ? 0.370 6.315 1.957 1.00 90.88 319 ILE A N 1
ATOM 2530 C CA . ILE A 1 319 ? -0.302 5.113 2.475 1.00 90.88 319 ILE A CA 1
ATOM 2531 C C . ILE A 1 319 ? 0.673 4.268 3.306 1.00 90.88 319 ILE A C 1
ATOM 2533 O O . ILE A 1 319 ? 0.344 3.887 4.432 1.00 90.88 319 ILE A O 1
ATOM 2537 N N . MET A 1 320 ? 1.892 4.039 2.804 1.00 91.88 320 MET A N 1
ATOM 2538 C CA . MET A 1 320 ? 2.944 3.319 3.529 1.00 91.88 320 MET A CA 1
ATOM 2539 C C . MET A 1 320 ? 3.298 4.014 4.848 1.00 91.88 320 MET A C 1
ATOM 2541 O O . MET A 1 320 ? 3.372 3.354 5.881 1.00 91.88 320 MET A O 1
ATOM 2545 N N . SER A 1 321 ? 3.456 5.341 4.841 1.00 92.50 321 SER A N 1
ATOM 2546 C CA . SER A 1 321 ? 3.733 6.143 6.041 1.00 92.50 321 SER A CA 1
ATOM 2547 C C . SER A 1 321 ? 2.646 5.973 7.106 1.00 92.50 321 SER A C 1
ATOM 2549 O O . SER A 1 321 ? 2.948 5.705 8.273 1.00 92.50 321 SER A O 1
ATOM 2551 N N . ILE A 1 322 ? 1.374 6.062 6.704 1.00 89.44 322 ILE A N 1
ATOM 2552 C CA . ILE A 1 322 ? 0.229 5.847 7.598 1.00 89.44 322 ILE A CA 1
ATOM 2553 C C . ILE A 1 322 ? 0.253 4.425 8.170 1.00 89.44 322 ILE A C 1
ATOM 2555 O O . ILE A 1 322 ? 0.084 4.251 9.376 1.00 89.44 322 ILE A O 1
ATOM 2559 N N . CYS A 1 323 ? 0.486 3.410 7.334 1.00 89.12 323 CYS A N 1
ATOM 2560 C CA . CYS A 1 323 ? 0.529 2.019 7.777 1.00 89.12 323 CYS A CA 1
ATOM 2561 C C . CYS A 1 323 ? 1.673 1.757 8.768 1.00 89.12 323 CYS A C 1
ATOM 2563 O O . CYS A 1 323 ? 1.444 1.157 9.815 1.00 89.12 323 CYS A O 1
ATOM 2565 N N . ILE A 1 324 ? 2.884 2.243 8.481 1.00 90.19 324 ILE A N 1
ATOM 2566 C CA . ILE A 1 324 ? 4.052 2.088 9.364 1.00 90.19 324 ILE A CA 1
ATOM 2567 C C . ILE A 1 324 ? 3.801 2.774 10.710 1.00 90.19 324 ILE A C 1
ATOM 2569 O O . ILE A 1 324 ? 4.077 2.196 11.759 1.00 90.19 324 ILE A O 1
ATOM 2573 N N . THR A 1 325 ? 3.252 3.991 10.690 1.00 88.50 325 THR A N 1
ATOM 2574 C CA . THR A 1 325 ? 2.964 4.763 11.909 1.00 88.50 325 THR A CA 1
ATOM 2575 C C . THR A 1 325 ? 1.963 4.028 12.800 1.00 88.50 325 THR A C 1
ATOM 2577 O O . THR A 1 325 ? 2.147 3.964 14.012 1.00 88.50 325 THR A O 1
ATOM 2580 N N . ARG A 1 326 ? 0.945 3.404 12.200 1.00 84.06 326 ARG A N 1
ATOM 2581 C CA . ARG A 1 326 ? -0.055 2.602 12.919 1.00 84.06 326 ARG A CA 1
ATOM 2582 C C . ARG A 1 326 ? 0.519 1.337 13.521 1.00 84.06 326 ARG A C 1
ATOM 2584 O O . ARG A 1 326 ? 0.341 1.115 14.707 1.00 84.06 326 ARG A O 1
ATOM 2591 N N . LEU A 1 327 ? 1.252 0.555 12.734 1.00 85.81 327 LEU A N 1
ATOM 2592 C CA . LEU A 1 327 ? 1.875 -0.676 13.225 1.00 85.81 327 LEU A CA 1
ATOM 2593 C C . LEU A 1 327 ? 2.865 -0.401 14.365 1.00 85.81 327 LEU A C 1
ATOM 2595 O O . LEU A 1 327 ? 3.033 -1.226 15.257 1.00 85.81 327 LEU A O 1
ATOM 2599 N N . ARG A 1 328 ? 3.510 0.771 14.370 1.00 86.75 328 ARG A N 1
ATOM 2600 C CA . ARG A 1 328 ? 4.327 1.210 15.506 1.00 86.75 328 ARG A CA 1
ATOM 2601 C C . ARG A 1 328 ? 3.502 1.585 16.722 1.00 86.75 328 ARG A C 1
ATOM 2603 O O . ARG A 1 328 ? 3.880 1.194 17.816 1.00 86.75 328 ARG A O 1
ATOM 2610 N N . ALA A 1 329 ? 2.411 2.325 16.536 1.00 81.25 329 ALA A N 1
ATOM 2611 C CA . ALA A 1 329 ? 1.503 2.649 17.629 1.00 81.25 329 ALA A CA 1
ATOM 2612 C C . ALA A 1 329 ? 0.934 1.370 18.269 1.00 81.25 329 ALA A C 1
ATOM 2614 O O . ALA A 1 329 ? 0.934 1.268 19.488 1.00 81.25 329 ALA A O 1
ATOM 2615 N N . GLU A 1 330 ? 0.564 0.369 17.462 1.00 78.12 330 GLU A N 1
ATOM 2616 C CA . GLU A 1 330 ? 0.131 -0.955 17.936 1.00 78.12 330 GLU A CA 1
ATOM 2617 C C . GLU A 1 330 ? 1.237 -1.685 18.719 1.00 78.12 330 GLU A C 1
ATOM 2619 O O . GLU A 1 330 ? 0.962 -2.246 19.771 1.00 78.12 330 GLU A O 1
ATOM 2624 N N . LYS A 1 331 ? 2.498 -1.655 18.259 1.00 79.25 331 LYS A N 1
ATOM 2625 C CA . LYS A 1 331 ? 3.628 -2.280 18.983 1.00 79.25 331 LYS A CA 1
ATOM 2626 C C . LYS A 1 331 ? 4.035 -1.542 20.265 1.00 79.25 331 LYS A C 1
ATOM 2628 O O . LYS A 1 331 ? 4.641 -2.153 21.138 1.00 79.25 331 LYS A O 1
ATOM 2633 N N . LEU A 1 332 ? 3.791 -0.234 20.336 1.00 72.69 332 LEU A N 1
ATOM 2634 C CA . LEU A 1 332 ? 4.113 0.607 21.493 1.00 72.69 332 LEU A CA 1
ATOM 2635 C C . LEU A 1 332 ? 3.003 0.611 22.543 1.00 72.69 332 LEU A C 1
ATOM 2637 O O . LEU A 1 332 ? 3.252 1.057 23.662 1.00 72.69 332 LEU A O 1
ATOM 2641 N N . GLN A 1 333 ? 1.802 0.125 22.209 1.00 60.91 333 GLN A N 1
ATOM 2642 C CA . GLN A 1 333 ? 0.811 -0.159 23.234 1.00 60.91 333 GLN A CA 1
ATOM 2643 C C . GLN A 1 333 ? 1.372 -1.260 24.144 1.00 60.91 333 GLN A C 1
ATOM 2645 O O . GLN A 1 333 ? 1.712 -2.340 23.652 1.00 60.91 333 GLN A O 1
ATOM 2650 N N . PRO A 1 334 ? 1.532 -0.996 25.454 1.00 46.09 334 PRO A N 1
ATOM 2651 C CA . PRO A 1 334 ? 1.933 -2.034 26.386 1.00 46.09 334 PRO A CA 1
ATOM 2652 C C . PRO A 1 334 ? 0.930 -3.187 26.295 1.00 46.09 334 PRO A C 1
ATOM 2654 O O . PRO A 1 334 ? -0.269 -2.958 26.124 1.00 46.09 334 PRO A O 1
ATOM 2657 N N . ILE A 1 335 ? 1.433 -4.420 26.397 1.00 46.84 335 ILE A N 1
ATOM 2658 C CA . ILE A 1 335 ? 0.648 -5.653 26.552 1.00 46.84 335 ILE A CA 1
ATOM 2659 C C . ILE A 1 335 ? -0.115 -5.542 27.882 1.00 46.84 335 ILE A C 1
ATOM 2661 O O . ILE A 1 335 ? 0.302 -6.064 28.904 1.00 46.84 335 ILE A O 1
ATOM 2665 N N . ASN A 1 336 ? -1.160 -4.731 27.902 1.00 42.38 336 ASN A N 1
ATOM 2666 C CA . ASN A 1 336 ? -2.043 -4.510 29.042 1.00 42.38 336 ASN A CA 1
ATOM 2667 C C . ASN A 1 336 ? -3.501 -4.361 28.575 1.00 42.38 336 ASN A C 1
ATOM 2669 O O . ASN A 1 336 ? -4.415 -4.514 29.373 1.00 42.38 336 ASN A O 1
ATOM 2673 N N . ASP A 1 337 ? -3.713 -4.133 27.270 1.00 43.97 337 ASP A N 1
ATOM 2674 C CA . ASP A 1 337 ? -5.036 -3.980 26.649 1.00 43.97 337 ASP A CA 1
ATOM 2675 C C . ASP A 1 337 ? -5.469 -5.198 25.814 1.00 43.97 337 ASP A C 1
ATOM 2677 O O . ASP A 1 337 ? -6.565 -5.208 25.247 1.00 43.97 337 ASP A O 1
ATOM 2681 N N . GLN A 1 338 ? -4.632 -6.236 25.709 1.00 43.22 338 GLN A N 1
ATOM 2682 C CA . GLN A 1 338 ? -5.070 -7.504 25.137 1.00 43.22 338 GLN A CA 1
ATOM 2683 C C . GLN A 1 338 ? -5.741 -8.287 26.270 1.00 43.22 338 GLN A C 1
ATOM 2685 O O . GLN A 1 338 ? -5.043 -8.656 27.216 1.00 43.22 338 GLN A O 1
ATOM 2690 N N . PRO A 1 339 ? -7.075 -8.492 26.244 1.00 44.50 339 PRO A N 1
ATOM 2691 C CA . PRO A 1 339 ? -7.707 -9.305 27.267 1.00 44.50 339 PRO A CA 1
ATOM 2692 C C . PRO A 1 339 ? -7.039 -10.687 27.260 1.00 44.50 339 PRO A C 1
ATOM 2694 O O . PRO A 1 339 ? -6.672 -11.160 26.173 1.00 44.50 339 PRO A O 1
ATOM 2697 N N . PRO A 1 340 ? -6.850 -11.305 28.441 1.00 45.81 340 PRO A N 1
ATOM 2698 C CA . PRO A 1 340 ? -6.282 -12.641 28.553 1.00 45.81 340 PRO A CA 1
ATOM 2699 C C . PRO A 1 340 ? -6.924 -13.565 27.525 1.00 45.81 340 PRO A C 1
ATOM 2701 O O . PRO A 1 340 ? -8.124 -13.467 27.240 1.00 45.81 340 PRO A O 1
ATOM 2704 N N . SER A 1 341 ? -6.126 -14.456 26.937 1.00 47.44 341 SER A N 1
ATOM 2705 C CA . SER A 1 341 ? -6.697 -15.452 26.030 1.00 47.44 341 SER A CA 1
ATOM 2706 C C . SER A 1 341 ? -7.817 -16.209 26.759 1.00 47.44 341 SER A C 1
ATOM 2708 O O . SER A 1 341 ? -7.760 -16.388 27.975 1.00 47.44 341 SER A O 1
ATOM 2710 N N . TYR A 1 342 ? -8.848 -16.678 26.048 1.00 46.41 342 TYR A N 1
ATOM 2711 C CA . TYR A 1 342 ? -9.943 -17.445 26.671 1.00 46.41 342 TYR A CA 1
ATOM 2712 C C . TYR A 1 342 ? -9.421 -18.593 27.565 1.00 46.41 342 TYR A C 1
ATOM 2714 O O . TYR A 1 342 ? -9.996 -18.894 28.608 1.00 46.41 342 TYR A O 1
ATOM 2722 N N . VAL A 1 343 ? -8.274 -19.169 27.190 1.00 52.66 343 VAL A N 1
ATOM 2723 C CA . VAL A 1 343 ? -7.547 -20.191 27.953 1.00 52.66 343 VAL A CA 1
ATOM 2724 C C . VAL A 1 343 ? -6.994 -19.642 29.276 1.00 52.66 343 VAL A C 1
ATOM 2726 O O . VAL A 1 343 ? -7.160 -20.284 30.309 1.00 52.66 343 VAL A O 1
ATOM 2729 N N . GLU A 1 344 ? -6.412 -18.441 29.273 1.00 49.16 344 GLU A N 1
ATOM 2730 C CA . GLU A 1 344 ? -5.923 -17.755 30.478 1.00 49.16 344 GLU A CA 1
ATOM 2731 C C . GLU A 1 344 ? -7.047 -17.441 31.472 1.00 49.16 344 GLU A C 1
ATOM 2733 O O . GLU A 1 344 ? -6.860 -17.655 32.670 1.00 49.16 344 GLU A O 1
ATOM 2738 N N . CYS A 1 345 ? -8.222 -17.002 31.004 1.00 50.69 345 CYS A N 1
ATOM 2739 C CA . CYS A 1 345 ? -9.391 -16.750 31.862 1.00 50.69 345 CYS A CA 1
ATOM 2740 C C . CYS A 1 345 ? -9.887 -18.014 32.582 1.00 50.69 345 CYS A C 1
ATOM 2742 O O . CYS A 1 345 ? -10.275 -17.955 33.750 1.00 50.69 345 CYS A O 1
ATOM 2744 N N . ILE A 1 346 ? -9.855 -19.169 31.912 1.00 49.59 346 ILE A N 1
ATOM 2745 C CA . ILE A 1 346 ? -10.252 -20.443 32.528 1.00 49.59 346 ILE A CA 1
ATOM 2746 C C . ILE A 1 346 ? -9.228 -20.866 33.586 1.00 49.59 346 ILE A C 1
ATOM 2748 O O . ILE A 1 346 ? -9.606 -21.326 34.660 1.00 49.59 346 ILE A O 1
ATOM 2752 N N . THR A 1 347 ? -7.934 -20.672 33.323 1.00 43.00 347 THR A N 1
ATOM 2753 C CA . THR A 1 347 ? -6.872 -21.065 34.262 1.00 43.00 347 THR A CA 1
ATOM 2754 C C . THR A 1 347 ? -6.690 -20.112 35.445 1.00 43.00 347 THR A C 1
ATOM 2756 O O . THR A 1 347 ? -6.161 -20.529 36.470 1.00 43.00 347 THR A O 1
ATOM 2759 N N . THR A 1 348 ? -7.128 -18.854 35.335 1.00 43.44 348 THR A N 1
ATOM 2760 C CA . THR A 1 348 ? -6.987 -17.827 36.392 1.00 43.44 348 THR A CA 1
ATOM 2761 C C . THR A 1 348 ? -8.237 -17.643 37.253 1.00 43.44 348 THR A C 1
ATOM 2763 O O . THR A 1 348 ? -8.265 -16.773 38.121 1.00 43.44 348 THR A O 1
ATOM 2766 N N . SER A 1 349 ? -9.264 -18.477 37.068 1.00 38.53 349 SER A N 1
ATOM 2767 C CA . SER A 1 349 ? -10.447 -18.473 37.932 1.00 38.53 349 SER A CA 1
ATOM 2768 C C . SER A 1 349 ? -10.036 -18.800 39.381 1.00 38.53 349 SER A C 1
ATOM 2770 O O . SER A 1 349 ? -9.529 -19.900 39.620 1.00 38.53 349 SER A O 1
ATOM 2772 N N . PRO A 1 350 ? -10.224 -17.896 40.366 1.00 37.44 350 PRO A N 1
ATOM 2773 C CA . PRO A 1 350 ? -9.805 -18.167 41.733 1.00 37.44 350 PRO A CA 1
ATOM 2774 C C . PRO A 1 350 ? -10.655 -19.302 42.301 1.00 37.44 350 PRO A C 1
ATOM 2776 O O . PRO A 1 350 ? -11.882 -19.213 42.350 1.00 37.44 350 PRO A O 1
ATOM 2779 N N . THR A 1 351 ? -10.012 -20.368 42.774 1.00 42.66 351 THR A N 1
ATOM 2780 C CA . THR A 1 351 ? -10.683 -21.351 43.633 1.00 42.66 351 THR A CA 1
ATOM 2781 C C . THR A 1 351 ? -11.261 -20.649 44.873 1.00 42.66 351 THR A C 1
ATOM 2783 O O . THR A 1 351 ? -10.602 -19.747 45.402 1.00 42.66 351 THR A O 1
ATOM 2786 N N . PRO A 1 352 ? -12.427 -21.081 45.399 1.00 39.38 352 PRO A N 1
ATOM 2787 C CA . PRO A 1 352 ? -13.174 -20.388 46.464 1.00 39.38 352 PRO A CA 1
ATOM 2788 C C . PRO A 1 352 ? -12.363 -20.012 47.718 1.00 39.38 352 PRO A C 1
ATOM 2790 O O . PRO A 1 352 ? -12.725 -19.089 48.443 1.00 39.38 352 PRO A O 1
ATOM 2793 N N . ASN A 1 353 ? -11.237 -20.687 47.960 1.00 37.47 353 ASN A N 1
ATOM 2794 C CA . ASN A 1 353 ? -10.374 -20.455 49.115 1.00 37.47 353 ASN A CA 1
ATOM 2795 C C . ASN A 1 353 ? -9.455 -19.219 48.991 1.00 37.47 353 ASN A C 1
ATOM 2797 O O . ASN A 1 353 ? -8.974 -18.734 50.012 1.00 37.47 353 ASN A O 1
ATOM 2801 N N . GLN A 1 354 ? -9.212 -18.669 47.793 1.00 38.66 354 GLN A N 1
ATOM 2802 C CA . GLN A 1 354 ? -8.346 -17.483 47.627 1.00 38.66 354 GLN A CA 1
ATOM 2803 C C . GLN A 1 354 ? -9.070 -16.152 47.887 1.00 38.66 354 GLN A C 1
ATOM 2805 O O . GLN A 1 354 ? -8.448 -15.193 48.342 1.00 38.66 354 GLN A O 1
ATOM 2810 N N . SER A 1 355 ? -10.392 -16.094 47.701 1.00 38.38 355 SER A N 1
ATOM 2811 C CA . SER A 1 355 ? -11.190 -14.876 47.918 1.00 38.38 355 SER A CA 1
ATOM 2812 C C . SER A 1 355 ? -11.308 -14.473 49.395 1.00 38.38 355 SER A C 1
ATOM 2814 O O . SER A 1 355 ? -11.578 -13.312 49.696 1.00 38.38 355 SER A O 1
ATOM 2816 N N . GLN A 1 356 ? -11.086 -15.405 50.330 1.00 39.16 356 GLN A N 1
ATOM 2817 C CA . GLN A 1 356 ? -11.120 -15.121 51.770 1.00 39.16 356 GLN A CA 1
ATOM 2818 C C . GLN A 1 356 ? -9.799 -14.556 52.314 1.00 39.16 356 GLN A C 1
ATOM 2820 O O . GLN A 1 356 ? -9.826 -13.828 53.304 1.00 39.16 356 GLN A O 1
ATOM 2825 N N . ASN A 1 357 ? -8.661 -14.827 51.664 1.00 33.69 357 ASN A N 1
ATOM 2826 C CA . ASN A 1 357 ? -7.365 -14.285 52.093 1.00 33.69 357 ASN A CA 1
ATOM 2827 C C . ASN A 1 357 ? -7.161 -12.829 51.647 1.00 33.69 357 ASN A C 1
ATOM 2829 O O . ASN A 1 357 ? -6.714 -12.016 52.448 1.00 33.69 357 ASN A O 1
ATOM 2833 N N . LEU A 1 358 ? -7.605 -12.459 50.439 1.00 38.78 358 LEU A N 1
ATOM 2834 C CA . LEU A 1 358 ? -7.538 -11.070 49.950 1.00 38.78 358 LEU A CA 1
ATOM 2835 C C . LEU A 1 358 ? -8.371 -10.088 50.789 1.00 38.78 358 LEU A C 1
ATOM 2837 O O . LEU A 1 358 ? -8.014 -8.921 50.908 1.00 38.78 358 LEU A O 1
ATOM 2841 N N . LYS A 1 359 ? -9.454 -10.563 51.419 1.00 34.94 359 LYS A N 1
ATOM 2842 C CA . LYS A 1 359 ? -10.299 -9.737 52.294 1.00 34.94 359 LYS A CA 1
ATOM 2843 C C . LYS A 1 359 ? -9.667 -9.463 53.667 1.00 34.94 359 LYS A C 1
ATOM 2845 O O . LYS A 1 359 ? -10.023 -8.479 54.297 1.00 34.94 359 LYS A O 1
ATOM 2850 N N . LYS A 1 360 ? -8.737 -10.314 54.124 1.00 34.97 360 LYS A N 1
ATOM 2851 C CA . LYS A 1 360 ? -8.023 -10.148 55.405 1.00 34.97 360 LYS A CA 1
ATOM 2852 C C . LYS A 1 360 ? -6.791 -9.251 55.302 1.00 34.97 360 LYS A C 1
ATOM 2854 O O . LYS A 1 360 ? -6.358 -8.703 56.311 1.00 34.97 360 LYS A O 1
ATOM 2859 N N . GLU A 1 361 ? -6.225 -9.100 54.109 1.00 33.34 361 GLU A N 1
ATOM 2860 C CA . GLU A 1 361 ? -5.006 -8.311 53.902 1.00 33.34 361 GLU A CA 1
ATOM 2861 C C . GLU A 1 361 ? -5.298 -6.805 53.762 1.00 33.34 361 GLU A C 1
ATOM 2863 O O . GLU A 1 361 ? -4.480 -5.981 54.159 1.00 33.34 361 GLU A O 1
ATOM 2868 N N . SER A 1 362 ? -6.502 -6.424 53.313 1.00 38.12 362 SER A N 1
ATOM 2869 C CA . SER A 1 362 ? -6.913 -5.014 53.203 1.00 38.12 362 SER A CA 1
ATOM 2870 C C . SER A 1 362 ? -7.308 -4.350 54.529 1.00 38.12 362 SER A C 1
ATOM 2872 O O . SER A 1 362 ? -7.482 -3.137 54.561 1.00 38.12 362 SER A O 1
ATOM 2874 N N . GLU A 1 363 ? -7.474 -5.113 55.612 1.00 38.72 363 GLU A N 1
ATOM 2875 C CA . GLU A 1 363 ? -7.987 -4.605 56.898 1.00 38.72 363 GLU A CA 1
ATOM 2876 C C . GLU A 1 363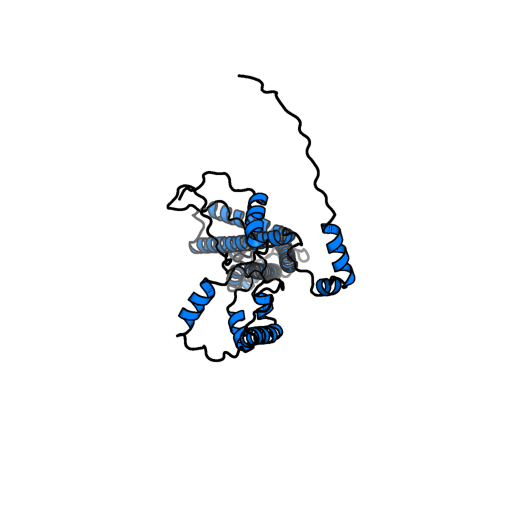 ? -6.877 -4.272 57.921 1.00 38.72 363 GLU A C 1
ATOM 2878 O O . GLU A 1 363 ? -7.172 -3.751 58.990 1.00 38.72 363 GLU A O 1
ATOM 2883 N N . ASN A 1 364 ? -5.595 -4.523 57.604 1.00 35.47 364 ASN A N 1
ATOM 2884 C CA . ASN A 1 364 ? -4.475 -4.422 58.562 1.00 35.47 364 ASN A CA 1
ATOM 2885 C C . ASN A 1 364 ? -3.423 -3.331 58.269 1.00 35.47 364 ASN A C 1
ATOM 2887 O O . ASN A 1 364 ? -2.319 -3.385 58.811 1.00 35.47 364 ASN A O 1
ATOM 2891 N N . VAL A 1 365 ? -3.729 -2.311 57.462 1.00 36.84 365 VAL A N 1
ATOM 2892 C CA . VAL A 1 365 ? -2.795 -1.189 57.238 1.00 36.84 365 VAL A CA 1
ATOM 2893 C C . VAL A 1 365 ? -3.216 0.025 58.076 1.00 36.84 365 VAL A C 1
ATOM 2895 O O . VAL A 1 365 ? -4.118 0.770 57.705 1.00 36.84 365 VAL A O 1
ATOM 2898 N N . LEU A 1 366 ? -2.563 0.196 59.232 1.00 36.25 366 LEU A N 1
ATOM 2899 C CA . LEU A 1 366 ? -2.651 1.375 60.110 1.00 36.25 366 LEU A CA 1
ATOM 2900 C C . LEU A 1 366 ? -2.002 2.622 59.461 1.00 36.25 366 LEU A C 1
ATOM 2902 O O . LEU A 1 366 ? -1.045 2.468 58.698 1.00 36.25 366 LEU A O 1
ATOM 2906 N N . PRO A 1 367 ? -2.452 3.854 59.783 1.00 37.31 367 PRO A N 1
ATOM 2907 C CA . PRO A 1 367 ? -1.869 5.080 59.249 1.00 37.31 367 PRO A CA 1
ATOM 2908 C C . PRO A 1 367 ? -0.612 5.511 60.022 1.00 37.31 367 PRO A C 1
ATOM 2910 O O . PRO A 1 367 ? -0.539 5.388 61.243 1.00 37.31 367 PRO A O 1
ATOM 2913 N N . ILE A 1 368 ? 0.366 6.043 59.287 1.00 34.41 368 ILE A N 1
ATOM 2914 C CA . ILE A 1 368 ? 1.610 6.632 59.801 1.00 34.41 368 ILE A CA 1
ATOM 2915 C C . ILE A 1 368 ? 1.319 8.065 60.283 1.00 34.41 368 ILE A C 1
ATOM 2917 O O . ILE A 1 368 ? 0.780 8.869 59.525 1.00 34.41 368 ILE A O 1
ATOM 2921 N N . GLU A 1 369 ? 1.666 8.366 61.539 1.00 31.38 369 GLU A N 1
ATOM 2922 C CA . GLU A 1 369 ? 1.647 9.713 62.130 1.00 31.38 369 GLU A CA 1
ATOM 2923 C C . GLU A 1 369 ? 2.827 10.561 61.623 1.00 31.38 369 GLU A C 1
ATOM 2925 O O . GLU A 1 369 ? 3.983 10.156 61.752 1.00 31.38 369 GLU A O 1
ATOM 2930 N N . ASP A 1 370 ? 2.544 11.769 61.126 1.00 33.41 370 ASP A N 1
ATOM 2931 C CA . ASP A 1 370 ? 3.548 12.809 60.875 1.00 33.41 370 ASP A CA 1
ATOM 2932 C C . ASP A 1 370 ? 3.650 13.749 62.089 1.00 33.41 370 ASP A C 1
ATOM 2934 O O . ASP A 1 370 ? 2.754 14.547 62.374 1.00 33.41 370 ASP A O 1
ATOM 2938 N N . ASN A 1 371 ? 4.782 13.676 62.792 1.00 29.27 371 ASN A N 1
ATOM 2939 C CA . ASN A 1 371 ? 5.196 14.646 63.802 1.00 29.27 371 ASN A CA 1
ATOM 2940 C C . ASN A 1 371 ? 5.893 15.833 63.127 1.00 29.27 371 ASN A C 1
ATOM 2942 O O . ASN A 1 371 ? 7.020 15.694 62.658 1.00 29.27 371 ASN A O 1
ATOM 2946 N N . ASN A 1 372 ? 5.289 17.021 63.173 1.00 34.34 372 ASN A N 1
ATOM 2947 C CA . ASN A 1 372 ? 6.022 18.277 63.019 1.00 34.34 372 ASN A CA 1
ATOM 2948 C C . ASN A 1 372 ? 5.609 19.273 64.108 1.00 34.34 372 ASN A C 1
ATOM 2950 O O . ASN A 1 372 ? 4.540 19.878 64.080 1.00 34.34 372 ASN A O 1
ATOM 2954 N N . ASN A 1 373 ? 6.511 19.428 65.078 1.00 31.25 373 ASN A N 1
ATOM 2955 C CA . ASN A 1 373 ? 6.501 20.468 66.095 1.00 31.25 373 ASN A CA 1
ATOM 2956 C C . ASN A 1 373 ? 6.815 21.832 65.471 1.00 31.25 373 ASN A C 1
ATOM 2958 O O . ASN A 1 373 ? 7.927 22.035 64.987 1.00 31.25 373 ASN A O 1
ATOM 2962 N N . GLN A 1 374 ? 5.917 22.803 65.632 1.00 31.61 374 GLN A N 1
ATOM 2963 C CA . GLN A 1 374 ? 6.321 24.187 65.887 1.00 31.61 374 GLN A CA 1
ATOM 2964 C C . GLN A 1 374 ? 5.187 24.966 66.559 1.00 31.61 374 GLN A C 1
ATOM 2966 O O . GLN A 1 374 ? 4.156 25.250 65.961 1.00 31.61 374 GLN A O 1
ATOM 2971 N N . SER A 1 375 ? 5.404 25.309 67.827 1.00 30.77 375 SER A N 1
ATOM 2972 C CA . SER A 1 375 ? 4.601 26.271 68.580 1.00 30.77 375 SER A CA 1
ATOM 2973 C C . SER A 1 375 ? 5.417 27.548 68.758 1.00 30.77 375 SER A C 1
ATOM 2975 O O . SER A 1 375 ? 6.613 27.462 69.055 1.00 30.77 375 SER A O 1
ATOM 2977 N N . PRO A 1 376 ? 4.786 28.724 68.649 1.00 33.88 376 PRO A N 1
ATOM 2978 C CA . PRO A 1 376 ? 5.141 29.833 69.507 1.00 33.88 376 PRO A CA 1
ATOM 2979 C C . PRO A 1 376 ? 3.946 30.243 70.374 1.00 33.88 376 PRO A C 1
ATOM 2981 O O . PRO A 1 376 ? 2.890 30.664 69.906 1.00 33.88 376 PRO A O 1
ATOM 2984 N N . THR A 1 377 ? 4.196 30.116 71.669 1.00 29.86 377 THR A N 1
ATOM 2985 C CA . THR A 1 377 ? 3.622 30.798 72.826 1.00 29.86 377 THR A CA 1
ATOM 2986 C C . THR A 1 377 ? 2.967 32.153 72.519 1.00 29.86 377 THR A C 1
ATOM 2988 O O . THR A 1 377 ? 3.625 33.073 72.035 1.00 29.86 377 THR A O 1
ATOM 2991 N N . VAL A 1 378 ? 1.701 32.309 72.914 1.00 37.97 378 VAL A N 1
ATOM 2992 C CA . VAL A 1 378 ? 1.024 33.605 73.084 1.00 37.97 378 VAL A CA 1
ATOM 2993 C C . VAL A 1 378 ? 0.663 33.762 74.554 1.00 37.97 378 VAL A C 1
ATOM 2995 O O . VAL A 1 378 ? 0.004 32.882 75.093 1.00 37.97 378 VAL A O 1
ATOM 2998 N N . LEU A 1 379 ? 1.060 34.879 75.166 1.00 29.89 379 LEU A N 1
ATOM 2999 C CA . LEU A 1 379 ? 0.483 35.511 76.364 1.00 29.89 379 LEU A CA 1
ATOM 3000 C C . LEU A 1 379 ? 1.083 36.939 76.465 1.00 29.89 379 LEU A C 1
ATOM 3002 O O . LEU A 1 379 ? 2.234 37.121 76.069 1.00 29.89 379 LEU A O 1
ATOM 3006 N N . PRO A 1 380 ? 0.446 37.911 77.141 1.00 38.00 380 PRO A N 1
ATOM 3007 C CA . PRO A 1 380 ? -0.956 38.341 77.026 1.00 38.00 380 PRO A CA 1
ATOM 3008 C C . PRO A 1 380 ? -1.097 39.886 76.991 1.00 38.00 380 PRO A C 1
ATOM 3010 O O . PRO A 1 380 ? -0.265 40.564 77.582 1.00 38.00 380 PRO A O 1
ATOM 3013 N N . ILE A 1 381 ? -2.168 40.423 76.386 1.00 33.72 381 ILE A N 1
ATOM 3014 C CA . ILE A 1 381 ? -3.171 41.358 76.969 1.00 33.72 381 ILE A CA 1
ATOM 3015 C C . ILE A 1 381 ? -4.461 41.163 76.172 1.00 33.72 381 ILE A C 1
ATOM 3017 O O . ILE A 1 381 ? -4.362 41.155 74.923 1.00 33.72 381 ILE A O 1
#

pLDDT: mean 70.26, std 19.8, range [29.27, 95.0]

Secondary structure (DSSP, 8-state):
-----PPPPPHHHHHHHHHHHHTS------TTHHHHHHHHHTTSPPPPPPPPPHHHHHHHHHHS-TTPPP-TT---HHHHHH-HHHHHHHHHHHHHHHHHT---HHHH--PPP--PPPS----TTSTT---------------TTHHHHHHHHHHHHHHHHHHHHHHHHHHHHHHTTTTTS---HHHHHHT--TTHHHHHHHTTTTT-SS--TT-HHHHHHHT--SSSS----TT-----HHHHHHHHHHHHHHHHHHHHHHHHHTT-HHHHHHHHHHHHHHHHHHHHHHHHS-GGG--HHHHHHHHHHHHHHHHHHHHHHHHHHHHHHHHHS-TTSS---HHHHHHTPPPTTTHHHHHHHTT--PPPP------------

Foldseek 3Di:
DDQDPDDDDDPVVVCVVVCVVPVDDDDDDPDPVVVVVCVVCVPPDDDDDDQQDLVNLLVVLVPDDQDDQDFVVRDGSVVVNVPSVVSRVVSVLVNVCVVVVHHPCRVVGGDDDDDDDDLDDCDVVDHRGDDDDDDPPPPDDDDPCLLVVLLVLLVLLLVLLVVVLVVLVVLCCQQQVHQFWAGAPVSLVVVPPPPVQVVNLVSDQLNDQPDPPPCPVVVVVVSHPPDNDIPGDGPDRDDDPVSVVVSVSSVVSNVLSVQLSVCSVVLNLVSVVVNLVVLVVVLVVLVVCLVPPDPVPDDPVNNVSSVSSSVSNVVSSVSSVVSSVVSVVVVPPPPPSPPPDPVVVVVPDDDPVVVVVVVVVVPPDDDDDDDDDDDDDDDDD

Sequence (381 aa):
MVCGTGPAPNQADTVAFWRGLWSEPVNHSEDLWTKVVASHCASITPMEPIITTPDDVAEAVRRAPNWKSPGFDGLYHYWLKGFMVCHAVLARNFQEAFNQKSLPSLFTTGITHLVPKEQNINCRFCGNSTSFKMQVITSKFPYLNSLAMCFVIGYLHLLSTTVNISCHFLLVSIVSGGFQCDVDANSLRAVEGQWLDPILLFLNLGTHGFYPFPIIITRIIKYIPKSNQPNCYPGILHIYLNDVLHFLINVIWLRLVISFISAVHKRDPERMRMLYGLSLVKLAAQVIYLVFKPDTLITSEEFLLCVIDICIAALFVRIMSICITRLRAEKLQPINDQPPSYVECITTSPTPNQSQNLKKESENVLPIEDNNNQSPTVLPI

Organism: Parnassius apollo (NCBI:txid110799)